Protein AF-A0A6A5ARW5-F1 (afdb_monomer_lite)

Sequence (412 aa):
MKKHVLIIISLGRPPENGKIGLGGFWSSWWFTAIAFGFPFVFEYAVSPYLKASVGVVSVGKLSILACVYGILWVVLAFVSVVTITRSIPGFNDTRRVDKINLTDFPSCLKNYLAMGSIGWELLQLNSIPWQIWKSTYSVKKLGAMVTLDFATLGFDGVELNMFLIKQRIAFVCLLIWFFSLKASNKFKSFPWVNYFITFLLPSFLSTGLFMFLTQEYLYSVACYPVMDANDTKVYMLWSTDIPFLCWTSDHWPFALIGMFGIGLFIPLAVLSSGSHQLAFPQLDLDIQCSPLFGMISQLVKGLMIGAKTFFATNIRMYLLVALAGDLLLFAVHYRFPQACSTRHVRSAKLVVYALSFWSALCAAVSTFMSKEDIPLIVMYVGHAVILGGVAAGLLQWKKHPWLNRQTTTAKL

Organism: Aphanomyces astaci (NCBI:txid112090)

Radius of gyration: 23.98 Å; chains: 1; bounding box: 80×53×68 Å

pLDDT: mean 73.85, std 16.21, range [22.02, 94.44]

Secondary structure (DSSP, 8-state):
---SSSSSSS----SS---SS--HHHHSHHHHHHHHHHHHHIIIIIHHHHHHHHGGGHHHHHHHHHHHHHHHHHHHHHHHHHHHHHHSTTTT-----SS---SSTTHHHHHHHHHHHHHHHHHHHHHHHHHHHTT------TT----B-GGGGTS--B---HHHHHHHHHHHHHHHHHHHHHHTTT-TTSHHHHHIIIIIHHHHHHHTSHHHHHHHHHHTT-EEEEE-TTS-EEEEES-SSS--BTTSTTTHHHHHHHHHIIIIIHHHHHHHHHHHHHH-TT---SS-B-HHHHHHHHHHHHHHHHHHHH-TT-HHHHHHHHHHHHHHHHHHHHH-TT-BSSHHHHHHHHHHHHHHHHHHHHHHHHTTS-TTTS-HHHHHHHHHHHHHHHHHHHHHGGG-TTTT--------

Structure (mmCIF, N/CA/C/O backbone):
data_AF-A0A6A5ARW5-F1
#
_entry.id   AF-A0A6A5ARW5-F1
#
loop_
_atom_site.group_PDB
_atom_site.id
_atom_site.type_symbol
_atom_site.label_atom_id
_atom_site.label_alt_id
_atom_site.label_comp_id
_atom_site.label_asym_id
_atom_site.label_entity_id
_atom_site.label_seq_id
_atom_site.pdbx_PDB_ins_code
_atom_site.Cartn_x
_atom_site.Cartn_y
_atom_site.Cartn_z
_atom_site.occupancy
_atom_site.B_iso_or_equiv
_atom_site.auth_seq_id
_atom_site.auth_comp_id
_atom_site.auth_asym_id
_atom_site.auth_atom_id
_atom_site.pdbx_PDB_model_num
ATOM 1 N N . MET A 1 1 ? 41.280 21.685 27.002 1.00 34.12 1 MET A N 1
ATOM 2 C CA . MET A 1 1 ? 40.980 21.125 25.660 1.00 34.12 1 MET A CA 1
ATOM 3 C C . MET A 1 1 ? 41.126 19.606 25.700 1.00 34.12 1 MET A C 1
ATOM 5 O O . MET A 1 1 ? 42.044 19.136 26.351 1.00 34.12 1 MET A O 1
ATOM 9 N N . LYS A 1 2 ? 40.238 18.878 25.000 1.00 28.91 2 LYS A N 1
ATOM 10 C CA . LYS A 1 2 ? 40.120 17.401 24.884 1.00 28.91 2 LYS A CA 1
ATOM 11 C C . LYS A 1 2 ? 39.446 16.651 26.051 1.00 28.91 2 LYS A C 1
ATOM 13 O O . LYS A 1 2 ? 40.095 15.935 26.800 1.00 28.91 2 LYS A O 1
ATOM 18 N N . LYS A 1 3 ? 38.109 16.740 26.136 1.00 23.66 3 LYS A N 1
ATOM 19 C CA . LYS A 1 3 ? 37.258 15.727 26.809 1.00 23.66 3 LYS A CA 1
ATOM 20 C C . LYS A 1 3 ? 35.828 15.603 26.236 1.00 23.66 3 LYS A C 1
ATOM 22 O O . LYS A 1 3 ? 34.926 15.153 26.929 1.00 23.66 3 LYS A O 1
ATOM 27 N N . HIS A 1 4 ? 35.616 15.961 24.963 1.00 27.09 4 HIS A N 1
ATOM 28 C CA . HIS A 1 4 ? 34.275 15.969 24.341 1.00 27.09 4 HIS A CA 1
ATOM 29 C C . HIS A 1 4 ? 34.122 15.138 23.057 1.00 27.09 4 HIS A C 1
ATOM 31 O O . HIS A 1 4 ? 33.158 15.331 22.331 1.00 27.09 4 HIS A O 1
ATOM 37 N N . VAL A 1 5 ? 35.015 14.186 22.769 1.00 26.86 5 VAL A N 1
ATOM 38 C CA . VAL A 1 5 ? 34.934 13.413 21.504 1.00 26.86 5 VAL A CA 1
ATOM 39 C C . VAL A 1 5 ? 34.736 11.903 21.719 1.00 26.86 5 VAL A C 1
ATOM 41 O O . VAL A 1 5 ? 34.695 11.139 20.767 1.00 26.86 5 VAL A O 1
ATOM 44 N N . LEU A 1 6 ? 34.510 11.444 22.956 1.00 22.75 6 LEU A N 1
ATOM 45 C CA . LEU A 1 6 ? 34.313 10.013 23.243 1.00 22.75 6 LEU A CA 1
ATOM 46 C C . LEU A 1 6 ? 33.035 9.715 24.051 1.00 22.75 6 LEU A C 1
ATOM 48 O O . LEU A 1 6 ? 33.040 8.907 24.970 1.00 22.75 6 LEU A O 1
ATOM 52 N N . ILE A 1 7 ? 31.926 10.375 23.704 1.00 23.81 7 ILE A N 1
ATOM 53 C CA . ILE A 1 7 ? 30.570 10.050 24.193 1.00 23.81 7 ILE A CA 1
ATOM 54 C C . ILE A 1 7 ? 29.627 9.941 22.986 1.00 23.81 7 ILE A C 1
ATOM 56 O O . ILE A 1 7 ? 28.636 10.649 22.900 1.00 23.81 7 ILE A O 1
ATOM 60 N N . ILE A 1 8 ? 29.962 9.123 21.983 1.00 26.53 8 ILE A N 1
ATOM 61 C CA . ILE A 1 8 ? 29.025 8.828 20.874 1.00 26.53 8 ILE A CA 1
ATOM 62 C C . ILE A 1 8 ? 28.931 7.321 20.560 1.00 26.53 8 ILE A C 1
ATOM 64 O O . ILE A 1 8 ? 27.960 6.892 19.950 1.00 26.53 8 ILE A O 1
ATOM 68 N N . ILE A 1 9 ? 29.839 6.464 21.050 1.00 27.69 9 ILE A N 1
ATOM 69 C CA . ILE A 1 9 ? 29.899 5.059 20.586 1.00 27.69 9 ILE A CA 1
ATOM 70 C C . ILE A 1 9 ? 29.451 4.014 21.637 1.00 27.69 9 ILE A C 1
ATOM 72 O O . ILE A 1 9 ? 29.204 2.867 21.283 1.00 27.69 9 ILE A O 1
ATOM 76 N N . SER A 1 10 ? 29.210 4.373 22.907 1.00 22.02 10 SER A N 1
ATOM 77 C CA . SER A 1 10 ? 28.809 3.394 23.947 1.00 22.02 10 SER A CA 1
ATOM 78 C C . SER A 1 10 ? 27.364 3.498 24.472 1.00 22.02 10 SER A C 1
ATOM 80 O O . SER A 1 10 ? 26.979 2.730 25.349 1.00 22.02 10 SER A O 1
ATOM 82 N N . LEU A 1 11 ? 26.509 4.358 23.903 1.00 25.33 11 LEU A N 1
ATOM 83 C CA . LEU A 1 11 ? 25.098 4.543 24.315 1.00 25.33 11 LEU A CA 1
ATOM 84 C C . LEU A 1 11 ? 24.085 3.670 23.531 1.00 25.33 11 LEU A C 1
ATOM 86 O O . LEU A 1 11 ? 22.920 4.030 23.362 1.00 25.33 11 LEU A O 1
ATOM 90 N N . GLY A 1 12 ? 24.526 2.510 23.034 1.00 27.20 12 GLY A N 1
ATOM 91 C CA . GLY A 1 12 ? 23.789 1.695 22.059 1.00 27.20 12 GLY A CA 1
ATOM 92 C C . GLY A 1 12 ? 23.099 0.425 22.570 1.00 27.20 12 GLY A C 1
ATOM 93 O O . GLY A 1 12 ? 22.656 -0.366 21.743 1.00 27.20 12 GLY A O 1
ATOM 94 N N . ARG A 1 13 ? 22.988 0.187 23.884 1.00 30.97 13 ARG A N 1
ATOM 95 C CA . ARG A 1 13 ? 22.122 -0.882 24.430 1.00 30.97 13 ARG A CA 1
ATOM 96 C C . ARG A 1 13 ? 20.913 -0.273 25.146 1.00 30.97 13 ARG A C 1
ATOM 98 O O . ARG A 1 13 ? 21.015 0.030 26.331 1.00 30.97 13 ARG A O 1
ATOM 105 N N . PRO A 1 14 ? 19.762 -0.099 24.473 1.00 31.70 14 PRO A N 1
ATOM 106 C CA . PRO A 1 14 ? 18.497 0.093 25.168 1.00 31.70 14 PRO A CA 1
ATOM 107 C C . PRO A 1 14 ? 18.090 -1.251 25.802 1.00 31.70 14 PRO A C 1
ATOM 109 O O . PRO A 1 14 ? 17.955 -2.227 25.061 1.00 31.70 14 PRO A O 1
ATOM 112 N N . PRO A 1 15 ? 17.878 -1.335 27.131 1.00 30.00 15 PRO A N 1
ATOM 113 C CA . PRO A 1 15 ? 17.478 -2.583 27.786 1.00 30.00 15 PRO A CA 1
ATOM 114 C C . PRO A 1 15 ? 16.090 -3.074 27.358 1.00 30.00 15 PRO A C 1
ATOM 116 O O . PRO A 1 15 ? 15.808 -4.257 27.472 1.00 30.00 15 PRO A O 1
ATOM 119 N N . GLU A 1 16 ? 15.241 -2.214 26.791 1.00 38.47 16 GLU A N 1
ATOM 120 C CA . GLU A 1 16 ? 13.963 -2.611 26.202 1.00 38.47 16 GLU A CA 1
ATOM 121 C C . GLU A 1 16 ? 13.649 -1.711 25.000 1.00 38.47 16 GLU A C 1
ATOM 123 O O . GLU A 1 16 ? 13.251 -0.550 25.148 1.00 38.47 16 GLU A O 1
ATOM 128 N N . ASN A 1 17 ? 13.836 -2.239 23.785 1.00 42.53 17 ASN A N 1
ATOM 129 C CA . ASN A 1 17 ? 13.284 -1.625 22.577 1.00 42.53 17 ASN A CA 1
ATOM 130 C C . ASN A 1 17 ? 11.778 -1.405 22.767 1.00 42.53 17 ASN A 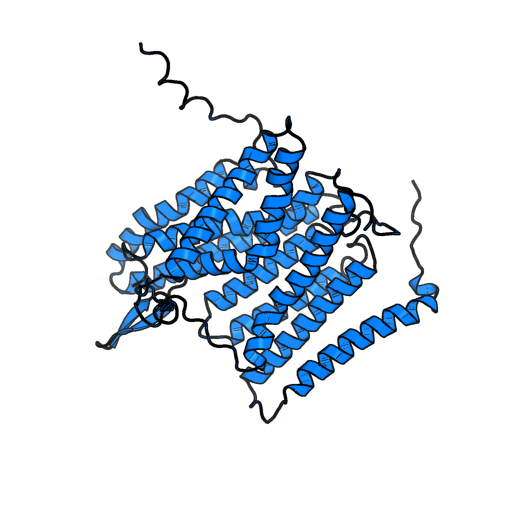C 1
ATOM 132 O O . ASN A 1 17 ? 11.097 -2.254 23.343 1.00 42.53 17 ASN A O 1
ATOM 136 N N . GLY A 1 18 ? 11.267 -0.289 22.248 1.00 47.75 18 GLY A N 1
ATOM 137 C CA . GLY A 1 18 ? 9.839 -0.018 22.117 1.00 47.75 18 GLY A CA 1
ATOM 138 C C . GLY A 1 18 ? 9.104 -1.179 21.463 1.00 47.75 18 GLY A C 1
ATOM 139 O O . GLY A 1 18 ? 9.079 -1.298 20.242 1.00 47.75 18 GLY A O 1
ATOM 140 N N . LYS A 1 19 ? 8.528 -2.075 22.265 1.00 53.03 19 LYS A N 1
ATOM 141 C CA . LYS A 1 19 ? 7.645 -3.127 21.772 1.00 53.03 19 LYS A CA 1
ATOM 142 C C . LYS A 1 19 ? 6.305 -2.449 21.525 1.00 53.03 19 LYS A C 1
ATOM 144 O O . LYS A 1 19 ? 5.520 -2.309 22.454 1.00 53.03 19 LYS A O 1
ATOM 149 N N . ILE A 1 20 ? 6.034 -2.001 20.299 1.00 51.72 20 ILE A N 1
ATOM 150 C CA . ILE A 1 20 ? 4.704 -1.494 19.903 1.00 51.72 20 ILE A CA 1
ATOM 151 C C . ILE A 1 20 ? 3.704 -2.662 19.842 1.00 51.72 20 ILE A C 1
ATOM 153 O O . ILE A 1 20 ? 3.125 -2.945 18.802 1.00 51.72 20 ILE A O 1
ATOM 157 N N . GLY A 1 21 ? 3.608 -3.478 20.893 1.00 51.94 21 GLY A N 1
ATOM 158 C CA . GLY A 1 21 ? 2.839 -4.728 20.896 1.00 51.94 21 GLY A CA 1
ATOM 159 C C . GLY A 1 21 ? 3.303 -5.754 19.852 1.00 51.94 21 GLY A C 1
ATOM 160 O O . GLY A 1 21 ? 2.652 -6.773 19.654 1.00 51.94 21 GLY A O 1
ATOM 161 N N . LEU A 1 22 ? 4.417 -5.492 19.166 1.00 56.62 22 LEU A N 1
ATOM 162 C CA . LEU A 1 22 ? 5.015 -6.375 18.181 1.00 56.62 22 LEU A CA 1
ATOM 163 C C . LEU A 1 22 ? 5.844 -7.425 18.925 1.00 56.62 22 LEU A C 1
ATOM 165 O O . LEU A 1 22 ? 6.716 -7.076 19.726 1.00 56.62 22 LEU A O 1
ATOM 169 N N . GLY A 1 23 ? 5.550 -8.705 18.673 1.00 55.38 23 GLY A N 1
ATOM 170 C CA . GLY A 1 23 ? 6.228 -9.843 19.299 1.00 55.38 23 GLY A CA 1
ATOM 171 C C . GLY A 1 23 ? 7.756 -9.796 19.164 1.00 55.38 23 GLY A C 1
ATOM 172 O O . GLY A 1 23 ? 8.316 -8.987 18.419 1.00 55.38 23 GLY A O 1
ATOM 173 N N . GLY A 1 24 ? 8.442 -10.682 19.892 1.00 65.44 24 GLY A N 1
ATOM 174 C CA . GLY A 1 24 ? 9.901 -10.642 20.062 1.00 65.44 24 GLY A CA 1
ATOM 175 C C . GLY A 1 24 ? 10.695 -10.469 18.762 1.00 65.44 24 GLY A C 1
ATOM 176 O O . GLY A 1 24 ? 11.607 -9.653 18.729 1.00 65.44 24 GLY A O 1
ATOM 177 N N . PHE A 1 25 ? 10.314 -11.153 17.677 1.00 74.38 25 PHE A N 1
ATOM 178 C CA . PHE A 1 25 ? 11.004 -11.053 16.385 1.00 74.38 25 PHE A CA 1
ATOM 179 C C . PHE A 1 25 ? 10.936 -9.647 15.764 1.00 74.38 25 PHE A C 1
ATOM 181 O O . PHE A 1 25 ? 11.974 -9.052 15.495 1.00 74.38 25 PHE A O 1
ATOM 188 N N . TRP A 1 26 ? 9.746 -9.075 15.588 1.00 75.12 26 TRP A N 1
ATOM 189 C CA . TRP A 1 26 ? 9.540 -7.800 14.879 1.00 75.12 26 TRP A CA 1
ATOM 190 C C . TRP A 1 26 ? 10.104 -6.576 15.614 1.00 75.12 26 TRP A C 1
ATOM 192 O O . TRP A 1 26 ? 10.412 -5.559 15.000 1.00 75.12 26 TRP A O 1
ATOM 202 N N . SER A 1 27 ? 10.276 -6.675 16.934 1.00 70.38 27 SER A N 1
ATOM 203 C CA . SER A 1 27 ? 10.943 -5.653 17.756 1.00 70.38 27 SER A CA 1
ATOM 204 C C . SER A 1 27 ? 12.443 -5.925 17.966 1.00 70.38 27 SER A C 1
ATOM 206 O O . SER A 1 27 ? 13.165 -5.080 18.518 1.00 70.38 27 SER A O 1
ATOM 208 N N . SER A 1 28 ? 12.935 -7.083 17.507 1.00 74.56 28 SER A N 1
ATOM 209 C CA . SER A 1 28 ? 14.319 -7.514 17.694 1.00 74.56 28 SER A CA 1
ATOM 210 C C . SER A 1 28 ? 15.310 -6.745 16.828 1.00 74.56 28 SER A C 1
ATOM 212 O O . SER A 1 28 ? 15.003 -6.180 15.771 1.00 74.56 28 SER A O 1
ATOM 214 N N . TRP A 1 29 ? 16.558 -6.779 17.283 1.00 76.00 29 TRP A N 1
ATOM 215 C CA . TRP A 1 29 ? 17.689 -6.313 16.497 1.00 76.00 29 TRP A CA 1
ATOM 216 C C . TRP A 1 29 ? 18.001 -7.228 15.318 1.00 76.00 29 TRP A C 1
ATOM 218 O O . TRP A 1 29 ? 18.399 -6.728 14.276 1.00 76.00 29 TRP A O 1
ATOM 228 N N . TRP A 1 30 ? 17.707 -8.525 15.430 1.00 81.94 30 TRP A N 1
ATOM 229 C CA . TRP A 1 30 ? 17.834 -9.477 14.328 1.00 81.94 30 TRP A CA 1
ATOM 230 C C . TRP A 1 30 ? 16.948 -9.124 13.139 1.00 81.94 30 TRP A C 1
ATOM 232 O O . TRP A 1 30 ? 17.448 -9.042 12.025 1.00 81.94 30 TRP A O 1
ATOM 242 N N . PHE A 1 31 ? 15.666 -8.831 13.366 1.00 84.38 31 PHE A N 1
ATOM 243 C CA . PHE A 1 31 ? 14.779 -8.367 12.297 1.00 84.38 31 PHE A CA 1
ATOM 244 C C . PHE A 1 31 ? 15.320 -7.088 11.650 1.00 84.38 31 PHE A C 1
ATOM 246 O O . PHE A 1 31 ? 15.398 -7.001 10.429 1.00 84.38 31 PHE A O 1
ATOM 253 N N . THR A 1 32 ? 15.756 -6.126 12.472 1.00 82.38 32 THR A N 1
ATOM 254 C CA . THR A 1 32 ? 16.324 -4.865 11.972 1.00 82.38 32 THR A CA 1
ATOM 255 C C . THR A 1 32 ? 17.568 -5.131 11.117 1.00 82.38 32 THR A C 1
ATOM 257 O O . THR A 1 32 ? 17.676 -4.611 10.012 1.00 82.38 32 THR A O 1
ATOM 260 N N . ALA A 1 33 ? 18.477 -5.985 11.591 1.00 85.81 33 ALA A N 1
ATOM 261 C CA . ALA A 1 33 ? 19.699 -6.357 10.891 1.00 85.81 33 ALA A CA 1
ATOM 262 C C . ALA A 1 33 ? 19.416 -7.108 9.584 1.00 85.81 33 ALA A C 1
ATOM 264 O O . ALA A 1 33 ? 20.079 -6.846 8.590 1.00 85.81 33 ALA A O 1
ATOM 265 N N . ILE A 1 34 ? 18.415 -7.992 9.549 1.00 87.12 34 ILE A N 1
ATOM 266 C CA . ILE A 1 34 ? 18.013 -8.705 8.329 1.00 87.12 34 ILE A CA 1
ATOM 267 C C . ILE A 1 34 ? 17.397 -7.729 7.324 1.00 87.12 34 ILE A C 1
ATOM 269 O O . ILE A 1 34 ? 17.800 -7.704 6.165 1.00 87.12 34 ILE A O 1
ATOM 273 N N . ALA A 1 35 ? 16.450 -6.898 7.761 1.00 86.56 35 ALA A N 1
ATOM 274 C CA . ALA A 1 35 ? 15.747 -5.968 6.885 1.00 86.56 35 ALA A CA 1
ATOM 275 C C . ALA A 1 35 ? 16.672 -4.877 6.309 1.00 86.56 35 ALA A C 1
ATOM 277 O O . ALA A 1 35 ? 16.485 -4.484 5.160 1.00 86.56 35 ALA A O 1
ATOM 278 N N . PHE A 1 36 ? 17.693 -4.437 7.057 1.00 88.25 36 PHE A N 1
ATOM 279 C CA . PHE A 1 36 ? 18.730 -3.521 6.558 1.00 88.25 36 PHE A CA 1
ATOM 280 C C . PHE A 1 36 ? 19.872 -4.222 5.814 1.00 88.25 36 PHE A C 1
ATOM 282 O O . PHE A 1 36 ? 20.394 -3.680 4.849 1.00 88.25 36 PHE A O 1
ATOM 289 N N . GLY A 1 37 ? 20.298 -5.403 6.254 1.00 88.12 37 GLY A N 1
ATOM 290 C CA . GLY A 1 37 ? 21.441 -6.103 5.671 1.00 88.12 37 GLY A CA 1
ATOM 291 C C . GLY A 1 37 ? 21.114 -6.738 4.323 1.00 88.12 37 GLY A C 1
ATOM 292 O O . GLY A 1 37 ? 21.933 -6.698 3.408 1.00 88.12 37 GLY A O 1
ATOM 293 N N . PHE A 1 38 ? 19.907 -7.288 4.169 1.00 89.31 38 PHE A N 1
ATOM 294 C CA . PHE A 1 38 ? 19.527 -8.020 2.963 1.00 89.31 38 PHE A CA 1
ATOM 295 C C . PHE A 1 38 ? 19.583 -7.169 1.680 1.00 89.31 38 PHE A C 1
ATOM 297 O O . PHE A 1 38 ? 20.126 -7.666 0.697 1.00 89.31 38 PHE A O 1
ATOM 304 N N . PRO A 1 39 ? 19.118 -5.901 1.648 1.00 91.50 39 PRO A N 1
ATOM 305 C CA . PRO A 1 39 ? 19.265 -5.050 0.463 1.00 91.50 39 PRO A CA 1
ATOM 306 C C . PRO A 1 39 ? 20.725 -4.824 0.041 1.00 91.50 39 PRO A C 1
ATOM 308 O O . PRO A 1 39 ? 21.024 -4.866 -1.148 1.00 91.50 39 PRO A O 1
ATOM 311 N N . PHE A 1 40 ? 21.657 -4.693 0.991 1.00 91.56 40 PHE A N 1
ATOM 312 C CA . PHE A 1 40 ? 23.087 -4.580 0.675 1.00 91.56 40 PHE A CA 1
ATOM 313 C C . PHE A 1 40 ? 23.692 -5.898 0.185 1.00 91.56 40 PHE A C 1
ATOM 315 O O . PHE A 1 40 ? 24.504 -5.898 -0.736 1.00 91.56 40 PHE A O 1
ATOM 322 N N . VAL A 1 41 ? 23.279 -7.036 0.750 1.00 90.12 41 VAL A N 1
ATOM 323 C CA . VAL A 1 41 ? 23.652 -8.358 0.214 1.00 90.12 41 VAL A CA 1
ATOM 324 C C . VAL A 1 41 ? 23.128 -8.513 -1.217 1.00 90.12 41 VAL A C 1
ATOM 326 O O . VAL A 1 41 ? 23.818 -9.045 -2.088 1.00 90.12 41 VAL A O 1
ATOM 329 N N . PHE A 1 42 ? 21.924 -8.008 -1.483 1.00 88.56 42 PHE A N 1
ATOM 330 C CA . PHE A 1 42 ? 21.319 -8.024 -2.806 1.00 88.56 42 PHE A CA 1
ATOM 331 C C . PHE A 1 42 ? 22.136 -7.202 -3.821 1.00 88.56 42 PHE A C 1
ATOM 333 O O . PHE A 1 42 ? 22.424 -7.687 -4.917 1.00 88.56 42 PHE A O 1
ATOM 340 N N . GLU A 1 43 ? 22.573 -6.002 -3.433 1.00 89.88 43 GLU A N 1
ATOM 341 C CA . GLU A 1 43 ? 23.402 -5.114 -4.256 1.00 89.88 43 GLU A CA 1
ATOM 342 C C . GLU A 1 43 ? 24.822 -5.632 -4.484 1.00 89.88 43 GLU A C 1
ATOM 344 O O . GLU A 1 43 ? 25.268 -5.697 -5.629 1.00 89.88 43 GLU A O 1
ATOM 349 N N . TYR A 1 44 ? 25.528 -6.008 -3.418 1.00 90.00 44 TYR A N 1
ATOM 350 C CA . TYR A 1 44 ? 26.971 -6.255 -3.471 1.00 90.00 44 TYR A CA 1
ATOM 351 C C . TYR A 1 44 ? 27.358 -7.725 -3.648 1.00 90.00 44 TYR A C 1
ATOM 353 O O . TYR A 1 44 ? 28.488 -7.998 -4.044 1.00 90.00 44 TYR A O 1
ATOM 361 N N . ALA A 1 45 ? 26.455 -8.678 -3.394 1.00 88.00 45 ALA A N 1
ATOM 362 C CA . ALA A 1 45 ? 26.735 -10.105 -3.579 1.00 88.00 45 ALA A CA 1
ATOM 363 C C . ALA A 1 45 ? 25.869 -10.729 -4.683 1.00 88.00 45 ALA A C 1
ATOM 365 O O . ALA A 1 45 ? 26.398 -11.285 -5.646 1.00 88.00 45 ALA A O 1
ATOM 366 N N . VAL A 1 46 ? 24.540 -10.610 -4.582 1.00 86.75 46 VAL A N 1
ATOM 367 C CA . VAL A 1 46 ? 23.609 -11.295 -5.499 1.00 86.75 46 VAL A CA 1
ATOM 368 C C . VAL A 1 46 ? 23.680 -10.717 -6.912 1.00 86.75 46 VAL A C 1
ATOM 370 O O . VAL A 1 46 ? 23.797 -11.466 -7.883 1.00 86.75 46 VAL A O 1
ATOM 373 N N . SER A 1 47 ? 23.638 -9.390 -7.045 1.00 85.19 47 SER A N 1
ATOM 374 C CA . SER A 1 47 ? 23.678 -8.715 -8.346 1.00 85.19 47 SER A CA 1
ATOM 375 C C . SER A 1 47 ? 24.971 -8.988 -9.133 1.00 85.19 47 SER A C 1
ATOM 377 O O . SER A 1 47 ? 24.862 -9.431 -10.281 1.00 85.19 47 SER A O 1
ATOM 379 N N . PRO A 1 48 ? 26.183 -8.836 -8.560 1.00 83.88 48 PRO A N 1
ATOM 380 C CA . PRO A 1 48 ? 27.427 -9.172 -9.249 1.00 83.88 48 PRO A CA 1
ATOM 381 C C . PRO A 1 48 ? 27.515 -10.652 -9.619 1.00 83.88 48 PRO A C 1
ATOM 383 O O . PRO A 1 48 ? 27.891 -10.971 -10.744 1.00 83.88 48 PRO A O 1
ATOM 386 N N . TYR A 1 49 ? 27.100 -11.555 -8.722 1.00 84.19 49 TYR A N 1
ATOM 387 C CA . TYR A 1 49 ? 27.092 -12.991 -8.996 1.00 84.19 49 TYR A CA 1
ATOM 388 C C . TYR A 1 49 ? 26.199 -13.347 -10.191 1.00 84.19 49 TYR A C 1
ATOM 390 O O . TYR A 1 49 ? 26.618 -14.091 -11.077 1.00 84.19 49 TYR A O 1
ATOM 398 N N . LEU A 1 50 ? 24.984 -12.795 -10.264 1.00 80.69 50 LEU A N 1
ATOM 399 C CA . LEU A 1 50 ? 24.063 -13.047 -11.378 1.00 80.69 50 LEU A CA 1
ATOM 400 C C . LEU A 1 50 ? 24.544 -12.424 -12.692 1.00 80.69 50 LEU A C 1
ATOM 402 O O . LEU A 1 50 ? 24.351 -13.019 -13.753 1.00 80.69 50 LEU A O 1
ATOM 406 N N . LYS A 1 51 ? 25.189 -11.254 -12.630 1.00 75.38 51 LYS A N 1
ATOM 407 C CA . LYS A 1 51 ? 25.814 -10.622 -13.800 1.00 75.38 51 LYS A CA 1
ATOM 408 C C . LYS A 1 51 ? 26.977 -11.465 -14.332 1.00 75.38 51 LYS A C 1
ATOM 410 O O . LYS A 1 51 ? 27.053 -11.681 -15.538 1.00 75.38 51 LYS A O 1
ATOM 415 N N . ALA A 1 52 ? 27.818 -11.999 -13.446 1.00 72.25 52 ALA A N 1
ATOM 416 C CA . ALA A 1 52 ? 28.963 -12.837 -13.806 1.00 72.25 52 ALA A CA 1
ATOM 417 C C . ALA A 1 52 ? 28.563 -14.239 -14.303 1.00 72.25 52 ALA A C 1
ATOM 419 O O . ALA A 1 52 ? 29.202 -14.774 -15.201 1.00 72.25 52 ALA A O 1
ATOM 420 N N . SER A 1 53 ? 27.507 -14.835 -13.740 1.00 66.12 53 SER A N 1
ATOM 421 C CA . SER A 1 53 ? 27.092 -16.212 -14.061 1.00 66.12 53 SER A CA 1
ATOM 422 C C . SER A 1 53 ? 26.139 -16.335 -15.255 1.00 66.12 53 SER A C 1
ATOM 424 O O . SER A 1 53 ? 26.031 -17.423 -15.816 1.00 66.12 53 SER A O 1
ATOM 426 N N . VAL A 1 54 ? 25.418 -15.271 -15.646 1.00 57.97 54 VAL A N 1
ATOM 427 C CA . VAL A 1 54 ? 24.312 -15.381 -16.627 1.00 57.97 54 VAL A CA 1
ATOM 428 C C . VAL A 1 54 ? 24.242 -14.235 -17.660 1.00 57.97 54 VAL A C 1
ATOM 430 O O . VAL A 1 54 ? 23.320 -14.208 -18.479 1.00 57.97 54 VAL A O 1
ATOM 433 N N . GLY A 1 55 ? 25.169 -13.271 -17.658 1.00 60.12 55 GLY A N 1
ATOM 434 C CA . GLY A 1 55 ? 25.196 -12.190 -18.658 1.00 60.12 55 GLY A CA 1
ATOM 435 C C . GLY A 1 55 ? 23.888 -11.376 -18.734 1.00 60.12 55 GLY A C 1
ATOM 436 O O . GLY A 1 55 ? 23.355 -10.945 -17.711 1.00 60.12 55 GLY A O 1
ATOM 437 N N . VAL A 1 56 ? 23.341 -11.163 -19.942 1.00 51.81 56 VAL A N 1
ATOM 438 C CA . VAL A 1 56 ? 22.160 -10.301 -20.221 1.00 51.81 56 VAL A CA 1
ATOM 439 C C . VAL A 1 56 ? 20.852 -10.820 -19.584 1.00 51.81 56 VAL A C 1
ATOM 441 O O . VAL A 1 56 ? 19.961 -10.039 -19.254 1.00 51.81 56 VAL A O 1
ATOM 444 N N . VAL A 1 57 ? 20.746 -12.125 -19.289 1.00 56.41 57 VAL A N 1
ATOM 445 C CA . VAL A 1 57 ? 19.565 -12.743 -18.636 1.00 56.41 57 VAL A CA 1
ATOM 446 C C . VAL A 1 57 ? 19.484 -12.399 -17.129 1.00 56.41 57 VAL A C 1
ATOM 448 O O . VAL A 1 57 ? 18.520 -12.748 -16.444 1.00 56.41 57 VAL A O 1
ATOM 451 N N . SER A 1 58 ? 20.478 -11.691 -16.583 1.00 66.12 58 SER A N 1
ATOM 452 C CA . SER A 1 58 ? 20.580 -11.348 -15.156 1.00 66.12 58 SER A CA 1
ATOM 453 C C . SER A 1 58 ? 19.521 -10.349 -14.665 1.00 66.12 58 SER A C 1
ATOM 455 O O . SER A 1 58 ? 19.047 -10.458 -13.535 1.00 66.12 58 SER A O 1
ATOM 457 N N . VAL A 1 59 ? 19.085 -9.414 -15.513 1.00 71.56 59 VAL A N 1
ATOM 458 C CA . VAL A 1 59 ? 18.254 -8.260 -15.115 1.00 71.56 59 VAL A CA 1
ATOM 459 C C . VAL A 1 59 ? 16.790 -8.652 -14.865 1.00 71.56 59 VAL A C 1
ATOM 461 O O . VAL A 1 59 ? 16.168 -8.244 -13.877 1.00 71.56 59 VAL A O 1
ATOM 464 N N . GLY A 1 60 ? 16.247 -9.537 -15.706 1.00 73.06 60 GLY A N 1
ATOM 465 C CA . GLY A 1 60 ? 14.927 -10.130 -15.485 1.00 73.06 60 GLY A CA 1
ATOM 466 C C . GLY A 1 60 ? 14.884 -10.991 -14.221 1.00 73.06 60 GLY A C 1
ATOM 467 O O . GLY A 1 60 ? 13.932 -10.905 -13.448 1.00 73.06 60 GLY A O 1
ATOM 468 N N . LYS A 1 61 ? 15.951 -11.760 -13.958 1.00 81.06 61 LYS A N 1
ATOM 469 C CA . LYS A 1 61 ? 16.076 -12.578 -12.741 1.00 81.06 61 LYS A CA 1
ATOM 470 C C . LYS A 1 61 ? 16.140 -11.720 -11.475 1.00 81.06 61 LYS A C 1
ATOM 472 O O . LYS A 1 61 ? 15.471 -12.052 -10.503 1.00 81.06 61 LYS A O 1
ATOM 477 N N . LEU A 1 62 ? 16.868 -10.600 -11.494 1.00 83.69 62 LEU A N 1
ATOM 478 C CA . LEU A 1 62 ? 16.907 -9.647 -10.375 1.00 83.69 62 LEU A CA 1
ATOM 479 C C . LEU A 1 62 ? 15.525 -9.061 -10.066 1.00 83.69 62 LEU A C 1
ATOM 481 O O . LEU A 1 62 ? 15.130 -8.994 -8.906 1.00 83.69 62 LEU A O 1
ATOM 485 N N . SER A 1 63 ? 14.758 -8.729 -11.103 1.00 81.19 63 SER A N 1
ATOM 486 C CA . SER A 1 63 ? 13.390 -8.212 -10.961 1.00 81.19 63 SER A CA 1
ATOM 487 C C . SER A 1 63 ? 12.442 -9.247 -10.338 1.00 81.19 63 SER A C 1
ATOM 489 O O . SER A 1 63 ? 11.658 -8.922 -9.447 1.00 81.19 63 SER A O 1
ATOM 491 N N . ILE A 1 64 ? 12.561 -10.517 -10.744 1.00 83.06 64 ILE A N 1
ATOM 492 C CA . ILE A 1 64 ? 11.817 -11.630 -10.133 1.00 83.06 64 ILE A CA 1
ATOM 493 C C . ILE A 1 64 ? 12.227 -11.810 -8.668 1.00 83.06 64 ILE A C 1
ATOM 495 O O . ILE A 1 64 ? 11.363 -11.926 -7.804 1.00 83.06 64 ILE A O 1
ATOM 499 N N . LEU A 1 65 ? 13.527 -11.794 -8.363 1.00 86.00 65 LEU A N 1
ATOM 500 C CA . LEU A 1 65 ? 14.018 -11.934 -6.991 1.00 86.00 65 LEU A CA 1
ATOM 501 C C . LEU A 1 65 ? 13.556 -10.787 -6.082 1.00 86.00 65 LEU A C 1
ATOM 503 O O . LEU A 1 65 ? 13.200 -11.035 -4.933 1.00 86.00 65 LEU A O 1
ATOM 507 N N . ALA A 1 66 ? 13.500 -9.553 -6.588 1.00 85.06 66 ALA A N 1
ATOM 508 C CA . ALA A 1 66 ? 12.953 -8.415 -5.852 1.00 85.06 66 ALA A CA 1
ATOM 509 C C . ALA A 1 66 ? 11.449 -8.579 -5.570 1.00 85.06 66 ALA A C 1
ATOM 511 O O . ALA A 1 66 ? 10.979 -8.271 -4.473 1.00 85.06 66 ALA A O 1
ATOM 512 N N . CYS A 1 67 ? 10.696 -9.137 -6.523 1.00 84.44 67 CYS A N 1
ATOM 513 C CA . CYS A 1 67 ? 9.298 -9.505 -6.309 1.00 84.44 67 CYS A CA 1
ATOM 514 C C . CYS A 1 67 ? 9.162 -10.599 -5.231 1.00 84.44 67 CYS A C 1
ATOM 516 O O . CYS A 1 67 ? 8.372 -10.451 -4.298 1.00 84.44 67 CYS A O 1
ATOM 518 N N . VAL A 1 68 ? 9.990 -11.651 -5.289 1.00 87.25 68 VAL A N 1
ATOM 519 C CA . VAL A 1 68 ? 10.034 -12.727 -4.279 1.00 87.25 68 VAL A CA 1
ATOM 520 C C . VAL A 1 68 ? 10.388 -12.183 -2.893 1.00 87.25 68 VAL A C 1
ATOM 522 O O . VAL A 1 68 ? 9.772 -12.589 -1.909 1.00 87.25 68 VAL A O 1
ATOM 525 N N . TYR A 1 69 ? 11.317 -11.229 -2.802 1.00 88.12 69 TYR A N 1
ATOM 526 C CA . TYR A 1 69 ? 11.638 -10.528 -1.557 1.00 88.12 69 TYR A CA 1
ATOM 527 C C . TYR A 1 69 ? 10.408 -9.823 -0.969 1.00 88.12 69 TYR A C 1
ATOM 529 O O . TYR A 1 69 ? 10.126 -9.968 0.219 1.00 88.12 69 TYR A O 1
ATOM 537 N N . GLY A 1 70 ? 9.625 -9.120 -1.794 1.00 86.44 70 GLY A N 1
ATOM 538 C CA . GLY A 1 70 ? 8.364 -8.516 -1.356 1.00 86.44 70 GLY A CA 1
ATOM 539 C C . GLY A 1 70 ? 7.340 -9.543 -0.875 1.00 86.44 70 GLY A C 1
ATOM 540 O O . GLY A 1 70 ? 6.763 -9.381 0.202 1.00 86.44 70 GLY A O 1
ATOM 541 N N . ILE A 1 71 ? 7.158 -10.633 -1.627 1.00 86.94 71 ILE A N 1
ATOM 542 C CA . ILE A 1 71 ? 6.247 -11.727 -1.259 1.00 86.94 71 ILE A CA 1
ATOM 543 C C . ILE A 1 71 ? 6.652 -12.341 0.084 1.00 86.94 71 ILE A C 1
ATOM 545 O O . ILE A 1 71 ? 5.789 -12.558 0.932 1.00 86.94 71 ILE A O 1
ATOM 549 N N . LEU A 1 72 ? 7.949 -12.567 0.316 1.00 90.94 72 LEU A N 1
ATOM 550 C CA . LEU A 1 72 ? 8.463 -13.109 1.574 1.00 90.94 72 LEU A CA 1
ATOM 551 C C . LEU A 1 72 ? 8.014 -12.265 2.776 1.00 90.94 72 LEU A C 1
ATOM 553 O O . LEU A 1 72 ? 7.485 -12.813 3.743 1.00 90.94 72 LEU A O 1
ATOM 557 N N . TRP A 1 73 ? 8.168 -10.939 2.715 1.00 90.12 73 TRP A N 1
ATOM 558 C CA . TRP A 1 73 ? 7.757 -10.051 3.809 1.00 90.12 73 TRP A CA 1
ATOM 559 C C . TRP A 1 73 ? 6.249 -10.032 4.031 1.00 90.12 73 TRP A C 1
ATOM 561 O O . TRP A 1 73 ? 5.798 -10.038 5.177 1.00 90.12 73 TRP A O 1
ATOM 571 N N . VAL A 1 74 ? 5.468 -10.057 2.951 1.00 86.62 74 VAL A N 1
ATOM 572 C CA . VAL A 1 74 ? 4.004 -10.126 3.020 1.00 86.62 74 VAL A CA 1
ATOM 573 C C . VAL A 1 74 ? 3.548 -11.440 3.661 1.00 86.62 74 VAL A C 1
ATOM 575 O O . VAL A 1 74 ? 2.695 -11.425 4.548 1.00 86.62 74 VAL A O 1
ATOM 578 N N . VAL A 1 75 ? 4.148 -12.570 3.277 1.00 88.00 75 VAL A N 1
ATOM 579 C CA . VAL A 1 75 ? 3.852 -13.887 3.861 1.00 88.00 75 VAL A CA 1
ATOM 580 C C . VAL A 1 75 ? 4.240 -13.925 5.338 1.00 88.00 75 VAL A C 1
ATOM 582 O O . VAL A 1 75 ? 3.440 -14.361 6.164 1.00 88.00 75 VAL A O 1
ATOM 585 N N . LEU A 1 76 ? 5.421 -13.417 5.703 1.00 86.69 76 LEU A N 1
ATOM 586 C CA . LEU A 1 76 ? 5.852 -13.331 7.102 1.00 86.69 76 LEU A CA 1
ATOM 587 C C . LEU A 1 76 ? 4.904 -12.464 7.943 1.00 86.69 76 LEU A C 1
ATOM 589 O O . LEU A 1 76 ? 4.567 -12.839 9.072 1.00 86.69 76 LEU A O 1
ATOM 593 N N . ALA A 1 77 ? 4.438 -11.335 7.401 1.00 84.62 77 ALA A N 1
ATOM 594 C CA . ALA A 1 77 ? 3.441 -10.495 8.055 1.00 84.62 77 ALA A CA 1
ATOM 595 C C . ALA A 1 77 ? 2.115 -11.250 8.233 1.00 84.62 77 ALA A C 1
ATOM 597 O O . ALA A 1 77 ? 1.581 -11.278 9.339 1.00 84.62 77 ALA A O 1
ATOM 598 N N . PHE A 1 78 ? 1.618 -11.934 7.198 1.00 85.00 78 PHE A N 1
ATOM 599 C CA . PHE A 1 78 ? 0.386 -12.724 7.275 1.00 85.00 78 PHE A CA 1
ATOM 600 C C . PHE A 1 78 ? 0.469 -13.854 8.311 1.00 85.00 78 PHE A C 1
ATOM 602 O O . PHE A 1 78 ? -0.409 -13.975 9.165 1.00 85.00 78 PHE A O 1
ATOM 609 N N . VAL A 1 79 ? 1.550 -14.643 8.299 1.00 84.69 79 VAL A N 1
ATOM 610 C CA . VAL A 1 79 ? 1.792 -15.697 9.301 1.00 84.69 79 VAL A CA 1
ATOM 611 C C . VAL A 1 79 ? 1.827 -15.104 10.709 1.00 84.69 79 VAL A C 1
ATOM 613 O O . VAL A 1 79 ? 1.269 -15.683 11.644 1.00 84.69 79 VAL A O 1
ATOM 616 N N . SER A 1 80 ? 2.419 -13.919 10.866 1.00 82.00 80 SER A N 1
ATOM 617 C CA . SER A 1 80 ? 2.442 -13.211 12.146 1.00 82.00 80 SER A CA 1
ATOM 618 C C . SER A 1 80 ? 1.049 -12.770 12.589 1.00 82.00 80 SER A C 1
ATOM 620 O O . SER A 1 80 ? 0.709 -12.987 13.747 1.00 82.00 80 SER A O 1
ATOM 622 N N . VAL A 1 81 ? 0.213 -12.241 11.688 1.00 79.12 81 VAL A N 1
ATOM 623 C CA . VAL A 1 81 ? -1.192 -11.907 11.986 1.00 79.12 81 VAL A CA 1
ATOM 624 C C . VAL A 1 81 ? -1.944 -13.146 12.474 1.00 79.12 81 VAL A C 1
ATOM 626 O O . VAL A 1 81 ? -2.567 -13.106 13.535 1.00 79.12 81 VAL A O 1
ATOM 629 N N . VAL A 1 82 ? -1.843 -14.273 11.759 1.00 79.06 82 VAL A N 1
ATOM 630 C CA . VAL A 1 82 ? -2.494 -15.538 12.150 1.00 79.06 82 VAL A CA 1
ATOM 631 C C . VAL A 1 82 ? -2.009 -16.010 13.522 1.00 79.06 82 VAL A C 1
ATOM 633 O O . VAL A 1 82 ? -2.816 -16.417 14.357 1.00 79.06 82 VAL A O 1
ATOM 636 N N . THR A 1 83 ? -0.702 -15.930 13.772 1.00 75.50 83 THR A N 1
ATOM 637 C CA . THR A 1 83 ? -0.094 -16.367 15.035 1.00 75.50 83 THR A CA 1
ATOM 638 C C . THR A 1 83 ? -0.554 -15.499 16.202 1.00 75.50 83 THR A C 1
ATOM 640 O O . THR A 1 83 ? -1.031 -16.039 17.195 1.00 75.50 83 THR A O 1
ATOM 643 N N . ILE A 1 84 ? -0.484 -14.171 16.061 1.00 73.19 84 ILE A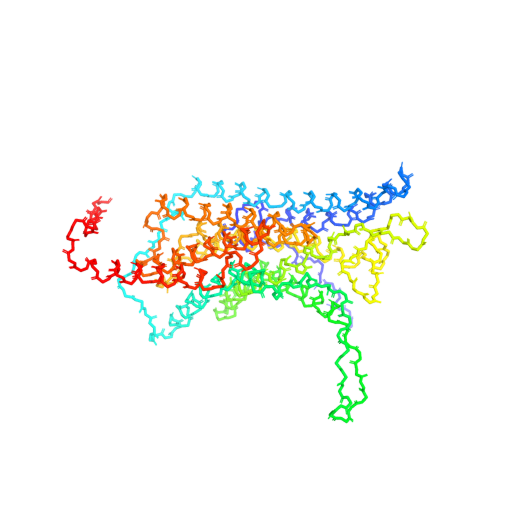 N 1
ATOM 644 C CA . ILE A 1 84 ? -0.922 -13.197 17.075 1.00 73.19 84 ILE A CA 1
ATOM 645 C C . ILE A 1 84 ? -2.402 -13.397 17.416 1.00 73.19 84 ILE A C 1
ATOM 647 O O . ILE A 1 84 ? -2.776 -13.438 18.586 1.00 73.19 84 ILE A O 1
ATOM 651 N N . THR A 1 85 ? -3.239 -13.592 16.396 1.00 69.75 85 THR A N 1
ATOM 652 C CA . THR A 1 85 ? -4.684 -13.797 16.571 1.00 69.75 85 THR A CA 1
ATOM 653 C C . THR A 1 85 ? -5.002 -15.066 17.362 1.00 69.75 85 THR A C 1
ATOM 655 O O . THR A 1 85 ? -6.003 -15.114 18.072 1.00 69.75 85 THR A O 1
ATOM 658 N N . ARG A 1 86 ? -4.176 -16.112 17.236 1.00 70.94 86 ARG A N 1
ATOM 659 C CA . ARG A 1 86 ? -4.346 -17.370 17.979 1.00 70.94 86 ARG A CA 1
ATOM 660 C C . ARG A 1 86 ? -3.752 -17.314 19.384 1.00 70.94 86 ARG A C 1
ATOM 662 O O . ARG A 1 86 ? -4.246 -18.011 20.261 1.00 70.94 86 ARG A O 1
ATOM 669 N N . SER A 1 87 ? -2.684 -16.543 19.581 1.00 65.88 87 SER A N 1
ATOM 670 C CA . SER A 1 87 ? -1.913 -16.546 20.827 1.00 65.88 87 SER A CA 1
ATOM 671 C C . SER A 1 87 ? -2.392 -15.538 21.867 1.00 65.88 87 SER A C 1
ATOM 673 O O . SER A 1 87 ? -2.090 -15.724 23.042 1.00 65.88 87 SER A O 1
ATOM 675 N N . ILE A 1 88 ? -3.120 -14.491 21.467 1.00 65.44 88 ILE A N 1
ATOM 676 C CA . ILE A 1 88 ? -3.621 -13.454 22.376 1.00 65.44 88 ILE A CA 1
ATOM 677 C C . ILE A 1 88 ? -5.141 -13.627 22.561 1.00 65.44 88 ILE A C 1
ATOM 679 O O . ILE A 1 88 ? -5.914 -13.271 21.666 1.00 65.44 88 ILE A O 1
ATOM 683 N N . PRO A 1 89 ? -5.605 -14.159 23.710 1.00 59.69 89 PRO A N 1
ATOM 684 C CA . PRO A 1 89 ? -7.027 -14.191 24.043 1.00 59.69 89 PRO A CA 1
ATOM 685 C C . PRO A 1 89 ? -7.611 -12.773 24.039 1.00 59.69 89 PRO A C 1
ATOM 687 O O . PRO A 1 89 ? -6.985 -11.842 24.540 1.00 59.69 89 PRO A O 1
ATOM 690 N N . GLY A 1 90 ? -8.794 -12.591 23.450 1.00 61.56 90 GLY A N 1
ATOM 691 C CA . GLY A 1 90 ? -9.440 -11.277 23.358 1.00 61.56 90 GLY A CA 1
ATOM 692 C C . GLY A 1 90 ? -8.872 -10.337 22.288 1.00 61.56 90 GLY A C 1
ATOM 693 O O . GLY A 1 90 ? -9.348 -9.215 22.160 1.00 61.56 90 GLY A O 1
ATOM 694 N N . PHE A 1 91 ? -7.925 -10.785 21.449 1.00 66.69 91 PHE A N 1
ATOM 695 C CA . PHE A 1 91 ? -7.404 -9.997 20.315 1.00 66.69 91 PHE A CA 1
ATOM 696 C C . PHE A 1 91 ? -8.491 -9.539 19.330 1.00 66.69 91 PHE A C 1
ATOM 698 O O . PHE A 1 91 ? -8.334 -8.547 18.623 1.00 66.69 91 PHE A O 1
ATOM 705 N N . ASN A 1 92 ? -9.594 -10.284 19.270 1.00 64.12 92 ASN A N 1
ATOM 706 C CA . ASN A 1 92 ? -10.733 -9.988 18.407 1.00 64.12 92 ASN A CA 1
ATOM 707 C C . ASN A 1 92 ? -11.841 -9.213 19.122 1.00 64.12 92 ASN A C 1
ATOM 709 O O . ASN A 1 92 ? -12.780 -8.766 18.459 1.00 64.12 92 ASN A O 1
ATOM 713 N N . ASP A 1 93 ? -11.733 -9.057 20.439 1.00 62.59 93 ASP A N 1
ATOM 714 C CA . ASP A 1 93 ? -12.733 -8.384 21.244 1.00 62.59 93 ASP A CA 1
ATOM 715 C C . ASP A 1 93 ? -12.465 -6.883 21.237 1.00 62.59 93 ASP A C 1
ATOM 717 O O . ASP A 1 93 ? -11.337 -6.402 21.136 1.00 62.59 93 ASP A O 1
ATOM 721 N N . THR A 1 94 ? -13.537 -6.107 21.259 1.00 68.44 94 THR A N 1
ATOM 722 C CA . THR A 1 94 ? -13.468 -4.650 21.202 1.00 68.44 94 THR A CA 1
ATOM 723 C C . THR A 1 94 ? -14.393 -4.101 22.270 1.00 68.44 94 THR A C 1
ATOM 725 O O . THR A 1 94 ? -15.537 -4.550 22.386 1.00 68.44 94 THR A O 1
ATOM 728 N N . ARG A 1 95 ? -13.924 -3.126 23.062 1.00 70.81 95 ARG A N 1
ATOM 729 C CA . ARG A 1 95 ? -14.780 -2.480 24.065 1.00 70.81 95 ARG A CA 1
ATOM 730 C C . ARG A 1 95 ? -15.955 -1.822 23.347 1.00 70.81 95 ARG A C 1
ATOM 732 O O . ARG A 1 95 ? -15.767 -0.991 22.453 1.00 70.81 95 ARG A O 1
ATOM 739 N N . ARG A 1 96 ? -17.163 -2.214 23.748 1.00 69.88 96 ARG A N 1
ATOM 740 C CA . ARG A 1 96 ? -18.402 -1.615 23.260 1.00 69.88 96 ARG A CA 1
ATOM 741 C C . ARG A 1 96 ? -18.633 -0.276 23.929 1.00 69.88 96 ARG A C 1
ATOM 743 O O . ARG A 1 96 ? -18.367 -0.118 25.118 1.00 69.88 96 ARG A O 1
ATOM 750 N N . VAL A 1 97 ? -19.134 0.661 23.139 1.00 70.44 97 VAL A N 1
ATOM 751 C CA . VAL A 1 97 ? -19.456 2.005 23.602 1.00 70.44 97 VAL A CA 1
ATOM 752 C C . VAL A 1 97 ? -20.839 2.370 23.081 1.00 70.44 97 VAL A C 1
ATOM 754 O O . VAL A 1 97 ? -21.126 2.189 21.899 1.00 70.44 97 VAL A O 1
ATOM 757 N N . ASP A 1 98 ? -21.702 2.874 23.961 1.00 66.62 98 ASP A N 1
ATOM 758 C CA . ASP A 1 98 ? -23.080 3.226 23.599 1.00 66.62 98 ASP A CA 1
ATOM 759 C C . ASP A 1 98 ? -23.179 4.603 22.925 1.00 66.62 98 ASP A C 1
ATOM 761 O O . ASP A 1 98 ? -24.092 4.846 22.133 1.00 66.62 98 ASP A O 1
ATOM 765 N N . LYS A 1 99 ? -22.237 5.511 23.213 1.00 70.12 99 LYS A N 1
ATOM 766 C CA . LYS A 1 99 ? -22.177 6.869 22.654 1.00 70.12 99 LYS A CA 1
ATOM 767 C C . LYS A 1 99 ? -20.741 7.269 22.329 1.00 70.12 99 LYS A C 1
ATOM 769 O O . LYS A 1 99 ? -19.853 7.093 23.149 1.00 70.12 99 LYS A O 1
ATOM 774 N N . ILE A 1 100 ? -20.537 7.840 21.145 1.00 75.00 100 ILE A N 1
ATOM 775 C CA . ILE A 1 100 ? -19.238 8.364 20.707 1.00 75.00 100 ILE A CA 1
ATOM 776 C C . ILE A 1 100 ? -19.081 9.789 21.241 1.00 75.00 100 ILE A C 1
ATOM 778 O O . ILE A 1 100 ? -19.941 10.633 20.982 1.00 75.00 100 ILE A O 1
ATOM 782 N N . ASN A 1 101 ? -17.986 10.072 21.942 1.00 71.25 101 ASN A N 1
ATOM 783 C CA . ASN A 1 101 ? -17.663 11.409 22.417 1.00 71.25 101 ASN A CA 1
ATOM 784 C C . ASN A 1 101 ? -17.016 12.240 21.296 1.00 71.25 101 ASN A C 1
ATOM 786 O O . ASN A 1 101 ? -15.888 11.988 20.870 1.00 71.25 101 ASN A O 1
ATOM 790 N N . LEU A 1 102 ? -17.738 13.246 20.805 1.00 77.44 102 LEU A N 1
ATOM 791 C CA . LEU A 1 102 ? -17.251 14.184 19.785 1.00 77.44 102 LEU A CA 1
ATOM 792 C C . LEU A 1 102 ? -17.014 15.595 20.338 1.00 77.44 102 LEU A C 1
ATOM 794 O O . LEU A 1 102 ? -16.658 16.488 19.570 1.00 77.44 102 LEU A O 1
ATOM 798 N N . THR A 1 103 ? -17.197 15.803 21.643 1.00 73.50 103 THR A N 1
ATOM 799 C CA . THR A 1 103 ? -17.160 17.129 22.274 1.00 73.50 103 THR A CA 1
ATOM 800 C C . THR A 1 103 ? -15.891 17.351 23.082 1.00 73.50 103 THR A C 1
ATOM 802 O O . THR A 1 103 ? -15.287 18.417 22.977 1.00 73.50 103 THR A O 1
ATOM 805 N N . ASP A 1 104 ? -15.429 16.347 23.827 1.00 72.81 104 ASP A N 1
ATOM 806 C CA . ASP A 1 104 ? -14.385 16.570 24.828 1.00 72.81 104 ASP A CA 1
ATOM 807 C C . ASP A 1 104 ? -12.988 16.344 24.245 1.00 72.81 104 ASP A C 1
ATOM 809 O O . ASP A 1 104 ? -12.661 15.271 23.725 1.00 72.81 104 ASP A O 1
ATOM 813 N N . PHE A 1 105 ? -12.129 17.359 24.339 1.00 65.19 105 PHE A N 1
ATOM 814 C CA . PHE A 1 105 ? -10.732 17.258 23.923 1.00 65.19 105 PHE A CA 1
ATOM 815 C C . PHE A 1 105 ? -9.906 16.510 24.988 1.00 65.19 105 PHE A C 1
ATOM 817 O O . PHE A 1 105 ? -10.043 16.821 26.170 1.00 65.19 105 PHE A O 1
ATOM 824 N N . PRO A 1 106 ? -9.017 15.557 24.624 1.00 66.62 106 PRO A N 1
ATOM 825 C CA . PRO A 1 106 ? -8.559 15.196 23.273 1.00 66.62 106 PRO A CA 1
ATOM 826 C C . PRO A 1 106 ? -9.317 14.029 22.608 1.00 66.62 106 PRO A C 1
ATOM 828 O O . PRO A 1 106 ? -8.956 13.620 21.500 1.00 66.62 106 PRO A O 1
ATOM 831 N N . SER A 1 107 ? -10.329 13.458 23.264 1.00 67.00 107 SER A N 1
ATOM 832 C CA . SER A 1 107 ? -11.081 12.291 22.774 1.00 67.00 107 SER A CA 1
ATOM 833 C C . SER A 1 107 ? -11.832 12.573 21.469 1.00 67.00 107 SER A C 1
ATOM 835 O O . SER A 1 107 ? -11.836 11.734 20.566 1.00 67.00 107 SER A O 1
ATOM 837 N N . CYS A 1 108 ? -12.357 13.788 21.298 1.00 73.31 108 CYS A N 1
ATOM 838 C CA . CYS A 1 108 ? -13.006 14.216 20.061 1.00 73.31 108 CYS A CA 1
ATOM 839 C C . CYS A 1 108 ? -12.061 14.138 18.848 1.00 73.31 108 CYS A C 1
ATOM 841 O O . CYS A 1 108 ? -12.423 13.556 17.826 1.00 73.31 108 CYS A O 1
ATOM 843 N N . LEU A 1 109 ? -10.816 14.622 18.970 1.00 72.56 109 LEU A N 1
ATOM 844 C CA . LEU A 1 109 ? -9.818 14.589 17.893 1.00 72.56 109 LEU A CA 1
ATOM 845 C C . LEU A 1 109 ? -9.502 13.149 17.464 1.00 72.56 109 LEU A C 1
ATOM 847 O O . LEU A 1 109 ? -9.405 12.858 16.274 1.00 72.56 109 LEU A O 1
ATOM 851 N N . LYS A 1 110 ? -9.384 12.235 18.431 1.00 70.38 110 LYS A N 1
ATOM 852 C CA . LYS A 1 110 ? -9.153 10.806 18.179 1.00 70.38 110 LYS A CA 1
ATOM 853 C C . LYS A 1 110 ? -10.301 10.177 17.388 1.00 70.38 110 LYS A C 1
ATOM 855 O O . LYS A 1 110 ? -10.059 9.474 16.407 1.00 70.38 110 LYS A O 1
ATOM 860 N N . ASN A 1 111 ? -11.539 10.472 17.776 1.00 76.19 111 ASN A N 1
ATOM 861 C CA . ASN A 1 111 ? -12.727 9.970 17.094 1.00 76.19 111 ASN A CA 1
ATOM 862 C C . ASN A 1 111 ? -12.883 10.583 15.685 1.00 76.19 111 ASN A C 1
ATOM 864 O O . ASN A 1 111 ? -13.205 9.853 14.747 1.00 76.19 111 ASN A O 1
ATOM 868 N N . TYR A 1 112 ? -12.549 11.864 15.481 1.00 76.50 112 TYR A N 1
ATOM 869 C CA . TYR A 1 112 ? -12.508 12.469 14.140 1.00 76.50 112 TYR A CA 1
ATOM 870 C C . TYR A 1 112 ? -11.463 11.815 13.230 1.00 76.50 112 TYR A C 1
ATOM 872 O O . TYR A 1 112 ? -11.761 11.507 12.076 1.00 76.50 112 TYR A O 1
ATOM 880 N N . LEU A 1 113 ? -10.258 11.543 13.739 1.00 75.00 113 LEU A N 1
ATOM 881 C CA . LEU A 1 113 ? -9.224 10.834 12.978 1.00 75.00 113 LEU A CA 1
ATOM 882 C C . LEU A 1 113 ? -9.657 9.402 12.628 1.00 75.00 113 LEU A C 1
ATOM 884 O O . LEU A 1 113 ? -9.413 8.939 11.513 1.00 75.00 113 LEU A O 1
ATOM 888 N N . ALA A 1 114 ? -10.348 8.715 13.540 1.00 75.25 114 ALA A N 1
ATOM 889 C CA . ALA A 1 114 ? -10.894 7.385 13.289 1.00 75.25 114 ALA A CA 1
ATOM 890 C C . ALA A 1 114 ? -12.006 7.399 12.222 1.00 75.25 114 ALA A C 1
ATOM 892 O O . ALA A 1 114 ? -12.026 6.535 11.345 1.00 75.25 114 ALA A O 1
ATOM 893 N N . MET A 1 115 ? -12.889 8.406 12.231 1.00 78.38 115 MET A N 1
ATOM 894 C CA . MET A 1 115 ? -13.868 8.625 11.156 1.00 78.38 115 MET A CA 1
ATOM 895 C C . MET A 1 115 ? -13.180 8.916 9.818 1.00 78.38 115 MET A C 1
ATOM 897 O O . MET A 1 115 ? -13.506 8.292 8.806 1.00 78.38 115 MET A O 1
ATOM 901 N N . GLY A 1 116 ? -12.189 9.811 9.820 1.00 79.00 116 GLY A N 1
ATOM 902 C CA . GLY A 1 116 ? -11.387 10.139 8.643 1.00 79.00 116 GLY A CA 1
ATOM 903 C C . GLY A 1 116 ? -10.686 8.914 8.058 1.00 79.00 116 GLY A C 1
ATOM 904 O O . GLY A 1 116 ? -10.677 8.738 6.845 1.00 79.00 116 GLY A O 1
ATOM 905 N N . SER A 1 117 ? -10.188 8.010 8.905 1.00 78.00 117 SER A N 1
ATOM 906 C CA . SER A 1 117 ? -9.590 6.735 8.490 1.00 78.00 117 SER A CA 1
ATOM 907 C C . SER A 1 117 ? -10.574 5.832 7.732 1.00 78.00 117 SER A C 1
ATOM 909 O O . SER A 1 117 ? -10.208 5.249 6.711 1.00 78.00 117 SER A O 1
ATOM 911 N N . ILE A 1 118 ? -11.842 5.759 8.159 1.00 81.69 118 ILE A N 1
ATOM 912 C CA . ILE A 1 118 ? -12.887 5.013 7.430 1.00 81.69 118 ILE A CA 1
ATOM 913 C C . ILE A 1 118 ? -13.141 5.644 6.053 1.00 81.69 118 ILE A C 1
ATOM 915 O O . ILE A 1 118 ? -13.215 4.928 5.055 1.00 81.69 118 ILE A O 1
ATOM 919 N N . GLY A 1 119 ? -13.231 6.975 5.982 1.00 83.81 119 GLY A N 1
ATOM 920 C CA . GLY A 1 119 ? -13.373 7.691 4.710 1.00 83.81 119 GLY A CA 1
ATOM 921 C C . GLY A 1 119 ? -12.161 7.507 3.791 1.00 83.81 119 GLY A C 1
ATOM 922 O O . GLY A 1 119 ? -12.304 7.327 2.584 1.00 83.81 119 GLY A O 1
ATOM 923 N N . TRP A 1 120 ? -10.958 7.478 4.358 1.00 82.81 120 TRP A N 1
ATOM 924 C CA . TRP A 1 120 ? -9.736 7.235 3.606 1.00 82.81 120 TRP A CA 1
ATOM 925 C C . TRP A 1 120 ? -9.685 5.814 3.050 1.00 82.81 120 TRP A C 1
ATOM 927 O O . TRP A 1 120 ? -9.332 5.614 1.894 1.00 82.81 120 TRP A O 1
ATOM 937 N N . GLU A 1 121 ? -10.108 4.822 3.830 1.00 84.19 121 GLU A N 1
ATOM 938 C CA . GLU A 1 121 ? -10.229 3.444 3.361 1.00 84.19 121 GLU A CA 1
ATOM 939 C C . GLU A 1 121 ? -11.205 3.306 2.187 1.00 84.19 121 GLU A C 1
ATOM 941 O O . GLU A 1 121 ? -10.878 2.620 1.218 1.00 84.19 121 GLU A O 1
ATOM 946 N N . LEU A 1 122 ? -12.340 4.016 2.218 1.00 86.88 122 LEU A N 1
ATOM 947 C CA . LEU A 1 122 ? -13.264 4.085 1.082 1.00 86.88 122 LEU A CA 1
ATOM 948 C C . LEU A 1 122 ? -12.548 4.555 -0.190 1.00 86.88 122 LEU A C 1
ATOM 950 O O . LEU A 1 122 ? -12.644 3.898 -1.228 1.00 86.88 122 LEU A O 1
ATOM 954 N N . LEU A 1 123 ? -11.801 5.659 -0.101 1.00 85.75 123 LEU A N 1
ATOM 955 C CA . LEU A 1 123 ? -11.049 6.216 -1.227 1.00 85.75 123 LEU A CA 1
ATOM 956 C C . LEU A 1 123 ? -9.950 5.262 -1.713 1.00 85.75 123 LEU A C 1
ATOM 958 O O . LEU A 1 123 ? -9.789 5.054 -2.917 1.00 85.75 123 LEU A O 1
ATOM 962 N N . GLN A 1 124 ? -9.199 4.666 -0.787 1.00 84.12 124 GLN A N 1
ATOM 963 C CA . GLN A 1 124 ? -8.082 3.777 -1.099 1.00 84.12 124 GLN A CA 1
ATOM 964 C C . GLN A 1 124 ? -8.535 2.526 -1.860 1.00 84.12 124 GLN A C 1
ATOM 966 O O . GLN A 1 124 ? -7.887 2.159 -2.839 1.00 84.12 124 GLN A O 1
ATOM 971 N N . LEU A 1 125 ? -9.646 1.909 -1.448 1.00 85.75 125 LEU A N 1
ATOM 972 C CA . LEU A 1 125 ? -10.164 0.692 -2.076 1.00 85.75 125 LEU A CA 1
ATOM 973 C C . LEU A 1 125 ? -10.892 0.969 -3.408 1.00 85.75 125 LEU A C 1
ATOM 975 O O . LEU A 1 125 ? -10.775 0.185 -4.344 1.00 85.75 125 LEU A O 1
ATOM 979 N N . ASN A 1 126 ? -11.575 2.115 -3.545 1.00 85.56 126 ASN A N 1
ATOM 980 C CA . ASN A 1 126 ? -12.429 2.396 -4.713 1.00 85.56 126 ASN A CA 1
ATOM 981 C C . ASN A 1 126 ? -11.769 3.236 -5.820 1.00 85.56 126 ASN A C 1
ATOM 983 O O . ASN A 1 126 ? -12.233 3.215 -6.962 1.00 85.56 126 ASN A O 1
ATOM 987 N N . SER A 1 127 ? -10.699 3.983 -5.524 1.00 84.12 127 SER A N 1
ATOM 988 C CA . SER A 1 127 ? -10.135 4.965 -6.467 1.00 84.12 127 SER A CA 1
ATOM 989 C C . SER A 1 127 ? -9.694 4.374 -7.812 1.00 84.12 127 SER A C 1
ATOM 991 O O . SER A 1 127 ? -9.968 4.968 -8.855 1.00 84.12 127 SER A O 1
ATOM 993 N N . ILE A 1 128 ? -9.029 3.215 -7.816 1.00 82.50 128 ILE A N 1
ATOM 994 C CA . ILE A 1 128 ? -8.531 2.583 -9.047 1.00 82.50 128 ILE A CA 1
ATOM 995 C C . ILE A 1 128 ? -9.668 1.915 -9.837 1.00 82.50 128 ILE A C 1
ATOM 997 O O . ILE A 1 128 ? -9.778 2.220 -11.026 1.00 82.50 128 ILE A O 1
ATOM 1001 N N . PRO A 1 129 ? -10.547 1.081 -9.235 1.00 83.19 129 PRO A N 1
ATOM 1002 C CA . PRO A 1 129 ? -11.722 0.567 -9.938 1.00 83.19 129 PRO A CA 1
ATOM 1003 C C . PRO A 1 129 ? -12.548 1.666 -10.621 1.00 83.19 129 PRO A C 1
ATOM 1005 O O . PRO A 1 129 ? -12.914 1.528 -11.787 1.00 83.19 129 PRO A O 1
ATOM 1008 N N . TRP A 1 130 ? -12.760 2.805 -9.951 1.00 83.31 130 TRP A N 1
ATOM 1009 C CA . TRP A 1 130 ? -13.456 3.950 -10.547 1.00 83.31 130 TRP A CA 1
ATOM 1010 C C . TRP A 1 130 ? -12.730 4.555 -11.743 1.00 83.31 130 TRP A C 1
ATOM 1012 O O . TRP A 1 130 ? -13.378 4.892 -12.733 1.00 83.31 130 TRP A O 1
ATOM 1022 N N . GLN A 1 131 ? -11.406 4.712 -11.670 1.00 81.56 131 GLN A N 1
ATOM 1023 C CA . GLN A 1 131 ? -10.621 5.220 -12.797 1.00 81.56 131 GLN A CA 1
ATOM 1024 C C . GLN A 1 131 ? -10.734 4.291 -14.010 1.00 81.56 131 GLN A C 1
ATOM 1026 O O . GLN A 1 131 ? -10.928 4.766 -15.130 1.00 81.56 131 GLN A O 1
ATOM 1031 N N . ILE A 1 132 ? -10.647 2.973 -13.793 1.00 79.56 132 ILE A N 1
ATOM 1032 C CA . ILE A 1 132 ? -10.736 1.968 -14.865 1.00 79.56 132 ILE A CA 1
ATOM 1033 C C . ILE A 1 132 ? -12.102 2.066 -15.533 1.00 79.56 132 ILE A C 1
ATOM 1035 O O . ILE A 1 132 ? -12.205 2.264 -16.745 1.00 79.56 132 ILE A O 1
ATOM 1039 N N . TRP A 1 133 ? -13.155 2.050 -14.721 1.00 76.81 133 TRP A N 1
ATOM 1040 C CA . TRP A 1 133 ? -14.525 2.135 -15.200 1.00 76.81 133 TRP A CA 1
ATOM 1041 C C . TRP A 1 133 ? -14.807 3.437 -15.966 1.00 76.81 133 TRP A C 1
ATOM 1043 O O . TRP A 1 133 ? -15.424 3.424 -17.031 1.00 76.81 133 TRP A O 1
ATOM 1053 N N . LYS A 1 134 ? -14.267 4.575 -15.509 1.00 76.50 134 LYS A N 1
ATOM 1054 C CA . LYS A 1 134 ? -14.371 5.871 -16.204 1.00 76.50 134 LYS A CA 1
ATOM 1055 C C . LYS A 1 134 ? -13.448 6.015 -17.422 1.00 76.50 134 LYS A C 1
ATOM 1057 O O . LYS A 1 134 ? -13.478 7.068 -18.044 1.00 76.50 134 LYS A O 1
ATOM 1062 N N . SER A 1 135 ? -12.630 5.005 -17.762 1.00 67.75 135 SER A N 1
ATOM 1063 C CA . SER A 1 135 ? -11.529 5.096 -18.759 1.00 67.75 135 SER A CA 1
ATOM 1064 C C . SER A 1 135 ? -10.592 6.278 -18.529 1.00 67.75 135 SER A C 1
ATOM 1066 O O . SER A 1 135 ? -9.876 6.699 -19.428 1.00 67.75 135 SER A O 1
ATOM 1068 N N . THR A 1 136 ? -10.574 6.812 -17.313 1.00 58.94 136 THR A N 1
ATOM 1069 C CA . THR A 1 136 ? -9.584 7.799 -16.891 1.00 58.94 136 THR A CA 1
ATOM 1070 C C . THR A 1 136 ? -8.359 7.117 -16.301 1.00 58.94 136 THR A C 1
ATOM 1072 O O . THR A 1 136 ? -7.382 7.783 -15.964 1.00 58.94 136 THR A O 1
ATOM 1075 N N . TYR A 1 137 ? -8.392 5.785 -16.174 1.00 63.00 137 TYR A N 1
ATOM 1076 C CA . TYR A 1 137 ? -7.223 4.997 -15.842 1.00 63.00 137 TYR A CA 1
ATOM 1077 C C . TYR A 1 137 ? -6.232 5.038 -16.996 1.00 63.00 137 TYR A C 1
ATOM 1079 O O . TYR A 1 137 ? -6.298 4.264 -17.947 1.00 63.00 137 TYR A O 1
ATOM 1087 N N . SER A 1 138 ? -5.275 5.939 -16.870 1.00 61.97 138 SER A N 1
ATOM 1088 C CA . SER A 1 138 ? -3.977 5.774 -17.485 1.00 61.97 138 SER A CA 1
ATOM 1089 C C . SER A 1 138 ? -3.083 5.043 -16.492 1.00 61.97 138 SER A C 1
ATOM 1091 O O . SER A 1 138 ? -3.061 5.356 -15.294 1.00 61.97 138 SER A O 1
ATOM 1093 N N . VAL A 1 139 ? -2.324 4.058 -16.978 1.00 61.75 139 VAL A N 1
ATOM 1094 C CA . VAL A 1 139 ? -1.202 3.533 -16.202 1.00 61.75 139 VAL A CA 1
ATOM 1095 C C . VAL A 1 139 ? -0.270 4.718 -15.984 1.00 61.75 139 VAL A C 1
ATOM 1097 O O . VAL A 1 139 ? 0.396 5.153 -16.922 1.00 61.75 139 VAL A O 1
ATOM 1100 N N . LYS A 1 140 ? -0.285 5.303 -14.779 1.00 57.16 140 LYS A N 1
ATOM 1101 C CA . LYS A 1 140 ? 0.532 6.478 -14.468 1.00 57.16 140 LYS A CA 1
ATOM 1102 C C . LYS A 1 140 ? 1.994 6.100 -14.685 1.00 57.16 140 LYS A C 1
ATOM 1104 O O . LYS A 1 140 ? 2.542 5.305 -13.929 1.00 57.16 140 LYS A O 1
ATOM 1109 N N . LYS A 1 141 ? 2.588 6.636 -15.749 1.00 58.19 141 LYS A N 1
ATOM 1110 C CA . LYS A 1 141 ? 4.007 6.493 -16.073 1.00 58.19 141 LYS A CA 1
ATOM 1111 C C . LYS A 1 141 ? 4.771 7.386 -15.088 1.00 58.19 141 LYS A C 1
ATOM 1113 O O . LYS A 1 141 ? 4.412 8.549 -14.923 1.00 58.19 141 LYS A O 1
ATOM 1118 N N . LEU A 1 142 ? 5.692 6.813 -14.309 1.00 52.75 142 LEU A N 1
ATOM 1119 C CA . LEU A 1 142 ? 6.203 7.461 -13.090 1.00 52.75 142 LEU A CA 1
ATOM 1120 C C . LEU A 1 142 ? 7.355 8.425 -13.341 1.00 52.75 142 LEU A C 1
ATOM 1122 O O . LEU A 1 142 ? 7.481 9.397 -12.603 1.00 52.75 142 LEU A O 1
ATOM 1126 N N . GLY A 1 143 ? 8.164 8.186 -14.367 1.00 47.62 143 GLY A N 1
ATOM 1127 C CA . GLY A 1 143 ? 9.254 9.090 -14.732 1.00 47.62 143 GLY A CA 1
ATOM 1128 C C . GLY A 1 143 ? 8.817 10.245 -15.628 1.00 47.62 143 GLY A C 1
ATOM 1129 O O . GLY A 1 143 ? 9.619 10.724 -16.421 1.00 47.62 143 GLY A O 1
ATOM 1130 N N . ALA A 1 144 ? 7.561 10.691 -15.519 1.00 44.31 144 ALA A N 1
ATOM 1131 C CA . ALA A 1 144 ? 7.189 11.973 -16.091 1.00 44.31 144 ALA A CA 1
ATOM 1132 C C . ALA A 1 144 ? 7.913 13.057 -15.285 1.00 44.31 144 ALA A C 1
ATOM 1134 O O . ALA A 1 144 ? 7.557 13.341 -14.133 1.00 44.31 144 ALA A O 1
ATOM 1135 N N . MET A 1 145 ? 8.956 13.635 -15.880 1.00 47.81 145 MET A N 1
ATOM 1136 C CA . MET A 1 145 ? 9.409 14.958 -15.485 1.00 47.81 145 MET A CA 1
ATOM 1137 C C . MET A 1 145 ? 8.250 15.902 -15.773 1.00 47.81 145 MET A C 1
ATOM 1139 O O . MET A 1 145 ? 8.040 16.328 -16.901 1.00 47.81 145 MET A O 1
ATOM 1143 N N . VAL A 1 146 ? 7.426 16.157 -14.760 1.00 49.84 146 VAL A N 1
ATOM 1144 C CA . VAL A 1 146 ? 6.434 17.220 -14.858 1.00 49.84 146 VAL A CA 1
ATOM 1145 C C . VAL A 1 146 ? 7.218 18.510 -14.703 1.00 49.84 146 VAL A C 1
ATOM 1147 O O . VAL A 1 146 ? 7.515 18.935 -13.587 1.00 49.84 146 VAL A O 1
ATOM 1150 N N . THR A 1 147 ? 7.595 19.092 -15.833 1.00 50.38 147 THR A N 1
ATOM 1151 C CA . THR A 1 147 ? 8.098 20.455 -15.887 1.00 50.38 147 THR A CA 1
ATOM 1152 C C . THR A 1 147 ? 6.955 21.369 -15.459 1.00 50.38 147 THR A C 1
ATOM 1154 O O . THR A 1 147 ? 5.936 21.506 -16.134 1.00 50.38 147 THR A O 1
ATOM 1157 N N . LEU A 1 148 ? 7.074 21.931 -14.257 1.00 53.09 148 LEU A N 1
ATOM 1158 C CA . LEU A 1 148 ? 6.216 23.031 -13.849 1.00 53.09 148 LEU A CA 1
ATOM 1159 C C . LEU A 1 148 ? 6.822 24.281 -14.471 1.00 53.09 148 LEU A C 1
ATOM 1161 O O . LEU A 1 148 ? 7.757 24.866 -13.930 1.00 53.09 148 LEU A O 1
ATOM 1165 N N . ASP A 1 149 ? 6.327 24.629 -15.653 1.00 52.03 149 ASP A N 1
ATOM 1166 C CA . ASP A 1 149 ? 6.707 25.872 -16.298 1.00 52.03 149 ASP A CA 1
ATOM 1167 C C . ASP A 1 149 ? 6.030 27.037 -15.563 1.00 52.03 149 ASP A C 1
ATOM 1169 O O . ASP A 1 149 ? 4.823 27.264 -15.669 1.00 52.03 149 ASP A O 1
ATOM 1173 N N . PHE A 1 150 ? 6.815 27.741 -14.750 1.00 61.53 150 PHE A N 1
ATOM 1174 C CA 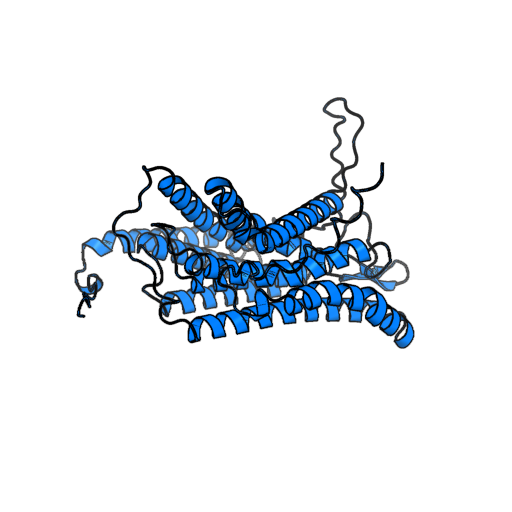. PHE A 1 150 ? 6.384 28.943 -14.045 1.00 61.53 150 PHE A CA 1
ATOM 1175 C C . PHE A 1 150 ? 6.490 30.200 -14.927 1.00 61.53 150 PHE A C 1
ATOM 1177 O O . PHE A 1 150 ? 6.274 31.302 -14.416 1.00 61.53 150 PHE A O 1
ATOM 1184 N N . ALA A 1 151 ? 6.745 30.067 -16.238 1.00 57.22 151 ALA A N 1
ATOM 1185 C CA . ALA A 1 151 ? 6.809 31.195 -17.168 1.00 57.22 151 ALA A CA 1
ATOM 1186 C C . ALA A 1 151 ? 5.519 32.029 -17.180 1.00 57.22 151 ALA A C 1
ATOM 1188 O O . ALA A 1 151 ? 5.578 33.253 -17.276 1.00 57.22 151 ALA A O 1
ATOM 1189 N N . THR A 1 152 ? 4.345 31.416 -16.969 1.00 56.94 152 THR A N 1
ATOM 1190 C CA . THR A 1 152 ? 3.071 32.154 -16.827 1.00 56.94 152 THR A CA 1
ATOM 1191 C C . THR A 1 152 ? 2.990 33.017 -15.561 1.00 56.94 152 THR A C 1
ATOM 1193 O O . THR A 1 152 ? 2.090 33.844 -15.445 1.00 56.94 152 THR A O 1
ATOM 1196 N N . LEU A 1 153 ? 3.907 32.832 -14.606 1.00 58.44 153 LEU A N 1
ATOM 1197 C CA . LEU A 1 153 ? 4.048 33.612 -13.371 1.00 58.44 153 LEU A CA 1
ATOM 1198 C C . LEU A 1 153 ? 5.333 34.468 -13.352 1.00 58.44 153 LEU A C 1
ATOM 1200 O O . LEU A 1 153 ? 5.629 35.075 -12.326 1.00 58.44 153 LEU A O 1
ATOM 1204 N N . GLY A 1 154 ? 6.075 34.546 -14.466 1.00 54.09 154 GLY A N 1
ATOM 1205 C CA . GLY A 1 154 ? 7.256 35.408 -14.610 1.00 54.09 154 GLY A CA 1
ATOM 1206 C C . GLY A 1 154 ? 8.547 34.878 -13.975 1.00 54.09 154 GLY A C 1
ATOM 1207 O O . GLY A 1 154 ? 9.481 35.653 -13.790 1.00 54.09 154 GLY A O 1
ATOM 1208 N N . PHE A 1 155 ? 8.611 33.586 -13.638 1.00 67.00 155 PHE A N 1
ATOM 1209 C CA . PHE A 1 155 ? 9.836 32.929 -13.172 1.00 67.00 155 PHE A CA 1
ATOM 1210 C C . PHE A 1 155 ? 10.428 32.062 -14.285 1.00 67.00 155 PHE A C 1
ATOM 1212 O O . PHE A 1 155 ? 9.676 31.401 -15.004 1.00 67.00 155 PHE A O 1
ATOM 1219 N N . ASP A 1 156 ? 11.761 32.017 -14.384 1.00 59.59 156 ASP A N 1
ATOM 1220 C CA . ASP A 1 156 ? 12.454 31.020 -15.205 1.00 59.59 156 ASP A CA 1
ATOM 1221 C C . ASP A 1 156 ? 11.997 29.620 -14.767 1.00 59.59 156 ASP A C 1
ATOM 1223 O O . ASP A 1 156 ? 12.000 29.296 -13.573 1.00 59.59 156 ASP A O 1
ATOM 1227 N N . GLY A 1 157 ? 11.534 28.809 -15.721 1.00 54.84 157 GLY A N 1
ATOM 1228 C CA . GLY A 1 157 ? 10.983 27.486 -15.447 1.00 54.84 157 GLY A CA 1
ATOM 1229 C C . GLY A 1 157 ? 11.969 26.622 -14.658 1.00 54.84 157 GLY A C 1
ATOM 1230 O O . GLY A 1 157 ? 13.075 26.344 -15.116 1.00 54.84 157 GLY A O 1
ATOM 1231 N N . VAL A 1 158 ? 11.571 26.185 -13.460 1.00 57.84 158 VAL A N 1
ATOM 1232 C CA . VAL A 1 158 ? 12.360 25.247 -12.653 1.00 57.84 158 VAL A CA 1
ATOM 1233 C C . VAL A 1 158 ? 11.904 23.831 -12.983 1.00 57.84 158 VAL A C 1
ATOM 1235 O O . VAL A 1 158 ? 10.788 23.425 -12.650 1.00 57.84 158 VAL A O 1
ATOM 1238 N N . GLU A 1 159 ? 12.779 23.051 -13.611 1.00 58.66 159 GLU A N 1
ATOM 1239 C CA . GLU A 1 159 ? 12.519 21.639 -13.885 1.00 58.66 159 GLU A CA 1
ATOM 1240 C C . GLU A 1 159 ? 12.549 20.827 -12.580 1.00 58.66 159 GLU A C 1
ATOM 1242 O O . GLU A 1 159 ? 13.594 20.639 -11.953 1.00 58.66 159 GLU A O 1
ATOM 1247 N N . LEU A 1 160 ? 11.385 20.335 -12.141 1.00 61.25 160 LEU A N 1
ATOM 1248 C CA . LEU A 1 160 ? 11.266 19.514 -10.937 1.00 61.25 160 LEU A CA 1
ATOM 1249 C C . LEU A 1 160 ? 11.034 18.045 -11.292 1.00 61.25 160 LEU A C 1
ATOM 1251 O O . LEU A 1 160 ? 9.995 17.651 -11.823 1.00 61.25 160 LEU A O 1
ATOM 1255 N N . ASN A 1 161 ? 11.979 17.189 -10.901 1.00 72.25 161 ASN A N 1
ATOM 1256 C CA . ASN A 1 161 ? 11.819 15.747 -11.034 1.00 72.25 161 ASN A CA 1
ATOM 1257 C C . ASN A 1 161 ? 10.876 15.207 -9.942 1.00 72.25 161 ASN A C 1
ATOM 1259 O O . ASN A 1 161 ? 11.283 14.895 -8.819 1.00 72.25 161 ASN A O 1
ATOM 1263 N N . MET A 1 162 ? 9.594 15.077 -10.287 1.00 73.06 162 MET A N 1
ATOM 1264 C CA . MET A 1 162 ? 8.545 14.587 -9.387 1.00 73.06 162 MET A CA 1
ATOM 1265 C C . MET A 1 162 ? 8.824 13.170 -8.858 1.00 73.06 162 MET A C 1
ATOM 1267 O O . MET A 1 162 ? 8.490 12.872 -7.710 1.00 73.06 162 MET A O 1
ATOM 1271 N N . PHE A 1 163 ? 9.446 12.298 -9.659 1.00 76.19 163 PHE A N 1
ATOM 1272 C CA . PHE A 1 163 ? 9.840 10.960 -9.209 1.00 76.19 163 PHE A CA 1
ATOM 1273 C C . PHE A 1 163 ? 10.888 11.050 -8.097 1.00 76.19 163 PHE A C 1
ATOM 1275 O O . PHE A 1 163 ? 10.702 10.480 -7.022 1.00 76.19 163 PHE A O 1
ATOM 1282 N N . LEU A 1 164 ? 11.940 11.846 -8.309 1.00 78.25 164 LEU A N 1
ATOM 1283 C CA . LEU A 1 164 ? 12.980 12.077 -7.309 1.00 78.25 164 LEU A CA 1
ATOM 1284 C C . LEU A 1 164 ? 12.385 12.639 -6.010 1.00 78.25 164 LEU A C 1
ATOM 1286 O O . LEU A 1 164 ? 12.687 12.136 -4.929 1.00 78.25 164 LEU A O 1
ATOM 1290 N N . ILE A 1 165 ? 11.502 13.638 -6.107 1.00 82.12 165 ILE A N 1
ATOM 1291 C CA . ILE A 1 165 ? 10.845 14.254 -4.945 1.00 82.12 165 ILE A CA 1
ATOM 1292 C C . ILE A 1 165 ? 10.054 13.209 -4.151 1.00 82.12 165 ILE A C 1
ATOM 1294 O O . ILE A 1 165 ? 10.231 13.096 -2.937 1.00 82.12 165 ILE A O 1
ATOM 1298 N N . LYS A 1 166 ? 9.229 12.397 -4.821 1.00 84.25 166 LYS A N 1
ATOM 1299 C CA . LYS A 1 166 ? 8.446 11.338 -4.165 1.00 84.25 166 LYS A CA 1
ATOM 1300 C C . LYS A 1 166 ? 9.333 10.307 -3.477 1.00 84.25 166 LYS A C 1
ATOM 1302 O O . LYS A 1 166 ? 9.050 9.936 -2.340 1.00 84.25 166 LYS A O 1
ATOM 1307 N N . GLN A 1 167 ? 10.432 9.906 -4.112 1.00 85.00 167 GLN A N 1
ATOM 1308 C CA . GLN A 1 167 ? 11.396 8.971 -3.530 1.00 85.00 167 GLN A CA 1
ATOM 1309 C C . GLN A 1 167 ? 12.103 9.555 -2.300 1.00 85.00 167 GLN A C 1
ATOM 1311 O O . GLN A 1 167 ? 12.279 8.863 -1.297 1.00 85.00 167 GLN A O 1
ATOM 1316 N N . ARG A 1 168 ? 12.453 10.849 -2.319 1.00 87.50 168 ARG A N 1
ATOM 1317 C CA . ARG A 1 168 ? 13.019 11.540 -1.147 1.00 87.50 168 ARG A CA 1
ATOM 1318 C C . ARG A 1 168 ? 12.012 11.631 -0.004 1.00 87.50 168 ARG A C 1
ATOM 1320 O O . ARG A 1 168 ? 12.376 11.341 1.132 1.00 87.50 168 ARG A O 1
ATOM 1327 N N . ILE A 1 169 ? 10.753 11.958 -0.299 1.00 87.62 169 ILE A N 1
ATOM 1328 C CA . ILE A 1 169 ? 9.672 11.956 0.697 1.00 87.62 169 ILE A CA 1
ATOM 1329 C C . ILE A 1 169 ? 9.506 10.554 1.290 1.00 87.62 169 ILE A C 1
ATOM 1331 O O . ILE A 1 169 ? 9.485 10.408 2.510 1.00 87.62 169 ILE A O 1
ATOM 1335 N N . ALA A 1 170 ? 9.460 9.514 0.453 1.00 89.81 170 ALA A N 1
ATOM 1336 C CA . ALA A 1 170 ? 9.324 8.133 0.904 1.00 89.81 170 ALA A CA 1
ATOM 1337 C C . ALA A 1 170 ? 10.489 7.701 1.811 1.00 89.81 170 ALA A C 1
ATOM 1339 O O . ALA A 1 170 ? 10.268 7.033 2.824 1.00 89.81 170 ALA A O 1
ATOM 1340 N N . PHE A 1 171 ? 11.717 8.125 1.502 1.00 90.75 171 PHE A N 1
ATOM 1341 C CA . PHE A 1 171 ? 12.883 7.878 2.349 1.00 90.75 171 PHE A CA 1
ATOM 1342 C C . PHE A 1 171 ? 12.804 8.617 3.693 1.00 90.75 171 PHE A C 1
ATOM 1344 O O . PHE A 1 171 ? 13.032 8.014 4.740 1.00 90.75 171 PHE A O 1
ATOM 1351 N N . VAL A 1 172 ? 12.413 9.895 3.700 1.00 90.25 172 VAL A N 1
ATOM 1352 C CA . VAL A 1 172 ? 12.214 10.660 4.943 1.00 90.25 172 VAL A CA 1
ATOM 1353 C C . VAL A 1 172 ? 11.123 10.022 5.807 1.00 90.25 172 VAL A C 1
ATOM 1355 O O . VAL A 1 172 ? 11.329 9.821 7.003 1.00 90.25 172 VAL A O 1
ATOM 1358 N N . CYS A 1 173 ? 9.995 9.625 5.213 1.00 88.19 173 CYS A N 1
ATOM 1359 C CA . CYS A 1 173 ? 8.928 8.911 5.914 1.00 88.19 173 CYS A CA 1
ATOM 1360 C C . CYS A 1 173 ? 9.412 7.582 6.508 1.00 88.19 173 CYS A C 1
ATOM 1362 O O . CYS A 1 173 ? 9.037 7.255 7.633 1.00 88.19 173 CYS A O 1
ATOM 1364 N N . LEU A 1 174 ? 10.273 6.847 5.798 1.00 88.69 174 LEU A N 1
ATOM 1365 C CA . LEU A 1 174 ? 10.875 5.611 6.297 1.00 88.69 174 LEU A CA 1
ATOM 1366 C C . LEU A 1 174 ? 11.756 5.862 7.528 1.00 88.69 174 LEU A C 1
ATOM 1368 O O . LEU A 1 174 ? 11.654 5.135 8.516 1.00 88.69 174 LEU A O 1
ATOM 1372 N N . LEU A 1 175 ? 12.597 6.900 7.489 1.00 86.69 175 LEU A N 1
ATOM 1373 C CA . LEU A 1 175 ? 13.458 7.278 8.613 1.00 86.69 175 LEU A CA 1
ATOM 1374 C C . LEU A 1 175 ? 12.642 7.719 9.827 1.00 86.69 175 LEU A C 1
ATOM 1376 O O . LEU A 1 175 ? 12.913 7.273 10.941 1.00 86.69 175 LEU A O 1
ATOM 1380 N N . ILE A 1 176 ? 11.623 8.555 9.609 1.00 83.00 176 ILE A N 1
ATOM 1381 C CA . ILE A 1 176 ? 10.700 8.993 10.660 1.00 83.00 176 ILE A CA 1
ATOM 1382 C C . ILE A 1 176 ? 10.004 7.783 11.280 1.00 83.00 176 ILE A C 1
ATOM 1384 O O . ILE A 1 176 ? 9.970 7.658 12.502 1.00 83.00 176 ILE A O 1
ATOM 1388 N N . TRP A 1 177 ? 9.503 6.864 10.452 1.00 79.75 177 TRP A N 1
ATOM 1389 C CA . TRP A 1 177 ? 8.862 5.640 10.916 1.00 79.75 177 TRP A CA 1
ATOM 1390 C C . TRP A 1 177 ? 9.800 4.811 11.788 1.00 79.75 177 TRP A C 1
ATOM 1392 O O . TRP A 1 177 ? 9.481 4.483 12.930 1.00 79.75 177 TRP A O 1
ATOM 1402 N N . PHE A 1 178 ? 10.990 4.511 11.268 1.00 78.94 178 PHE A N 1
ATOM 1403 C CA . PHE A 1 178 ? 11.990 3.725 11.975 1.00 78.94 178 PHE A CA 1
ATOM 1404 C C . PHE A 1 178 ? 12.399 4.379 13.303 1.00 78.94 178 PHE A C 1
ATOM 1406 O O . PHE A 1 178 ? 12.496 3.700 14.329 1.00 78.94 178 PHE A O 1
ATOM 1413 N N . PHE A 1 179 ? 12.576 5.702 13.309 1.00 77.31 179 PHE A N 1
ATOM 1414 C CA . PHE A 1 179 ? 12.861 6.460 14.519 1.00 77.31 179 PHE A CA 1
ATOM 1415 C C . PHE A 1 179 ? 11.711 6.371 15.525 1.00 77.31 179 PHE A C 1
ATOM 1417 O O . PHE A 1 179 ? 11.961 6.042 16.683 1.00 77.31 179 PHE A O 1
ATOM 1424 N N . SER A 1 180 ? 10.461 6.580 15.101 1.00 73.56 180 SER A N 1
ATOM 1425 C CA . SER A 1 180 ? 9.277 6.444 15.957 1.00 73.56 180 SER A CA 1
ATOM 1426 C C . SER A 1 180 ? 9.197 5.068 16.619 1.00 73.56 180 SER A C 1
ATOM 1428 O O . SER A 1 180 ? 8.934 4.984 17.820 1.00 73.56 180 SER A O 1
ATOM 1430 N N . LEU A 1 181 ? 9.507 3.995 15.880 1.00 70.94 181 LEU A N 1
ATOM 1431 C CA . LEU A 1 181 ? 9.549 2.636 16.430 1.00 70.94 181 LEU A CA 1
ATOM 1432 C C . LEU A 1 181 ? 10.597 2.472 17.540 1.00 70.94 181 LEU A C 1
ATOM 1434 O O . LEU A 1 181 ? 10.365 1.770 18.522 1.00 70.94 181 LEU A O 1
ATOM 1438 N N . LYS A 1 182 ? 11.769 3.098 17.394 1.00 72.12 182 LYS A N 1
ATOM 1439 C CA . LYS A 1 182 ? 12.886 2.944 18.343 1.00 72.12 182 LYS A CA 1
ATOM 1440 C C . LYS A 1 182 ? 12.834 3.933 19.501 1.00 72.12 182 LYS A C 1
ATOM 1442 O O . LYS A 1 182 ? 13.320 3.630 20.590 1.00 72.12 182 LYS A O 1
ATOM 1447 N N . ALA A 1 183 ? 12.249 5.103 19.285 1.00 67.50 183 ALA A N 1
ATOM 1448 C CA . ALA A 1 183 ? 12.184 6.177 20.262 1.00 67.50 183 ALA A CA 1
ATOM 1449 C C . ALA A 1 183 ? 10.972 6.080 21.199 1.00 67.50 183 ALA A C 1
ATOM 1451 O O . ALA A 1 183 ? 10.909 6.834 22.170 1.00 67.50 183 ALA A O 1
ATOM 1452 N N . SER A 1 184 ? 10.044 5.142 20.970 1.00 62.91 184 SER A N 1
ATOM 1453 C CA . SER A 1 184 ? 8.766 5.093 21.689 1.00 62.91 184 SER A CA 1
ATOM 1454 C C . SER A 1 184 ? 8.871 4.958 23.210 1.00 62.91 184 SER A C 1
ATOM 1456 O O . SER A 1 184 ? 7.959 5.341 23.931 1.00 62.91 184 SER A O 1
ATOM 1458 N N . ASN A 1 185 ? 9.988 4.438 23.720 1.00 61.09 185 ASN A N 1
ATOM 1459 C CA . ASN A 1 185 ? 10.224 4.304 25.158 1.00 61.09 185 ASN A CA 1
ATOM 1460 C C . ASN A 1 185 ? 11.015 5.472 25.766 1.00 61.09 185 ASN A C 1
ATOM 1462 O O . ASN A 1 185 ? 11.105 5.558 26.988 1.00 61.09 185 ASN A O 1
ATOM 1466 N N . LYS A 1 186 ? 11.597 6.357 24.944 1.00 65.69 186 LYS A N 1
ATOM 1467 C CA . LYS A 1 186 ? 12.521 7.412 25.396 1.00 65.69 186 LYS A CA 1
ATOM 1468 C C . LYS A 1 186 ? 11.819 8.696 25.830 1.00 65.69 186 LYS A C 1
ATOM 1470 O O . LYS A 1 186 ? 12.362 9.423 26.651 1.00 65.69 186 LYS A O 1
ATOM 1475 N N . PHE A 1 187 ? 10.618 8.962 25.321 1.00 65.94 187 PHE A N 1
ATOM 1476 C CA . PHE A 1 187 ? 9.890 10.205 25.592 1.00 65.94 187 PHE A CA 1
ATOM 1477 C C . PHE A 1 187 ? 8.814 10.074 26.672 1.00 65.94 187 PHE A C 1
ATOM 1479 O O . PHE A 1 187 ? 8.004 10.981 26.821 1.00 65.94 187 PHE A O 1
ATOM 1486 N N . LYS A 1 188 ? 8.815 8.996 27.471 1.00 65.75 188 LYS A N 1
ATOM 1487 C CA . LYS A 1 188 ? 7.816 8.769 28.535 1.00 65.75 188 LYS A CA 1
ATOM 1488 C C . LYS A 1 188 ? 7.672 9.951 29.508 1.00 65.75 188 LYS A C 1
ATOM 1490 O O . LYS A 1 188 ? 6.583 10.166 30.025 1.00 65.75 188 LYS A O 1
ATOM 1495 N N . SER A 1 189 ? 8.740 10.722 29.726 1.00 68.50 189 SER A N 1
ATOM 1496 C CA . SER A 1 189 ? 8.747 11.922 30.576 1.00 68.50 189 SER A CA 1
ATOM 1497 C C . SER A 1 189 ? 7.994 13.125 29.991 1.00 68.50 189 SER A C 1
ATOM 1499 O O . SER A 1 189 ? 7.674 14.048 30.731 1.00 68.50 189 SER A O 1
ATOM 1501 N N . PHE A 1 190 ? 7.690 13.127 28.689 1.00 74.75 190 PHE A N 1
ATOM 1502 C CA . PHE A 1 190 ? 6.969 14.196 27.997 1.00 74.75 190 PHE A CA 1
ATOM 1503 C C . PHE A 1 190 ? 5.684 13.636 27.372 1.00 74.75 190 PHE A C 1
ATOM 1505 O O . PHE A 1 190 ? 5.713 13.176 26.228 1.00 74.75 190 PHE A O 1
ATOM 1512 N N . PRO A 1 191 ? 4.538 13.681 28.080 1.00 70.25 191 PRO A N 1
ATOM 1513 C CA . PRO A 1 191 ? 3.321 12.975 27.675 1.00 70.25 191 PRO A CA 1
ATOM 1514 C C . PRO A 1 191 ? 2.840 13.316 26.261 1.00 70.25 191 PRO A C 1
ATOM 1516 O O . PRO A 1 191 ? 2.497 12.418 25.494 1.00 70.25 191 PRO A O 1
ATOM 1519 N N . TRP A 1 192 ? 2.867 14.598 25.882 1.00 72.44 192 TRP A N 1
ATOM 1520 C CA . TRP A 1 192 ? 2.404 15.038 24.563 1.00 72.44 192 TRP A CA 1
ATOM 1521 C C . TRP A 1 192 ? 3.353 14.627 23.429 1.00 72.44 192 TRP A C 1
ATOM 1523 O O . TRP A 1 192 ? 2.908 14.124 22.399 1.00 72.44 192 TRP A O 1
ATOM 1533 N N . VAL A 1 193 ? 4.666 14.765 23.635 1.00 74.62 193 VAL A N 1
ATOM 1534 C CA . VAL A 1 193 ? 5.685 14.346 22.657 1.00 74.62 193 VAL A CA 1
ATOM 1535 C C . VAL A 1 193 ? 5.662 12.829 22.484 1.00 74.62 193 VAL A C 1
ATOM 1537 O O . VAL A 1 193 ? 5.693 12.331 21.360 1.00 74.62 193 VAL A O 1
ATOM 1540 N N . ASN A 1 194 ? 5.530 12.091 23.588 1.00 72.94 194 ASN A N 1
ATOM 1541 C CA . ASN A 1 194 ? 5.355 10.648 23.556 1.00 72.94 194 ASN A CA 1
ATOM 1542 C C . ASN A 1 194 ? 4.106 10.272 22.759 1.00 72.94 194 ASN A C 1
ATOM 1544 O O . ASN A 1 194 ? 4.182 9.454 21.850 1.00 72.94 194 ASN A O 1
ATOM 1548 N N . TYR A 1 195 ? 2.970 10.907 23.042 1.00 71.94 195 TYR A N 1
ATOM 1549 C CA . TYR A 1 195 ? 1.721 10.664 22.329 1.00 71.94 195 TYR A CA 1
ATOM 1550 C C . TYR A 1 195 ? 1.846 10.945 20.822 1.00 71.94 195 TYR A C 1
ATOM 1552 O O . TYR A 1 195 ? 1.435 10.130 19.996 1.00 71.94 195 TYR A O 1
ATOM 1560 N N . PHE A 1 196 ? 2.480 12.052 20.437 1.00 75.44 196 PHE A N 1
ATOM 1561 C CA . PHE A 1 196 ? 2.697 12.372 19.029 1.00 75.44 196 PHE A CA 1
ATOM 1562 C C . PHE A 1 196 ? 3.593 11.338 18.324 1.00 75.44 196 PHE A C 1
ATOM 1564 O O . PHE A 1 196 ? 3.209 10.793 17.289 1.00 75.44 196 PHE A O 1
ATOM 1571 N N . ILE A 1 197 ? 4.757 11.024 18.903 1.00 71.75 197 ILE A N 1
ATOM 1572 C CA . ILE A 1 197 ? 5.777 10.154 18.291 1.00 71.75 197 ILE A CA 1
ATOM 1573 C C . ILE A 1 197 ? 5.351 8.683 18.267 1.00 71.75 197 ILE A C 1
ATOM 1575 O O . ILE A 1 197 ? 5.689 7.970 17.322 1.00 71.75 197 ILE A O 1
ATOM 1579 N N . THR A 1 198 ? 4.633 8.218 19.293 1.00 67.69 198 THR A N 1
ATOM 1580 C CA . THR A 1 198 ? 4.285 6.796 19.461 1.00 67.69 198 THR A CA 1
ATOM 1581 C C . THR A 1 198 ? 2.915 6.423 18.930 1.00 67.69 198 THR A C 1
ATOM 1583 O O . THR A 1 198 ? 2.674 5.242 18.685 1.00 67.69 198 THR A O 1
ATOM 1586 N N . PHE A 1 199 ? 2.034 7.404 18.729 1.00 70.12 199 PHE A N 1
ATOM 1587 C CA . PHE A 1 199 ? 0.664 7.150 18.307 1.00 70.12 199 PHE A CA 1
ATOM 1588 C C . PHE A 1 199 ? 0.280 7.930 17.049 1.00 70.12 199 PHE A C 1
ATOM 1590 O O . PHE A 1 199 ? -0.006 7.302 16.030 1.00 70.12 199 PHE A O 1
ATOM 1597 N N . LEU A 1 200 ? 0.295 9.268 17.073 1.00 73.44 200 LEU A N 1
ATOM 1598 C CA . LEU A 1 200 ? -0.227 10.072 15.955 1.00 73.44 200 LEU A CA 1
ATOM 1599 C C . LEU A 1 200 ? 0.594 9.912 14.673 1.00 73.44 200 LEU A C 1
ATOM 1601 O O . LEU A 1 200 ? 0.034 9.623 13.618 1.00 73.44 200 LEU A O 1
ATOM 1605 N N . LEU A 1 201 ? 1.912 10.094 14.764 1.00 76.31 201 LEU A N 1
ATOM 1606 C CA . LEU A 1 201 ? 2.796 10.085 13.604 1.00 76.31 201 LEU A CA 1
ATOM 1607 C C . LEU A 1 201 ? 2.855 8.699 12.936 1.00 76.31 201 LEU A C 1
ATOM 1609 O O . LEU A 1 201 ? 2.644 8.635 11.722 1.00 76.31 201 LEU A O 1
ATOM 1613 N N . PRO A 1 202 ? 3.018 7.584 13.680 1.00 73.56 202 PRO A N 1
ATOM 1614 C CA . PRO A 1 202 ? 2.865 6.257 13.103 1.00 73.56 202 PRO A CA 1
ATOM 1615 C C . PRO A 1 202 ? 1.461 6.036 12.523 1.00 73.56 202 PRO A C 1
ATOM 1617 O O . PRO A 1 202 ? 1.317 5.667 11.367 1.00 73.56 202 PRO A O 1
ATOM 1620 N N . SER A 1 203 ? 0.389 6.346 13.251 1.00 71.12 203 SER A N 1
ATOM 1621 C CA . SER A 1 203 ? -0.964 6.108 12.723 1.00 71.12 203 SER A CA 1
ATOM 1622 C C . SER A 1 203 ? -1.231 6.876 11.422 1.00 71.12 203 SER A C 1
ATOM 1624 O O . SER A 1 203 ? -1.850 6.341 10.504 1.00 71.12 203 SER A O 1
ATOM 1626 N N . PHE A 1 204 ? -0.725 8.105 11.296 1.00 75.25 204 PHE A N 1
ATOM 1627 C CA . PHE A 1 204 ? -0.856 8.902 10.078 1.00 75.25 204 PHE A CA 1
ATOM 1628 C C . PHE A 1 204 ? -0.053 8.318 8.907 1.00 75.25 204 PHE A C 1
ATOM 1630 O O . PHE A 1 204 ? -0.595 8.155 7.810 1.00 75.25 204 PHE A O 1
ATOM 1637 N N . LEU A 1 205 ? 1.211 7.945 9.139 1.00 75.25 205 LEU A N 1
ATOM 1638 C CA . LEU A 1 205 ? 2.076 7.353 8.116 1.00 75.25 205 LEU A CA 1
ATOM 1639 C C . LEU A 1 205 ? 1.551 5.986 7.636 1.00 75.25 205 LEU A C 1
ATOM 1641 O O . LEU A 1 205 ? 1.548 5.732 6.434 1.00 75.25 205 LEU A O 1
ATOM 1645 N N . SER A 1 206 ? 1.048 5.136 8.540 1.00 69.12 206 SER A N 1
ATOM 1646 C CA . SER A 1 206 ? 0.527 3.795 8.216 1.00 69.12 206 SER A CA 1
ATOM 1647 C C . SER A 1 206 ? -0.942 3.756 7.798 1.00 69.12 206 SER A C 1
ATOM 1649 O O . SER A 1 206 ? -1.418 2.714 7.355 1.00 69.12 206 SER A O 1
ATOM 1651 N N . THR A 1 207 ? -1.679 4.860 7.904 1.00 70.19 207 THR A N 1
ATOM 1652 C CA . THR A 1 207 ? -3.089 4.914 7.483 1.00 70.19 207 THR A CA 1
ATOM 1653 C C . THR A 1 207 ? -3.267 5.868 6.309 1.00 70.19 207 THR A C 1
ATOM 1655 O O . THR A 1 207 ? -3.617 5.440 5.207 1.00 70.19 207 THR A O 1
ATOM 1658 N N . GLY A 1 208 ? -2.976 7.154 6.525 1.00 70.94 208 GLY A N 1
ATOM 1659 C CA . GLY A 1 208 ? -3.128 8.208 5.524 1.00 70.94 208 GLY A CA 1
ATOM 1660 C C . GLY A 1 208 ? -2.165 8.021 4.355 1.00 70.94 208 GLY A C 1
ATOM 1661 O O . GLY A 1 208 ? -2.575 7.958 3.198 1.00 70.94 208 GLY A O 1
ATOM 1662 N N . LEU A 1 209 ? -0.879 7.842 4.648 1.00 81.12 209 LEU A N 1
ATOM 1663 C CA . LEU A 1 209 ? 0.147 7.755 3.607 1.00 81.12 209 LEU A CA 1
ATOM 1664 C C . LEU A 1 209 ? 0.496 6.329 3.174 1.00 81.12 209 LEU A C 1
ATOM 1666 O O . LEU A 1 209 ? 1.247 6.178 2.218 1.00 81.12 209 LEU A O 1
ATOM 1670 N N . PHE A 1 210 ? -0.079 5.293 3.789 1.00 83.38 210 PHE A N 1
ATOM 1671 C CA . PHE A 1 210 ? 0.290 3.900 3.513 1.00 83.38 210 PHE A CA 1
ATOM 1672 C C . PHE A 1 210 ? 0.226 3.536 2.037 1.00 83.38 210 PHE A C 1
ATOM 1674 O O . PHE A 1 210 ? 1.229 3.122 1.470 1.00 83.38 210 PHE A O 1
ATOM 1681 N N . MET A 1 211 ? -0.921 3.757 1.387 1.00 82.00 211 MET A N 1
ATOM 1682 C CA . MET A 1 211 ? -1.065 3.388 -0.021 1.00 82.00 211 MET A CA 1
ATOM 1683 C C . MET A 1 211 ? -0.080 4.146 -0.919 1.00 82.00 211 MET A C 1
ATOM 1685 O O . MET A 1 211 ? 0.430 3.596 -1.887 1.00 82.00 211 MET A O 1
ATOM 1689 N N . PHE A 1 212 ? 0.200 5.407 -0.595 1.00 84.31 212 PHE A N 1
ATOM 1690 C CA . PHE A 1 212 ? 1.175 6.203 -1.327 1.00 84.31 212 PHE A CA 1
ATOM 1691 C C . PHE A 1 212 ? 2.594 5.661 -1.116 1.00 84.31 212 PHE A C 1
ATOM 1693 O O . PHE A 1 212 ? 3.264 5.325 -2.083 1.00 84.31 212 PHE A O 1
ATOM 1700 N N . LEU A 1 213 ? 3.028 5.493 0.134 1.00 87.81 213 LEU A N 1
ATOM 1701 C CA . LEU A 1 213 ? 4.376 5.033 0.476 1.00 87.81 213 LEU A CA 1
ATOM 1702 C C . LEU A 1 213 ? 4.646 3.616 -0.029 1.00 87.81 213 LEU A C 1
ATOM 1704 O O . LEU A 1 213 ? 5.660 3.383 -0.677 1.00 87.81 213 LEU A O 1
ATOM 1708 N N . THR A 1 214 ? 3.719 2.683 0.199 1.00 87.94 214 THR A N 1
ATOM 1709 C CA . THR A 1 214 ? 3.810 1.311 -0.313 1.00 87.94 214 THR A CA 1
ATOM 1710 C C . THR A 1 214 ? 3.930 1.304 -1.829 1.00 87.94 214 THR A C 1
ATOM 1712 O O . THR A 1 214 ? 4.758 0.580 -2.373 1.00 87.94 214 THR A O 1
ATOM 1715 N N . GLN A 1 215 ? 3.154 2.144 -2.514 1.00 86.44 215 GLN A N 1
ATOM 1716 C CA . GLN A 1 215 ? 3.243 2.283 -3.959 1.00 86.44 215 GLN A CA 1
ATOM 1717 C C . GLN A 1 215 ? 4.621 2.799 -4.394 1.00 86.44 215 GLN A C 1
ATOM 1719 O O . GLN A 1 215 ? 5.219 2.204 -5.286 1.00 86.44 215 GLN A O 1
ATOM 1724 N N . GLU A 1 216 ? 5.141 3.856 -3.766 1.00 87.25 216 GLU A N 1
ATOM 1725 C CA . GLU A 1 216 ? 6.461 4.397 -4.107 1.00 87.25 216 GLU A CA 1
ATOM 1726 C C . GLU A 1 216 ? 7.582 3.380 -3.846 1.00 87.25 216 GLU A C 1
ATOM 1728 O O . GLU A 1 216 ? 8.433 3.213 -4.713 1.00 87.25 216 GLU A O 1
ATOM 1733 N N . TYR A 1 217 ? 7.557 2.638 -2.730 1.00 90.06 217 TYR A N 1
ATOM 1734 C CA . TYR A 1 217 ? 8.569 1.613 -2.438 1.00 90.06 217 TYR A CA 1
ATOM 1735 C C . TYR A 1 217 ? 8.548 0.452 -3.434 1.00 90.06 217 TYR A C 1
ATOM 1737 O O . TYR A 1 217 ? 9.600 -0.003 -3.880 1.00 90.06 217 TYR A O 1
ATOM 1745 N N . LEU A 1 218 ? 7.355 -0.037 -3.783 1.00 88.38 218 LEU A N 1
ATOM 1746 C CA . LEU A 1 218 ? 7.209 -1.126 -4.746 1.00 88.38 218 LEU A CA 1
ATOM 1747 C C . LEU A 1 218 ? 7.605 -0.667 -6.155 1.00 88.38 218 LEU A C 1
ATOM 1749 O O . LEU A 1 218 ? 8.192 -1.445 -6.902 1.00 88.38 218 LEU A O 1
ATOM 1753 N N . TYR A 1 219 ? 7.332 0.590 -6.520 1.00 83.94 219 TYR A N 1
ATOM 1754 C CA . TYR A 1 219 ? 7.729 1.112 -7.826 1.00 83.94 219 TYR A CA 1
ATOM 1755 C C . TYR A 1 219 ? 9.237 1.215 -7.981 1.00 83.94 219 TYR A C 1
ATOM 1757 O O . TYR A 1 219 ? 9.732 0.900 -9.058 1.00 83.94 219 TYR A O 1
ATOM 1765 N N . SER A 1 220 ? 9.973 1.575 -6.929 1.00 86.31 220 SER A N 1
ATOM 1766 C CA . SER A 1 220 ? 11.437 1.681 -6.986 1.00 86.31 220 SER A CA 1
ATOM 1767 C C . SER A 1 220 ? 12.152 0.358 -7.262 1.00 86.31 220 SER A C 1
ATOM 1769 O O . SER A 1 220 ? 13.363 0.353 -7.439 1.00 86.31 220 SER A O 1
ATOM 1771 N N . VAL A 1 221 ? 11.429 -0.766 -7.260 1.00 87.50 221 VAL A N 1
ATOM 1772 C CA . VAL A 1 221 ? 11.963 -2.102 -7.561 1.00 87.50 221 VAL A CA 1
ATOM 1773 C C . VAL A 1 221 ? 11.238 -2.796 -8.723 1.00 87.50 221 VAL A C 1
ATOM 1775 O O . VAL A 1 221 ? 11.659 -3.871 -9.151 1.00 87.50 221 VAL A O 1
ATOM 1778 N N . ALA A 1 222 ? 10.151 -2.214 -9.243 1.00 85.06 222 ALA A N 1
ATOM 1779 C CA . ALA A 1 222 ? 9.322 -2.816 -10.284 1.00 85.06 222 ALA A CA 1
ATOM 1780 C C . ALA A 1 222 ? 9.866 -2.494 -11.684 1.00 85.06 222 ALA A C 1
ATOM 1782 O O . ALA A 1 222 ? 9.619 -1.428 -12.248 1.00 85.06 222 ALA A O 1
ATOM 1783 N N . CYS A 1 223 ? 10.590 -3.455 -12.251 1.00 84.00 223 CYS A N 1
ATOM 1784 C CA . CYS A 1 223 ? 11.244 -3.340 -13.549 1.00 84.00 223 CYS A CA 1
ATOM 1785 C C . CYS A 1 223 ? 10.494 -4.097 -14.644 1.00 84.00 223 CYS A C 1
ATOM 1787 O O . CYS A 1 223 ? 10.127 -5.262 -14.474 1.00 84.00 223 CYS A O 1
ATOM 1789 N N . TYR A 1 224 ? 10.327 -3.447 -15.793 1.00 81.44 224 TYR A N 1
ATOM 1790 C CA . TYR A 1 224 ? 9.514 -3.926 -16.904 1.00 81.44 224 TYR A CA 1
ATOM 1791 C C . TYR A 1 224 ? 10.355 -4.174 -18.150 1.00 81.44 224 TYR A C 1
ATOM 1793 O O . TYR A 1 224 ? 11.231 -3.364 -18.448 1.00 81.44 224 TYR A O 1
ATOM 1801 N N . PRO A 1 225 ? 10.093 -5.257 -18.899 1.00 80.06 225 PRO A N 1
ATOM 1802 C CA . PRO A 1 225 ? 10.763 -5.482 -20.166 1.00 80.06 225 PRO A CA 1
ATOM 1803 C C . PRO A 1 225 ? 10.229 -4.540 -21.254 1.00 80.06 225 PRO A C 1
ATOM 1805 O O . PRO A 1 225 ? 9.019 -4.443 -21.452 1.00 80.06 225 PRO A O 1
ATOM 1808 N N . VAL A 1 226 ? 11.141 -3.910 -21.984 1.00 78.62 226 VAL A N 1
ATOM 1809 C CA . VAL A 1 226 ? 10.907 -3.060 -23.158 1.00 78.62 226 VAL A CA 1
ATOM 1810 C C . VAL A 1 226 ? 11.866 -3.521 -24.262 1.00 78.62 226 VAL A C 1
ATOM 1812 O O . VAL A 1 226 ? 12.950 -4.016 -23.956 1.00 78.62 226 VAL A O 1
ATOM 1815 N N . MET A 1 227 ? 11.468 -3.417 -25.531 1.00 78.94 227 MET A N 1
ATOM 1816 C CA . MET A 1 227 ? 12.385 -3.644 -26.654 1.00 78.94 227 MET A CA 1
ATOM 1817 C C . MET A 1 227 ? 13.069 -2.326 -27.014 1.00 78.94 227 MET A C 1
ATOM 1819 O O . MET A 1 227 ? 12.390 -1.314 -27.181 1.00 78.94 227 MET A O 1
ATOM 1823 N N . ASP A 1 228 ? 14.396 -2.336 -27.084 1.00 75.25 228 ASP A N 1
ATOM 1824 C CA . ASP A 1 228 ? 15.191 -1.194 -27.540 1.00 75.25 228 ASP A CA 1
ATOM 1825 C C . ASP A 1 228 ? 15.165 -1.076 -29.080 1.00 75.25 228 ASP A C 1
ATOM 1827 O O . ASP A 1 228 ? 14.700 -1.980 -29.773 1.00 75.25 228 ASP A O 1
ATOM 1831 N N . ALA A 1 229 ? 15.704 0.012 -29.636 1.00 76.50 229 ALA A N 1
ATOM 1832 C CA . ALA A 1 229 ? 15.794 0.271 -31.077 1.00 76.50 229 ALA A CA 1
ATOM 1833 C C . ALA A 1 229 ? 16.519 -0.840 -31.868 1.00 76.50 229 ALA A C 1
ATOM 1835 O O . ALA A 1 229 ? 16.286 -0.999 -33.063 1.00 76.50 229 ALA A O 1
ATOM 1836 N N . ASN A 1 230 ? 17.357 -1.631 -31.192 1.00 79.50 230 ASN A N 1
ATOM 1837 C CA . ASN A 1 230 ? 18.071 -2.780 -31.755 1.00 79.50 230 ASN A CA 1
ATOM 1838 C C . ASN A 1 230 ? 17.328 -4.120 -31.558 1.00 79.50 230 ASN A C 1
ATOM 1840 O O . ASN A 1 230 ? 17.944 -5.177 -31.676 1.00 79.50 230 ASN A O 1
ATOM 1844 N N . ASP A 1 231 ? 16.043 -4.083 -31.193 1.00 78.62 231 ASP A N 1
ATOM 1845 C CA . ASP A 1 231 ? 15.196 -5.246 -30.882 1.00 78.62 231 ASP A CA 1
ATOM 1846 C C . ASP A 1 231 ? 15.743 -6.126 -29.737 1.00 78.62 231 ASP A C 1
ATOM 1848 O O . ASP A 1 231 ? 15.480 -7.325 -29.616 1.00 78.62 231 ASP A O 1
ATOM 1852 N N . THR A 1 232 ? 16.537 -5.518 -28.853 1.00 77.06 232 THR A N 1
ATOM 1853 C CA . THR A 1 232 ? 17.069 -6.165 -27.655 1.00 77.06 232 THR A CA 1
ATOM 1854 C C . THR A 1 232 ? 16.165 -5.889 -26.460 1.00 77.06 232 THR A C 1
ATOM 1856 O O . THR A 1 232 ? 15.709 -4.771 -26.219 1.00 77.06 232 THR A O 1
ATOM 1859 N N . LYS A 1 233 ? 15.904 -6.931 -25.668 1.00 76.31 233 LYS A N 1
ATOM 1860 C CA . LYS A 1 233 ? 15.064 -6.826 -24.474 1.00 76.31 233 LYS A CA 1
ATOM 1861 C C . LYS A 1 233 ? 15.837 -6.162 -23.334 1.00 76.31 233 LYS A C 1
ATOM 1863 O O . LYS A 1 233 ? 16.730 -6.770 -22.744 1.00 76.31 233 LYS A O 1
ATOM 1868 N N . VAL A 1 234 ? 15.438 -4.949 -22.979 1.00 77.81 234 VAL A N 1
ATOM 1869 C CA . VAL A 1 234 ? 15.976 -4.160 -21.866 1.00 77.81 234 VAL A CA 1
ATOM 1870 C C . VAL A 1 234 ? 14.944 -4.054 -20.748 1.00 77.81 234 VAL A C 1
ATOM 1872 O O . VAL A 1 234 ? 13.743 -4.120 -20.989 1.00 77.81 234 VAL A O 1
ATOM 1875 N N . TYR A 1 235 ? 15.393 -3.935 -19.498 1.00 80.69 235 TYR A N 1
ATOM 1876 C CA . TYR A 1 235 ? 14.489 -3.742 -18.362 1.00 80.69 235 TYR A CA 1
ATOM 1877 C C . TYR A 1 235 ? 14.597 -2.314 -17.858 1.00 80.69 235 TYR A C 1
ATOM 1879 O O . TYR A 1 235 ? 15.686 -1.846 -17.525 1.00 80.69 235 TYR A O 1
ATOM 1887 N N . MET A 1 236 ? 13.458 -1.643 -17.779 1.00 79.25 236 MET A N 1
ATOM 1888 C CA . MET A 1 236 ? 13.368 -0.236 -17.421 1.00 79.25 236 MET A CA 1
ATOM 1889 C C . MET A 1 236 ? 12.342 -0.044 -16.310 1.00 79.25 236 MET A C 1
ATOM 1891 O O . MET A 1 236 ? 11.368 -0.797 -16.195 1.00 79.25 236 MET A O 1
ATOM 1895 N N . LEU A 1 237 ? 12.546 0.990 -15.498 1.00 78.12 237 LEU A N 1
ATOM 1896 C CA . LEU A 1 237 ? 11.464 1.531 -14.684 1.00 78.12 237 LEU A CA 1
ATOM 1897 C C . LEU A 1 237 ? 10.380 2.097 -15.609 1.00 78.12 237 LEU A C 1
ATOM 1899 O O . LEU A 1 237 ? 10.670 2.663 -16.662 1.00 78.12 237 LEU A O 1
ATOM 1903 N N . TRP A 1 238 ? 9.117 1.962 -15.211 1.00 70.12 238 TRP A N 1
ATOM 1904 C CA . TRP A 1 238 ? 7.973 2.417 -16.004 1.00 70.12 238 TRP A CA 1
ATOM 1905 C C . TRP A 1 238 ? 7.936 3.964 -16.123 1.00 70.12 238 TRP A C 1
ATOM 1907 O O . TRP A 1 238 ? 7.406 4.651 -15.244 1.00 70.12 238 TRP A O 1
ATOM 1917 N N . SER A 1 239 ? 8.514 4.521 -17.200 1.00 60.16 239 SER A N 1
ATOM 1918 C CA . SER A 1 239 ? 8.752 5.963 -17.444 1.00 60.16 239 SER A CA 1
ATOM 1919 C C . SER A 1 239 ? 8.504 6.360 -18.915 1.00 60.16 239 SER A C 1
ATOM 1921 O O . SER A 1 239 ? 8.656 5.517 -19.795 1.00 60.16 239 SER A O 1
ATOM 1923 N N . THR A 1 240 ? 8.088 7.611 -19.183 1.00 45.59 240 THR A N 1
ATOM 1924 C CA . THR A 1 240 ? 7.861 8.167 -20.540 1.00 45.59 240 THR A CA 1
ATOM 1925 C C . THR A 1 240 ? 9.075 8.849 -21.149 1.00 45.59 240 THR A C 1
ATOM 1927 O O . THR A 1 240 ? 9.288 8.692 -22.345 1.00 45.59 240 THR A O 1
ATOM 1930 N N . ASP A 1 241 ? 9.840 9.600 -20.354 1.00 51.59 241 ASP A N 1
ATOM 1931 C CA . ASP A 1 241 ? 10.668 10.675 -20.925 1.00 51.59 241 ASP A CA 1
ATOM 1932 C C . ASP A 1 241 ? 12.168 10.458 -20.703 1.00 51.59 241 ASP A C 1
ATOM 1934 O O . ASP A 1 241 ? 12.980 10.846 -21.536 1.00 51.59 241 ASP A O 1
ATOM 1938 N N . ILE A 1 242 ? 12.545 9.755 -19.627 1.00 54.47 242 ILE A N 1
ATOM 1939 C CA . ILE A 1 242 ? 13.898 9.215 -19.439 1.00 54.47 242 ILE A CA 1
ATOM 1940 C C . ILE A 1 242 ? 13.781 7.780 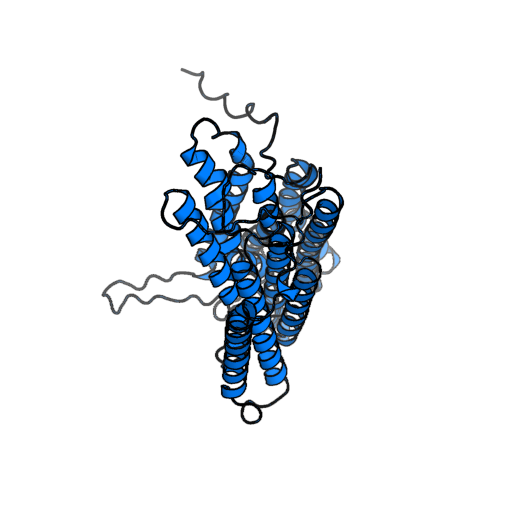-18.915 1.00 54.47 242 ILE A C 1
ATOM 1942 O O . ILE A 1 242 ? 13.265 7.574 -17.806 1.00 54.47 242 ILE A O 1
ATOM 1946 N N . PRO A 1 243 ? 14.220 6.767 -19.679 1.00 63.28 243 PRO A N 1
ATOM 1947 C CA . PRO A 1 243 ? 14.224 5.393 -19.208 1.00 63.28 243 PRO A CA 1
ATOM 1948 C C . PRO A 1 243 ? 15.364 5.191 -18.203 1.00 63.28 243 PRO A C 1
ATOM 1950 O O . PRO A 1 243 ? 16.537 5.161 -18.568 1.00 63.28 243 PRO A O 1
ATOM 1953 N N . PHE A 1 244 ? 15.033 5.011 -16.921 1.00 72.44 244 PHE A N 1
ATOM 1954 C CA . PHE A 1 244 ? 16.006 4.490 -15.961 1.00 72.44 244 PHE A CA 1
ATOM 1955 C C . PHE A 1 244 ? 16.206 3.002 -16.229 1.00 72.44 244 PHE A C 1
ATOM 1957 O O . PHE A 1 244 ? 15.297 2.193 -16.011 1.00 72.44 244 PHE A O 1
ATOM 1964 N N . LEU A 1 245 ? 17.402 2.650 -16.702 1.00 82.00 245 LEU A N 1
ATOM 1965 C CA . LEU A 1 245 ? 17.787 1.259 -16.879 1.00 82.00 245 LEU A CA 1
ATOM 1966 C C . LEU A 1 245 ? 17.827 0.579 -15.509 1.00 82.00 245 LEU A C 1
ATOM 1968 O O . LEU A 1 245 ? 18.477 1.053 -14.578 1.00 82.00 245 LEU A O 1
ATOM 1972 N N . CYS A 1 246 ? 17.127 -0.536 -15.375 1.00 85.25 246 CYS A N 1
ATOM 1973 C CA . CYS A 1 246 ? 17.049 -1.225 -14.104 1.00 85.25 246 CYS A CA 1
ATOM 1974 C C . CYS A 1 246 ? 18.366 -1.912 -13.726 1.00 85.25 246 CYS A C 1
ATOM 1976 O O . CYS A 1 246 ? 19.081 -2.460 -14.564 1.00 85.25 246 CYS A O 1
ATOM 1978 N N . TRP A 1 247 ? 18.626 -1.958 -12.418 1.00 85.50 247 TRP A N 1
ATOM 1979 C CA . TRP A 1 247 ? 19.743 -2.686 -11.791 1.00 85.50 247 TRP A CA 1
ATOM 1980 C C . TRP A 1 247 ? 21.148 -2.199 -12.208 1.00 85.50 247 TRP A C 1
ATOM 1982 O O . TRP A 1 247 ? 22.139 -2.942 -12.132 1.00 85.50 247 TRP A O 1
ATOM 1992 N N . THR A 1 248 ? 21.237 -0.935 -12.621 1.00 84.12 248 THR A N 1
ATOM 1993 C CA . THR A 1 248 ? 22.475 -0.169 -12.835 1.00 84.12 248 THR A CA 1
ATOM 1994 C C . THR A 1 248 ? 22.828 0.671 -11.606 1.00 84.12 248 THR A C 1
ATOM 1996 O O . THR A 1 248 ? 22.036 0.761 -10.665 1.00 84.12 248 THR A O 1
ATOM 1999 N N . SER A 1 249 ? 24.009 1.300 -11.616 1.00 83.44 249 SER A N 1
ATOM 2000 C CA . SER A 1 249 ? 24.435 2.271 -10.592 1.00 83.44 249 SER A CA 1
ATOM 2001 C C . SER A 1 249 ? 23.389 3.352 -10.332 1.00 83.44 249 SER A C 1
ATOM 2003 O O . SER A 1 249 ? 23.193 3.752 -9.191 1.00 83.44 249 SER A O 1
ATOM 2005 N N . ASP A 1 250 ? 22.678 3.769 -11.377 1.00 82.25 250 ASP A N 1
ATOM 2006 C CA . ASP A 1 250 ? 21.721 4.872 -11.305 1.00 82.25 250 ASP A CA 1
ATOM 2007 C C . ASP A 1 250 ? 20.387 4.419 -10.701 1.00 82.25 250 ASP A C 1
ATOM 2009 O O . ASP A 1 250 ? 19.664 5.211 -10.099 1.00 82.25 250 ASP A O 1
ATOM 2013 N N . HIS A 1 251 ? 20.069 3.125 -10.814 1.00 86.00 251 HIS A N 1
ATOM 2014 C CA . HIS A 1 251 ? 18.868 2.535 -10.233 1.00 86.00 251 HIS A CA 1
ATOM 2015 C C . HIS A 1 251 ? 19.034 2.160 -8.756 1.00 86.00 251 HIS A C 1
ATOM 2017 O O . HIS A 1 251 ? 18.082 2.284 -7.985 1.00 86.00 251 HIS A O 1
ATOM 2023 N N . TRP A 1 252 ? 20.221 1.696 -8.348 1.00 87.69 252 TRP A N 1
ATOM 2024 C CA . TRP A 1 252 ? 20.464 1.168 -6.998 1.00 87.69 252 TRP A CA 1
ATOM 2025 C C . TRP A 1 252 ? 20.023 2.083 -5.851 1.00 87.69 252 TRP A C 1
ATOM 2027 O O . TRP A 1 252 ? 19.365 1.576 -4.941 1.00 87.69 252 TRP A O 1
ATOM 2037 N N . PRO A 1 253 ? 20.262 3.408 -5.884 1.00 88.19 253 PRO A N 1
ATOM 2038 C CA . PRO A 1 253 ? 19.779 4.303 -4.837 1.00 88.19 253 PRO A CA 1
ATOM 2039 C C . PRO A 1 253 ? 18.260 4.231 -4.633 1.00 88.19 253 PRO A C 1
ATOM 2041 O O . PRO A 1 253 ? 17.787 4.274 -3.498 1.00 88.19 253 PRO A O 1
ATOM 2044 N N . PHE A 1 254 ? 17.488 4.086 -5.714 1.00 87.81 254 PHE A N 1
ATOM 2045 C CA . PHE A 1 254 ? 16.034 3.930 -5.651 1.00 87.81 254 PHE A CA 1
ATOM 2046 C C . PHE A 1 254 ? 15.649 2.522 -5.203 1.00 87.81 254 PHE A C 1
ATOM 2048 O O . PHE A 1 254 ? 14.819 2.371 -4.304 1.00 87.81 254 PHE A O 1
ATOM 2055 N N . ALA A 1 255 ? 16.295 1.501 -5.768 1.00 89.38 255 ALA A N 1
ATOM 2056 C CA . ALA A 1 255 ? 16.046 0.108 -5.419 1.00 89.38 255 ALA A CA 1
ATOM 2057 C C . ALA A 1 255 ? 16.282 -0.154 -3.925 1.00 89.38 255 ALA A C 1
ATOM 2059 O O . ALA A 1 255 ? 15.456 -0.802 -3.289 1.00 89.38 255 ALA A O 1
ATOM 2060 N N . LEU A 1 256 ? 17.338 0.412 -3.333 1.00 91.50 256 LEU A N 1
ATOM 2061 C CA . LEU A 1 256 ? 17.606 0.323 -1.897 1.00 91.50 256 LEU A CA 1
ATOM 2062 C C . LEU A 1 256 ? 16.480 0.941 -1.064 1.00 91.50 256 LEU A C 1
ATOM 2064 O O . LEU A 1 256 ? 16.002 0.301 -0.129 1.00 91.50 256 LEU A O 1
ATOM 2068 N N . ILE A 1 257 ? 16.012 2.147 -1.410 1.00 91.31 257 ILE A N 1
ATOM 2069 C CA . ILE A 1 257 ? 14.877 2.788 -0.720 1.00 91.31 257 ILE A CA 1
ATOM 2070 C C . ILE A 1 257 ? 13.634 1.895 -0.804 1.00 91.31 257 ILE A C 1
ATOM 2072 O O . ILE A 1 257 ? 12.966 1.677 0.208 1.00 91.31 257 ILE A O 1
ATOM 2076 N N . GLY A 1 258 ? 13.349 1.344 -1.987 1.00 91.75 258 GLY A N 1
ATOM 2077 C CA . GLY A 1 258 ? 12.234 0.426 -2.201 1.00 91.75 258 GLY A CA 1
ATOM 2078 C C . GLY A 1 258 ? 12.352 -0.847 -1.369 1.00 91.75 258 GLY A C 1
ATOM 2079 O O . GLY A 1 258 ? 11.423 -1.202 -0.646 1.00 91.75 258 GLY A O 1
ATOM 2080 N N . MET A 1 259 ? 13.514 -1.500 -1.388 1.00 92.69 259 MET A N 1
ATOM 2081 C CA . MET A 1 259 ? 13.763 -2.714 -0.612 1.00 92.69 259 MET A CA 1
ATOM 2082 C C . MET A 1 259 ? 13.702 -2.454 0.899 1.00 92.69 259 MET A C 1
ATOM 2084 O O . MET A 1 259 ? 13.061 -3.224 1.612 1.00 92.69 259 MET A O 1
ATOM 2088 N N . PHE A 1 260 ? 14.272 -1.352 1.399 1.00 92.69 260 PHE A N 1
ATOM 2089 C CA . PHE A 1 260 ? 14.137 -0.982 2.811 1.00 92.69 260 PHE A CA 1
ATOM 2090 C C . PHE A 1 260 ? 12.683 -0.700 3.190 1.00 92.69 260 PHE A C 1
ATOM 2092 O O . PHE A 1 260 ? 12.226 -1.152 4.238 1.00 92.69 260 PHE A O 1
ATOM 2099 N N . GLY A 1 261 ? 11.929 0.005 2.344 1.00 91.00 261 GLY A N 1
ATOM 2100 C CA . GLY A 1 261 ? 10.505 0.242 2.562 1.00 91.00 261 GLY A CA 1
ATOM 2101 C C . GLY A 1 261 ? 9.695 -1.055 2.607 1.00 91.00 261 GLY A C 1
ATOM 2102 O O . GLY A 1 261 ? 8.874 -1.249 3.503 1.00 91.00 261 GLY A O 1
ATOM 2103 N N . ILE A 1 262 ? 9.979 -1.990 1.701 1.00 91.19 262 ILE A N 1
ATOM 2104 C CA . ILE A 1 262 ? 9.334 -3.305 1.663 1.00 91.19 262 ILE A CA 1
ATOM 2105 C C . ILE A 1 262 ? 9.662 -4.134 2.914 1.00 91.19 262 ILE A C 1
ATOM 2107 O O . ILE A 1 262 ? 8.757 -4.735 3.487 1.00 91.19 262 ILE A O 1
ATOM 2111 N N . GLY A 1 263 ? 10.921 -4.153 3.364 1.00 88.88 263 GLY A N 1
ATOM 2112 C CA . GLY A 1 263 ? 11.347 -4.969 4.505 1.00 88.88 263 GLY A CA 1
ATOM 2113 C C . GLY A 1 263 ? 11.050 -4.370 5.882 1.00 88.88 263 GLY A C 1
ATOM 2114 O O . GLY A 1 263 ? 10.775 -5.105 6.828 1.00 88.88 263 GLY A O 1
ATOM 2115 N N . LEU A 1 264 ? 11.091 -3.042 6.017 1.00 87.00 264 LEU A N 1
ATOM 2116 C CA . LEU A 1 264 ? 10.886 -2.349 7.293 1.00 87.00 264 LEU A CA 1
ATOM 2117 C C . LEU A 1 264 ? 9.485 -1.760 7.405 1.00 87.00 264 LEU A C 1
ATOM 2119 O O . LEU A 1 264 ? 8.807 -1.992 8.398 1.00 87.00 264 LEU A O 1
ATOM 2123 N N . PHE A 1 265 ? 9.042 -0.975 6.423 1.00 87.69 265 PHE A N 1
ATOM 2124 C CA . PHE A 1 265 ? 7.796 -0.225 6.557 1.00 87.69 265 PHE A CA 1
ATOM 2125 C C . PHE A 1 265 ? 6.575 -1.124 6.385 1.00 87.69 265 PHE A C 1
ATOM 2127 O O . PHE A 1 265 ? 5.744 -1.164 7.285 1.00 87.69 265 PHE A O 1
ATOM 2134 N N . ILE A 1 266 ? 6.469 -1.876 5.284 1.00 87.38 266 ILE A N 1
ATOM 2135 C CA . ILE A 1 266 ? 5.255 -2.648 4.956 1.00 87.38 266 ILE A CA 1
ATOM 2136 C C . ILE A 1 266 ? 4.848 -3.631 6.071 1.00 87.38 266 ILE A C 1
ATOM 2138 O O . ILE A 1 266 ? 3.733 -3.495 6.583 1.00 87.38 266 ILE A O 1
ATOM 2142 N N . PRO A 1 267 ? 5.688 -4.599 6.495 1.00 84.75 267 PRO A N 1
ATOM 2143 C CA . PRO A 1 267 ? 5.269 -5.579 7.493 1.00 84.75 267 PRO A CA 1
ATOM 2144 C C . PRO A 1 267 ? 4.983 -4.926 8.848 1.00 84.75 267 PRO A C 1
ATOM 2146 O O . PRO A 1 267 ? 4.006 -5.278 9.509 1.00 84.75 267 PRO A O 1
ATOM 2149 N N . LEU A 1 268 ? 5.786 -3.936 9.251 1.00 81.00 268 LEU A N 1
ATOM 2150 C CA . LEU A 1 268 ? 5.585 -3.243 10.522 1.00 81.00 268 LEU A CA 1
ATOM 2151 C C . LEU A 1 268 ? 4.345 -2.353 10.498 1.00 81.00 268 LEU A C 1
ATOM 2153 O O . LEU A 1 268 ? 3.674 -2.291 11.513 1.00 81.00 268 LEU A O 1
ATOM 2157 N N . ALA A 1 269 ? 4.013 -1.702 9.382 1.00 81.00 269 ALA A N 1
ATOM 2158 C CA . ALA A 1 269 ? 2.797 -0.903 9.237 1.00 81.00 269 ALA A CA 1
ATOM 2159 C C . ALA A 1 269 ? 1.537 -1.781 9.263 1.00 81.00 269 ALA A C 1
ATOM 2161 O O . ALA A 1 269 ? 0.547 -1.419 9.901 1.00 81.00 269 ALA A O 1
ATOM 2162 N N . VAL A 1 270 ? 1.585 -2.961 8.630 1.00 83.19 270 VAL A N 1
ATOM 2163 C CA . VAL A 1 270 ? 0.503 -3.955 8.704 1.00 83.19 270 VAL A CA 1
ATOM 2164 C C . VAL A 1 270 ? 0.308 -4.404 10.148 1.00 83.19 270 VAL A C 1
ATOM 2166 O O . VAL A 1 270 ? -0.797 -4.304 10.674 1.00 83.19 270 VAL A O 1
ATOM 2169 N N . LEU A 1 271 ? 1.371 -4.851 10.819 1.00 78.25 271 LEU A N 1
ATOM 2170 C CA . LEU A 1 271 ? 1.270 -5.385 12.177 1.00 78.25 271 LEU A CA 1
ATOM 2171 C C . LEU A 1 271 ? 0.977 -4.292 13.218 1.00 78.25 271 LEU A C 1
ATOM 2173 O O . LEU A 1 271 ? 0.182 -4.510 14.132 1.00 78.25 271 LEU A O 1
ATOM 2177 N N . SER A 1 272 ? 1.556 -3.099 13.072 1.00 73.25 272 SER A N 1
ATOM 2178 C CA . SER A 1 272 ? 1.332 -2.001 14.014 1.00 73.25 272 SER A CA 1
ATOM 2179 C C . SER A 1 272 ? -0.106 -1.498 13.983 1.00 73.25 272 SER A C 1
ATOM 2181 O O . SER A 1 272 ? -0.639 -1.140 15.033 1.00 73.25 272 SER A O 1
ATOM 2183 N N . SER A 1 273 ? -0.769 -1.555 12.821 1.00 71.44 273 SER A N 1
ATOM 2184 C CA . SER A 1 273 ? -2.162 -1.118 12.666 1.00 71.44 273 SER A CA 1
ATOM 2185 C C . SER A 1 273 ? -3.131 -1.770 13.661 1.00 71.44 273 SER A C 1
ATOM 2187 O O . SER A 1 273 ? -4.087 -1.123 14.084 1.00 71.44 273 SER A O 1
ATOM 2189 N N . GLY A 1 274 ? -2.863 -3.012 14.080 1.00 62.50 274 GLY A N 1
ATOM 2190 C CA . GLY A 1 274 ? -3.604 -3.674 15.153 1.00 62.50 274 GLY A CA 1
ATOM 2191 C C . GLY A 1 274 ? -2.893 -3.634 16.509 1.00 62.50 274 GLY A C 1
ATOM 2192 O O . GLY A 1 274 ? -3.542 -3.473 17.540 1.00 62.50 274 GLY A O 1
ATOM 2193 N N . SER A 1 275 ? -1.562 -3.747 16.550 1.00 60.19 275 SER A N 1
ATOM 2194 C CA . SER A 1 275 ? -0.837 -3.886 17.820 1.00 60.19 275 SER A CA 1
ATOM 2195 C C . SER A 1 275 ? -0.755 -2.594 18.643 1.00 60.19 275 SER A C 1
ATOM 2197 O O . SER A 1 275 ? -0.589 -2.666 19.861 1.00 60.19 275 SER A O 1
ATOM 2199 N N . HIS A 1 276 ? -0.947 -1.418 18.030 1.00 58.16 276 HIS A N 1
ATOM 2200 C CA . HIS A 1 276 ? -1.063 -0.147 18.758 1.00 58.16 276 HIS A CA 1
ATOM 2201 C C . HIS A 1 276 ? -2.228 -0.143 19.760 1.00 58.16 276 HIS A C 1
ATOM 2203 O O . HIS A 1 276 ? -2.091 0.430 20.840 1.00 58.16 276 HIS A O 1
ATOM 2209 N N . GLN A 1 277 ? -3.339 -0.815 19.441 1.00 55.19 277 GLN A N 1
ATOM 2210 C CA . GLN A 1 277 ? -4.501 -0.909 20.333 1.00 55.19 277 GLN A CA 1
ATOM 2211 C C . GLN A 1 277 ? -4.219 -1.789 21.565 1.00 55.19 277 GLN A C 1
ATOM 2213 O O . GLN A 1 277 ? -4.768 -1.544 22.634 1.00 55.19 277 GLN A O 1
ATOM 2218 N N . LEU A 1 278 ? -3.320 -2.775 21.445 1.00 52.72 278 LEU A N 1
ATOM 2219 C CA . LEU A 1 278 ? -2.897 -3.639 22.556 1.00 52.72 278 LEU A CA 1
ATOM 2220 C C . LEU A 1 278 ? -1.802 -3.023 23.427 1.00 52.72 278 LEU A C 1
ATOM 2222 O O . LEU A 1 278 ? -1.760 -3.262 24.628 1.00 52.72 278 LEU A O 1
ATOM 2226 N N . ALA A 1 279 ? -0.872 -2.288 22.812 1.00 48.88 279 ALA A N 1
ATOM 2227 C CA . ALA A 1 279 ? 0.274 -1.707 23.509 1.00 48.88 279 ALA A CA 1
ATOM 2228 C C . ALA A 1 279 ? -0.115 -0.492 24.362 1.00 48.88 279 ALA A C 1
ATOM 2230 O O . ALA A 1 279 ? 0.560 -0.183 25.343 1.00 48.88 279 ALA A O 1
ATOM 2231 N N . PHE A 1 280 ? -1.208 0.181 23.993 1.00 52.69 280 PHE A N 1
ATOM 2232 C CA . PHE A 1 280 ? -1.714 1.361 24.683 1.00 52.69 280 PHE A CA 1
ATOM 2233 C C . PHE A 1 280 ? -3.221 1.232 24.967 1.00 52.69 280 PHE A C 1
ATOM 2235 O O . PHE A 1 280 ? -4.019 1.995 24.419 1.00 52.69 280 PHE A O 1
ATOM 2242 N N . PRO A 1 281 ? -3.629 0.307 25.860 1.00 48.66 281 PRO A N 1
ATOM 2243 C CA . PRO A 1 281 ? -5.036 0.090 26.212 1.00 48.66 281 PRO A CA 1
ATOM 2244 C C . PRO A 1 281 ? -5.687 1.303 26.904 1.00 48.66 281 PRO A C 1
ATOM 2246 O O . PRO A 1 281 ? -6.902 1.347 27.055 1.00 48.66 281 PRO A O 1
ATOM 2249 N N . GLN A 1 282 ? -4.891 2.303 27.304 1.00 43.25 282 GLN A N 1
ATOM 2250 C CA . GLN A 1 282 ? -5.341 3.567 27.902 1.00 43.25 282 GLN A CA 1
ATOM 2251 C C . GLN A 1 282 ? -5.833 4.611 26.880 1.00 43.25 282 GLN A C 1
ATOM 2253 O O . GLN A 1 282 ? -6.188 5.723 27.265 1.00 43.25 282 GLN A O 1
ATOM 2258 N N . LEU A 1 283 ? -5.846 4.315 25.574 1.00 53.09 283 LEU A N 1
ATOM 2259 C CA . LEU A 1 283 ? -6.542 5.177 24.620 1.00 53.09 283 LEU A CA 1
ATOM 2260 C C . LEU A 1 283 ? -8.035 4.832 24.601 1.00 53.09 283 LEU A C 1
ATOM 2262 O O . LEU A 1 283 ? -8.458 3.951 23.861 1.00 53.09 283 LEU A O 1
ATOM 2266 N N . ASP A 1 284 ? -8.826 5.581 25.370 1.00 56.03 284 ASP A N 1
ATOM 2267 C CA . ASP A 1 284 ? -10.289 5.646 25.257 1.00 56.03 284 ASP A CA 1
ATOM 2268 C C . ASP A 1 284 ? -10.707 6.154 23.857 1.00 56.03 284 ASP A C 1
ATOM 2270 O O . ASP A 1 284 ? -11.016 7.331 23.671 1.00 56.03 284 ASP A O 1
ATOM 2274 N N . LEU A 1 285 ? -10.634 5.298 22.831 1.00 65.94 285 LEU A N 1
ATOM 2275 C CA . LEU A 1 285 ? -11.241 5.546 21.522 1.00 65.94 285 LEU A CA 1
ATOM 2276 C C . LEU A 1 285 ? -12.642 4.941 21.505 1.00 65.94 285 LEU A C 1
ATOM 2278 O O . LEU A 1 285 ? -12.809 3.729 21.656 1.00 65.94 285 LEU A O 1
ATOM 2282 N N . ASP A 1 286 ? -13.642 5.769 21.223 1.00 68.31 286 ASP A N 1
ATOM 2283 C CA . ASP A 1 286 ? -15.015 5.287 21.088 1.00 68.31 286 ASP A CA 1
ATOM 2284 C C . ASP A 1 286 ? -15.252 4.636 19.724 1.00 68.31 286 ASP A C 1
ATOM 2286 O O . ASP A 1 286 ? -16.138 3.794 19.581 1.00 68.31 286 ASP A O 1
ATOM 2290 N N . ILE A 1 287 ? -14.462 5.001 18.708 1.00 71.31 287 ILE A N 1
ATOM 2291 C CA . ILE A 1 287 ? -14.505 4.429 17.356 1.00 71.31 287 ILE A CA 1
ATOM 2292 C C . ILE A 1 287 ? -13.322 3.492 17.168 1.00 71.31 287 ILE A C 1
ATOM 2294 O O . ILE A 1 287 ? -12.247 3.887 16.730 1.00 71.31 287 ILE A O 1
ATOM 2298 N N . GLN A 1 288 ? -13.534 2.219 17.457 1.00 74.75 288 GLN A N 1
ATOM 2299 C CA . GLN A 1 288 ? -12.508 1.200 17.303 1.00 74.75 288 GLN A CA 1
ATOM 2300 C C . GLN A 1 288 ? -13.105 -0.037 16.646 1.00 74.75 288 GLN A C 1
ATOM 2302 O O . GLN A 1 288 ? -14.266 -0.387 16.862 1.00 74.75 288 GLN A O 1
ATOM 2307 N N . CYS A 1 289 ? -12.298 -0.683 15.818 1.00 74.31 289 CYS A N 1
ATOM 2308 C CA . CYS A 1 289 ? -12.540 -2.041 15.362 1.00 74.31 289 CYS A CA 1
ATOM 2309 C C . CYS A 1 289 ? -11.368 -2.905 15.794 1.00 74.31 289 CYS A C 1
ATOM 2311 O O . CYS A 1 289 ? -10.295 -2.369 16.083 1.00 74.31 289 CYS A O 1
ATOM 2313 N N . SER A 1 290 ? -11.585 -4.215 15.838 1.00 75.06 290 SER A N 1
ATOM 2314 C CA . SER A 1 290 ? -10.628 -5.130 16.412 1.00 75.06 290 SER A CA 1
ATOM 2315 C C . SER A 1 290 ? -9.299 -5.046 15.658 1.00 75.06 290 SER A C 1
ATOM 2317 O O . SER A 1 290 ? -9.286 -4.856 14.430 1.00 75.06 290 SER A O 1
ATOM 2319 N N . PRO A 1 291 ? -8.180 -5.211 16.378 1.00 75.88 291 PRO A N 1
ATOM 2320 C CA . PRO A 1 291 ? -6.838 -5.218 15.811 1.00 75.88 291 PRO A CA 1
ATOM 2321 C C . PRO A 1 291 ? -6.706 -6.067 14.539 1.00 75.88 291 PRO A C 1
ATOM 2323 O O . PRO A 1 291 ? -6.042 -5.667 13.581 1.00 75.88 291 PRO A O 1
ATOM 2326 N N . LEU A 1 292 ? -7.394 -7.214 14.503 1.00 80.31 292 LEU A N 1
ATOM 2327 C CA . LEU A 1 292 ? -7.411 -8.130 13.365 1.00 80.31 292 LEU A CA 1
ATOM 2328 C C . LEU A 1 292 ? -7.952 -7.483 12.084 1.00 80.31 292 LEU A C 1
ATOM 2330 O O . LEU A 1 292 ? -7.359 -7.654 11.019 1.00 80.31 292 LEU A O 1
ATOM 2334 N N . PHE A 1 293 ? -9.055 -6.731 12.165 1.00 79.69 293 PHE A N 1
ATOM 2335 C CA . PHE A 1 293 ? -9.613 -6.055 10.987 1.00 79.69 293 PHE A CA 1
ATOM 2336 C C . PHE A 1 293 ? -8.657 -5.001 10.449 1.00 79.69 293 PHE A C 1
ATOM 2338 O O . PHE A 1 293 ? -8.516 -4.884 9.233 1.00 79.69 293 PHE A O 1
ATOM 2345 N N . GLY A 1 294 ? -7.993 -4.260 11.343 1.00 80.31 294 GLY A N 1
ATOM 2346 C CA . GLY A 1 294 ? -6.974 -3.284 10.962 1.00 80.31 294 GLY A CA 1
ATOM 2347 C C . GLY A 1 294 ? -5.838 -3.942 10.179 1.00 80.31 294 GLY A C 1
ATOM 2348 O O . GLY A 1 294 ? -5.550 -3.536 9.053 1.00 80.31 294 GLY A O 1
ATOM 2349 N N . MET A 1 295 ? -5.273 -5.020 10.729 1.00 84.12 295 MET A N 1
ATOM 2350 C CA . MET A 1 295 ? -4.172 -5.758 10.104 1.00 84.12 295 MET A CA 1
ATOM 2351 C C . MET A 1 295 ? -4.561 -6.358 8.746 1.00 84.12 295 MET A C 1
ATOM 2353 O O . MET A 1 295 ? -3.821 -6.208 7.774 1.00 84.12 295 MET A O 1
ATOM 2357 N N . ILE A 1 296 ? -5.724 -7.013 8.648 1.00 87.56 296 ILE A N 1
ATOM 2358 C CA . ILE A 1 296 ? -6.171 -7.638 7.392 1.00 87.56 296 ILE A CA 1
ATOM 2359 C C . ILE A 1 296 ? -6.492 -6.580 6.331 1.00 87.56 296 ILE A C 1
ATOM 2361 O O . ILE A 1 296 ? -6.102 -6.751 5.178 1.00 87.56 296 ILE A O 1
ATOM 2365 N N . SER A 1 297 ? -7.138 -5.469 6.703 1.00 86.94 297 SER A N 1
ATOM 2366 C CA . SER A 1 297 ? -7.397 -4.354 5.779 1.00 86.94 297 SER A CA 1
ATOM 2367 C C . SER A 1 297 ? -6.101 -3.796 5.192 1.00 86.94 297 SER A C 1
ATOM 2369 O O . SER A 1 297 ? -5.982 -3.663 3.973 1.00 86.94 297 SER A O 1
ATOM 2371 N N . GLN A 1 298 ? -5.088 -3.544 6.027 1.00 86.75 298 GLN A N 1
ATOM 2372 C CA . GLN A 1 298 ? -3.792 -3.057 5.546 1.00 86.75 298 GLN A CA 1
ATOM 2373 C C . GLN A 1 298 ? -3.075 -4.075 4.655 1.00 86.75 298 GLN A C 1
ATOM 2375 O O . GLN A 1 298 ? -2.467 -3.699 3.652 1.00 86.75 298 GLN A O 1
ATOM 2380 N N . LEU A 1 299 ? -3.184 -5.367 4.973 1.00 89.50 299 LEU A N 1
ATOM 2381 C CA . LEU A 1 299 ? -2.631 -6.430 4.141 1.00 89.50 299 LEU A CA 1
ATOM 2382 C C . LEU A 1 299 ? -3.288 -6.469 2.753 1.00 89.50 299 LEU A C 1
ATOM 2384 O O . LEU A 1 299 ? -2.578 -6.492 1.749 1.00 89.50 299 LEU A O 1
ATOM 2388 N N . VAL A 1 300 ? -4.624 -6.433 2.684 1.00 90.69 300 VAL A N 1
ATOM 2389 C CA . VAL A 1 300 ? -5.381 -6.418 1.418 1.00 90.69 300 VAL A CA 1
ATOM 2390 C C . VAL A 1 300 ? -4.992 -5.208 0.571 1.00 90.69 300 VAL A C 1
ATOM 2392 O O . VAL A 1 300 ? -4.648 -5.354 -0.600 1.00 90.69 300 VAL A O 1
ATOM 2395 N N . LYS A 1 301 ? -4.949 -4.020 1.176 1.00 88.56 301 LYS A N 1
ATOM 2396 C CA . LYS A 1 301 ? -4.499 -2.784 0.522 1.00 88.56 301 LYS A CA 1
ATOM 2397 C C . LYS A 1 301 ? -3.075 -2.896 -0.029 1.00 88.56 301 LYS A C 1
ATOM 2399 O O . LYS A 1 301 ? -2.822 -2.524 -1.176 1.00 88.56 301 LYS A O 1
ATOM 2404 N N . GLY A 1 302 ? -2.153 -3.446 0.763 1.00 88.56 302 GLY A N 1
ATOM 2405 C CA . GLY A 1 302 ? -0.774 -3.693 0.344 1.00 88.56 302 GLY A CA 1
ATOM 2406 C C . GLY A 1 302 ? -0.686 -4.650 -0.848 1.00 88.56 302 GLY A C 1
ATOM 2407 O O . GLY A 1 302 ? 0.030 -4.365 -1.806 1.00 88.56 302 GLY A O 1
ATOM 2408 N N . LEU A 1 303 ? -1.465 -5.738 -0.832 1.00 89.50 303 LEU A N 1
ATOM 2409 C CA . LEU A 1 303 ? -1.559 -6.698 -1.938 1.00 89.50 303 LEU A CA 1
ATOM 2410 C C . LEU A 1 303 ? -2.124 -6.062 -3.211 1.00 89.50 303 LEU A C 1
ATOM 2412 O O . LEU A 1 303 ? -1.583 -6.282 -4.292 1.00 89.50 303 LEU A O 1
ATOM 2416 N N . MET A 1 304 ? -3.170 -5.241 -3.095 1.00 89.56 304 MET A N 1
ATOM 2417 C CA . MET A 1 304 ? -3.751 -4.514 -4.226 1.00 89.56 304 MET A CA 1
ATOM 2418 C C . MET A 1 304 ? -2.725 -3.582 -4.880 1.00 89.56 304 MET A C 1
ATOM 2420 O O . MET A 1 304 ? -2.603 -3.563 -6.103 1.00 89.56 304 MET A O 1
ATOM 2424 N N . ILE A 1 305 ? -1.945 -2.832 -4.096 1.00 86.94 305 ILE A N 1
ATOM 2425 C CA . ILE A 1 305 ? -0.864 -2.009 -4.660 1.00 86.94 305 ILE A CA 1
ATOM 2426 C C . ILE A 1 305 ? 0.217 -2.881 -5.279 1.00 86.94 305 ILE A C 1
ATOM 2428 O O . ILE A 1 305 ? 0.637 -2.592 -6.391 1.00 86.94 305 ILE A O 1
ATOM 2432 N N . GLY A 1 306 ? 0.643 -3.950 -4.603 1.00 86.19 306 GLY A N 1
ATOM 2433 C CA . GLY A 1 306 ? 1.595 -4.911 -5.161 1.00 86.19 306 GLY A CA 1
ATOM 2434 C C . GL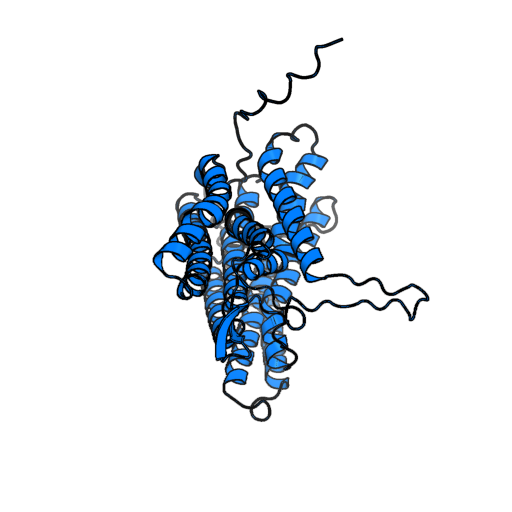Y A 1 306 ? 1.157 -5.403 -6.535 1.00 86.19 306 GLY A C 1
ATOM 2435 O O . GLY A 1 306 ? 1.931 -5.349 -7.488 1.00 86.19 306 GLY A O 1
ATOM 2436 N N . ALA A 1 307 ? -0.116 -5.780 -6.662 1.00 87.75 307 ALA A N 1
ATOM 2437 C CA . ALA A 1 307 ? -0.689 -6.224 -7.919 1.00 87.75 307 ALA A CA 1
ATOM 2438 C C . ALA A 1 307 ? -0.671 -5.115 -8.984 1.00 87.75 307 ALA A C 1
ATOM 2440 O O . ALA A 1 307 ? -0.217 -5.334 -10.103 1.00 87.75 307 ALA A O 1
ATOM 2441 N N . LYS A 1 308 ? -1.090 -3.896 -8.626 1.00 85.12 308 LYS A N 1
ATOM 2442 C CA . LYS A 1 308 ? -1.038 -2.727 -9.517 1.00 85.12 308 LYS A CA 1
ATOM 2443 C C . LYS A 1 308 ? 0.388 -2.420 -9.990 1.00 85.12 308 LYS A C 1
ATOM 2445 O O . LYS A 1 308 ? 0.582 -2.054 -11.144 1.00 85.12 308 LYS A O 1
ATOM 2450 N N . THR A 1 309 ? 1.364 -2.531 -9.095 1.00 83.50 309 THR A N 1
ATOM 2451 C CA . THR A 1 309 ? 2.738 -2.063 -9.295 1.00 83.50 309 THR A CA 1
ATOM 2452 C C . THR A 1 309 ? 3.641 -3.086 -9.966 1.00 83.50 309 THR A C 1
ATOM 2454 O O . THR A 1 309 ? 4.568 -2.665 -10.642 1.00 83.50 309 THR A O 1
ATOM 2457 N N . PHE A 1 310 ? 3.410 -4.392 -9.813 1.00 80.88 310 PHE A N 1
ATOM 2458 C CA . PHE A 1 310 ? 4.177 -5.429 -10.522 1.00 80.88 310 PHE A CA 1
ATOM 2459 C C . PHE A 1 310 ? 3.489 -5.918 -11.801 1.00 80.88 310 PHE A C 1
ATOM 2461 O O . PHE A 1 310 ? 4.157 -6.417 -12.702 1.00 80.88 310 PHE A O 1
ATOM 2468 N N . PHE A 1 311 ? 2.168 -5.748 -11.907 1.00 80.31 311 PHE A N 1
ATOM 2469 C CA . PHE A 1 311 ? 1.381 -6.135 -13.079 1.00 80.31 311 PHE A CA 1
ATOM 2470 C C . PHE A 1 311 ? 0.726 -4.917 -13.744 1.00 80.31 311 PHE A C 1
ATOM 2472 O O . PHE A 1 311 ? -0.418 -4.995 -14.185 1.00 80.31 311 PHE A O 1
ATOM 2479 N N . ALA A 1 312 ? 1.434 -3.785 -13.843 1.00 76.25 312 ALA A N 1
ATOM 2480 C CA . ALA A 1 312 ? 0.873 -2.541 -14.385 1.00 76.25 312 ALA A CA 1
ATOM 2481 C C . ALA A 1 312 ? 0.328 -2.678 -15.820 1.00 76.25 312 ALA A C 1
ATOM 2483 O O . ALA A 1 312 ? -0.627 -1.998 -16.190 1.00 76.25 312 ALA A O 1
ATOM 2484 N N . THR A 1 313 ? 0.898 -3.583 -16.619 1.00 75.38 313 THR A N 1
ATOM 2485 C CA . THR A 1 313 ? 0.441 -3.897 -17.983 1.00 75.38 313 THR A CA 1
ATOM 2486 C C . THR A 1 313 ? -0.731 -4.880 -18.026 1.00 75.38 313 THR A C 1
ATOM 2488 O O . THR A 1 313 ? -1.374 -5.022 -19.062 1.00 75.38 313 THR A O 1
ATOM 2491 N N . ASN A 1 314 ? -1.044 -5.546 -16.913 1.00 83.00 314 ASN A N 1
ATOM 2492 C CA . ASN A 1 314 ? -2.143 -6.495 -16.797 1.00 83.00 314 ASN A CA 1
ATOM 2493 C C . ASN A 1 314 ? -3.085 -6.085 -15.658 1.00 83.00 314 ASN A C 1
ATOM 2495 O O . ASN A 1 314 ? -3.089 -6.659 -14.566 1.00 83.00 314 ASN A O 1
ATOM 2499 N N . ILE A 1 315 ? -3.939 -5.102 -15.949 1.00 83.88 315 ILE A N 1
ATOM 2500 C CA . ILE A 1 315 ? -4.899 -4.548 -14.986 1.00 83.88 315 ILE A CA 1
ATOM 2501 C C . ILE A 1 315 ? -5.886 -5.591 -14.438 1.00 83.88 315 ILE A C 1
ATOM 2503 O O . ILE A 1 315 ? -6.418 -5.430 -13.341 1.00 83.88 315 ILE A O 1
ATOM 2507 N N . ARG A 1 316 ? -6.103 -6.700 -15.159 1.00 87.88 316 ARG A N 1
ATOM 2508 C CA . ARG A 1 316 ? -6.977 -7.790 -14.706 1.00 87.88 316 ARG A CA 1
ATOM 2509 C C . ARG A 1 316 ? -6.431 -8.465 -13.451 1.00 87.88 316 ARG A C 1
ATOM 2511 O O . ARG A 1 316 ? -7.212 -8.782 -12.562 1.00 87.88 316 ARG A O 1
ATOM 2518 N N . MET A 1 317 ? -5.109 -8.619 -13.331 1.00 87.94 317 MET A N 1
ATOM 2519 C CA . MET A 1 317 ? -4.496 -9.178 -12.118 1.00 87.94 317 MET A CA 1
ATOM 2520 C C . MET A 1 317 ? -4.788 -8.314 -10.890 1.00 87.94 317 MET A C 1
ATOM 2522 O O . MET A 1 317 ? -5.152 -8.839 -9.841 1.00 87.94 317 MET A O 1
ATOM 2526 N N . TYR A 1 318 ? -4.704 -6.989 -11.034 1.00 89.81 318 TYR A N 1
ATOM 2527 C CA . TYR A 1 318 ? -5.100 -6.060 -9.976 1.00 89.81 318 TYR A CA 1
ATOM 2528 C C . TYR A 1 318 ? -6.567 -6.252 -9.564 1.00 89.81 318 TYR A C 1
ATOM 2530 O O . TYR A 1 318 ? -6.860 -6.355 -8.375 1.00 89.81 318 TYR A O 1
ATOM 2538 N N . LEU A 1 319 ? -7.482 -6.337 -10.535 1.00 91.19 319 LEU A N 1
ATOM 2539 C CA . LEU A 1 319 ? -8.919 -6.473 -10.276 1.00 91.19 319 LEU A CA 1
ATOM 2540 C C . LEU A 1 319 ? -9.269 -7.805 -9.601 1.00 91.19 319 LEU A C 1
ATOM 2542 O O . LEU A 1 319 ? -10.101 -7.828 -8.698 1.00 91.19 319 LEU A O 1
ATOM 2546 N N . LEU A 1 320 ? -8.596 -8.897 -9.972 1.00 92.75 320 LEU A N 1
ATOM 2547 C CA . LEU A 1 320 ? -8.751 -10.192 -9.306 1.00 92.75 320 LEU A CA 1
ATOM 2548 C C . LEU A 1 320 ? -8.279 -10.144 -7.848 1.00 92.75 320 LEU A C 1
ATOM 2550 O O . LEU A 1 320 ? -8.976 -10.638 -6.963 1.00 92.75 320 LEU A O 1
ATOM 2554 N N . VAL A 1 321 ? -7.128 -9.516 -7.584 1.00 92.31 321 VAL A N 1
ATOM 2555 C CA . VAL A 1 321 ? -6.618 -9.332 -6.216 1.00 92.31 321 VAL A CA 1
ATOM 2556 C C . VAL A 1 321 ? -7.545 -8.431 -5.396 1.00 92.31 321 VAL A C 1
ATOM 2558 O O . VAL A 1 321 ? -7.790 -8.730 -4.230 1.00 92.31 321 VAL A O 1
ATOM 2561 N N . ALA A 1 322 ? -8.100 -7.375 -5.997 1.00 91.81 322 ALA A N 1
ATOM 2562 C CA . ALA A 1 322 ? -9.084 -6.504 -5.356 1.00 91.81 322 ALA A CA 1
ATOM 2563 C C . ALA A 1 322 ? -10.351 -7.277 -4.952 1.00 91.81 322 ALA A C 1
ATOM 2565 O O . ALA A 1 322 ? -10.725 -7.265 -3.783 1.00 91.81 322 ALA A O 1
ATOM 2566 N N . LEU A 1 323 ? -10.952 -8.029 -5.883 1.00 94.44 323 LEU A N 1
ATOM 2567 C CA . LEU A 1 323 ? -12.137 -8.851 -5.615 1.00 94.44 323 LEU A CA 1
ATOM 2568 C C . LEU A 1 323 ? -11.882 -9.902 -4.528 1.00 94.44 323 LEU A C 1
ATOM 2570 O O . LEU A 1 323 ? -12.683 -10.047 -3.606 1.00 94.44 323 LEU A O 1
ATOM 2574 N N . ALA A 1 324 ? -10.759 -10.622 -4.606 1.00 94.38 324 ALA A N 1
ATOM 2575 C CA . ALA A 1 324 ? -10.383 -11.608 -3.595 1.00 94.38 324 ALA A CA 1
ATOM 2576 C C . ALA A 1 324 ? -10.143 -10.962 -2.218 1.00 94.38 324 ALA A C 1
ATOM 2578 O O . ALA A 1 324 ? -10.544 -11.513 -1.191 1.00 94.38 324 ALA A O 1
ATOM 2579 N N . GLY A 1 325 ? -9.524 -9.780 -2.197 1.00 92.19 325 GLY A N 1
ATOM 2580 C CA . GLY A 1 325 ? -9.311 -8.983 -0.994 1.00 92.19 325 GLY A CA 1
ATOM 2581 C C . GLY A 1 325 ? -10.618 -8.544 -0.337 1.00 92.19 325 GLY A C 1
ATOM 2582 O O . GLY A 1 325 ? -10.789 -8.726 0.867 1.00 92.19 325 GLY A O 1
ATOM 2583 N N . ASP A 1 326 ? -11.572 -8.046 -1.123 1.00 92.44 326 ASP A N 1
ATOM 2584 C CA . ASP A 1 326 ? -12.895 -7.657 -0.629 1.00 92.44 326 ASP A CA 1
ATOM 2585 C C . ASP A 1 326 ? -13.682 -8.864 -0.090 1.00 92.44 326 ASP A C 1
ATOM 2587 O O . ASP A 1 326 ? -14.287 -8.784 0.982 1.00 92.44 326 ASP A O 1
ATOM 2591 N N . LEU A 1 327 ? -13.614 -10.023 -0.759 1.00 92.88 327 LEU A N 1
ATOM 2592 C CA . LEU A 1 327 ? -14.195 -11.275 -0.256 1.00 92.88 327 LEU A CA 1
ATOM 2593 C C . LEU A 1 327 ? -13.585 -11.705 1.083 1.00 92.88 327 LEU A C 1
ATOM 2595 O O . LEU A 1 327 ? -14.315 -12.125 1.985 1.00 92.88 327 LEU A O 1
ATOM 2599 N N . LEU A 1 328 ? -12.267 -11.564 1.248 1.00 91.12 328 LEU A N 1
ATOM 2600 C CA . LEU A 1 328 ? -11.601 -11.823 2.522 1.00 91.12 328 LEU A CA 1
ATOM 2601 C C . LEU A 1 328 ? -12.096 -10.860 3.612 1.00 91.12 328 LEU A C 1
ATOM 2603 O O . LEU A 1 328 ? -12.396 -11.298 4.724 1.00 91.12 328 LEU A O 1
ATOM 2607 N N . LEU A 1 329 ? -12.243 -9.569 3.298 1.00 89.56 329 LEU A N 1
ATOM 2608 C CA . LEU A 1 329 ? -12.775 -8.574 4.233 1.00 89.56 329 LEU A CA 1
ATOM 2609 C C . LEU A 1 329 ? -14.216 -8.893 4.647 1.00 89.56 329 LEU A C 1
ATOM 2611 O O . LEU A 1 329 ? -14.542 -8.787 5.832 1.00 89.56 329 LEU A O 1
ATOM 2615 N N . PHE A 1 330 ? -15.059 -9.368 3.723 1.00 88.44 330 PHE A N 1
ATOM 2616 C CA . PHE A 1 330 ? -16.390 -9.876 4.058 1.00 88.44 330 PHE A CA 1
ATOM 2617 C C . PHE A 1 330 ? -16.336 -11.108 4.957 1.00 88.44 330 PHE A C 1
ATOM 2619 O O . PHE A 1 330 ? -17.036 -11.148 5.969 1.00 88.44 330 PHE A O 1
ATOM 2626 N N . ALA A 1 331 ? -15.506 -12.100 4.631 1.00 87.38 331 ALA A N 1
ATOM 2627 C CA . ALA A 1 331 ? -15.387 -13.321 5.423 1.00 87.38 331 ALA A CA 1
ATOM 2628 C C . ALA A 1 331 ? -14.998 -13.008 6.877 1.00 87.38 331 ALA A C 1
ATOM 2630 O O . ALA A 1 331 ? -15.621 -13.505 7.817 1.00 87.38 331 ALA A O 1
ATOM 2631 N N . VAL A 1 332 ? -14.028 -12.110 7.068 1.00 83.38 332 VAL A N 1
ATOM 2632 C CA . VAL A 1 332 ? -13.609 -11.632 8.392 1.00 83.38 332 VAL A CA 1
ATOM 2633 C C . VAL A 1 332 ? -14.748 -10.860 9.067 1.00 83.38 332 VAL A C 1
ATOM 2635 O O . VAL A 1 332 ? -15.054 -11.116 10.233 1.00 83.38 332 VAL A O 1
ATOM 2638 N N . HIS A 1 333 ? -15.455 -9.995 8.330 1.00 82.62 333 HIS A N 1
ATOM 2639 C CA . HIS A 1 333 ? -16.626 -9.264 8.826 1.00 82.62 333 HIS A CA 1
ATOM 2640 C C . HIS A 1 333 ? -17.729 -10.169 9.384 1.00 82.62 333 HIS A C 1
ATOM 2642 O O . HIS A 1 333 ? -18.271 -9.900 10.460 1.00 82.62 333 HIS A O 1
ATOM 2648 N N . TYR A 1 334 ? -18.073 -11.238 8.668 1.00 81.19 334 TYR A N 1
ATOM 2649 C CA . TYR A 1 334 ? -19.105 -12.179 9.097 1.00 81.19 334 TYR A CA 1
ATOM 2650 C C . TYR A 1 334 ? -18.630 -13.090 10.225 1.00 81.19 334 TYR A C 1
ATOM 2652 O O . TYR A 1 334 ? -19.403 -13.397 11.133 1.00 81.19 334 TYR A O 1
ATOM 2660 N N . ARG A 1 335 ? -17.353 -13.484 10.210 1.00 81.88 335 ARG A N 1
ATOM 2661 C CA . ARG A 1 335 ? -16.781 -14.372 11.225 1.00 81.88 335 ARG A CA 1
ATOM 2662 C C . ARG A 1 335 ? -16.704 -13.734 12.613 1.00 81.88 335 ARG A C 1
ATOM 2664 O O . ARG A 1 335 ? -16.771 -14.467 13.605 1.00 81.88 335 ARG A O 1
ATOM 2671 N N . PHE A 1 336 ? -16.571 -12.407 12.685 1.00 76.56 336 PHE A N 1
ATOM 2672 C CA . PHE A 1 336 ? -16.359 -11.658 13.928 1.00 76.56 336 PHE A CA 1
ATOM 2673 C C . PHE A 1 336 ? -17.398 -10.537 14.117 1.00 76.56 336 PHE A C 1
ATOM 2675 O O . PHE A 1 336 ? -17.104 -9.351 13.953 1.00 76.56 336 PHE A O 1
ATOM 2682 N N . PRO A 1 337 ? -18.635 -10.879 14.515 1.00 68.06 337 PRO A N 1
ATOM 2683 C CA . PRO A 1 337 ? -19.730 -9.916 14.605 1.00 68.06 337 PRO A CA 1
ATOM 2684 C C . PRO A 1 337 ? -19.571 -8.859 15.713 1.00 68.06 337 PRO A C 1
ATOM 2686 O O . PRO A 1 337 ? -20.280 -7.850 15.696 1.00 68.06 337 PRO A O 1
ATOM 2689 N N . GLN A 1 338 ? -18.665 -9.069 16.671 1.00 69.81 338 GLN A N 1
ATOM 2690 C CA . GLN A 1 338 ? -18.422 -8.155 17.794 1.00 69.81 338 GLN A CA 1
ATOM 2691 C C . GLN A 1 338 ? -17.150 -7.309 17.635 1.00 69.81 338 GLN A C 1
ATOM 2693 O O . GLN A 1 338 ? -16.712 -6.668 18.581 1.00 69.81 338 GLN A O 1
ATOM 2698 N N . ALA A 1 339 ? -16.570 -7.280 16.436 1.00 71.19 339 ALA A N 1
ATOM 2699 C CA . ALA A 1 339 ? -15.263 -6.684 16.196 1.00 71.19 339 ALA A CA 1
ATOM 2700 C C . ALA A 1 339 ? -15.244 -5.155 16.052 1.00 71.19 339 ALA A C 1
ATOM 2702 O O . ALA A 1 339 ? -14.243 -4.625 15.601 1.00 71.19 339 ALA A O 1
ATOM 2703 N N . CYS A 1 340 ? -16.316 -4.422 16.355 1.00 76.12 340 CYS A N 1
ATOM 2704 C CA . CYS A 1 340 ? -16.263 -2.958 16.405 1.00 76.12 340 CYS A CA 1
ATOM 2705 C C . CYS A 1 340 ? -17.042 -2.437 17.612 1.00 76.12 340 CYS A C 1
ATOM 2707 O O . CYS A 1 340 ? -18.039 -3.037 18.016 1.00 76.12 340 CYS A O 1
ATOM 2709 N N . SER A 1 341 ? -16.601 -1.301 18.155 1.00 76.12 341 SER A N 1
ATOM 2710 C CA . SER A 1 341 ? -17.162 -0.669 19.356 1.00 76.12 341 SER A CA 1
ATOM 2711 C C . SER A 1 341 ? -18.629 -0.302 19.209 1.00 76.12 341 SER A C 1
ATOM 2713 O O . SER A 1 341 ? -19.399 -0.441 20.158 1.00 76.12 341 SER A O 1
ATOM 2715 N N . THR A 1 342 ? -19.016 0.147 18.013 1.00 77.38 342 THR A N 1
ATOM 2716 C CA . THR A 1 342 ? -20.392 0.503 17.687 1.00 77.38 342 THR A CA 1
ATOM 2717 C C . THR A 1 342 ? -20.853 -0.183 16.411 1.00 77.38 342 THR A C 1
ATOM 2719 O O . THR A 1 342 ? -20.096 -0.469 15.476 1.00 77.38 342 THR A O 1
ATOM 2722 N N . ARG A 1 343 ? -22.162 -0.398 16.337 1.00 74.38 343 ARG A N 1
ATOM 2723 C CA . ARG A 1 343 ? -22.798 -0.981 15.159 1.00 74.38 343 ARG A CA 1
ATOM 2724 C C . ARG A 1 343 ? -22.780 -0.049 13.944 1.00 74.38 343 ARG A C 1
ATOM 2726 O O . ARG A 1 343 ? -22.738 -0.533 12.813 1.00 74.38 343 ARG A O 1
ATOM 2733 N N . HIS A 1 344 ? -22.784 1.265 14.159 1.00 79.12 344 HIS A N 1
ATOM 2734 C CA . HIS A 1 344 ? -22.675 2.250 13.081 1.00 79.12 344 HIS A CA 1
ATOM 2735 C C . HIS A 1 344 ? -21.321 2.148 12.380 1.00 79.12 344 HIS A C 1
ATOM 2737 O O . HIS A 1 344 ? -21.275 2.068 11.156 1.00 79.12 344 HIS A O 1
ATOM 2743 N N . VAL A 1 345 ? -20.237 2.033 13.152 1.00 79.19 345 VAL A N 1
ATOM 2744 C CA . VAL A 1 345 ? -18.880 1.841 12.620 1.00 79.19 345 VAL A CA 1
ATOM 2745 C C . VAL A 1 345 ? -18.779 0.521 11.858 1.00 79.19 345 VAL A C 1
ATOM 2747 O O . VAL A 1 345 ? -18.268 0.488 10.739 1.00 79.19 345 VAL A O 1
ATOM 2750 N N . ARG A 1 346 ? -19.352 -0.555 12.410 1.00 80.75 346 ARG A N 1
ATOM 2751 C CA . ARG A 1 346 ? -19.434 -1.850 11.723 1.00 80.75 346 ARG A CA 1
ATOM 2752 C C . ARG A 1 346 ? -20.160 -1.741 10.375 1.00 80.75 346 ARG A C 1
ATOM 2754 O O . ARG A 1 346 ? -19.671 -2.254 9.373 1.00 80.75 346 ARG A O 1
ATOM 2761 N N . SER A 1 347 ? -21.307 -1.067 10.348 1.00 82.00 347 SER A N 1
ATOM 2762 C CA . SER A 1 347 ? -22.112 -0.895 9.130 1.00 82.00 347 SER A CA 1
ATOM 2763 C C . SER A 1 347 ? -21.387 -0.031 8.097 1.00 82.00 347 SER A C 1
ATOM 2765 O O . SER A 1 347 ? -21.387 -0.368 6.919 1.00 82.00 347 SER A O 1
ATOM 2767 N N . ALA A 1 348 ? -20.701 1.030 8.534 1.00 84.19 348 ALA A N 1
ATOM 2768 C CA . ALA A 1 348 ? -19.894 1.878 7.663 1.00 84.19 348 ALA A CA 1
ATOM 2769 C C . ALA A 1 348 ? -18.767 1.087 6.977 1.00 84.19 348 ALA A C 1
ATOM 2771 O O . ALA A 1 348 ? -18.613 1.181 5.764 1.00 84.19 348 ALA A O 1
ATOM 2772 N N . LYS A 1 349 ? -18.031 0.241 7.714 1.00 85.31 349 LYS A N 1
ATOM 2773 C CA . LYS A 1 349 ? -17.007 -0.644 7.124 1.00 85.31 349 LYS A CA 1
ATOM 2774 C C . LYS A 1 349 ? -17.603 -1.618 6.103 1.00 85.31 349 LYS A C 1
ATOM 2776 O O . LYS A 1 349 ? -17.037 -1.799 5.033 1.00 85.31 349 LYS A O 1
ATOM 2781 N N . LEU A 1 350 ? -18.762 -2.208 6.406 1.00 86.75 350 LEU A N 1
ATOM 2782 C CA . LEU A 1 350 ? -19.440 -3.116 5.478 1.00 86.75 350 LEU A CA 1
ATOM 2783 C C . LEU A 1 350 ? -19.848 -2.410 4.176 1.00 86.75 350 LEU A C 1
ATOM 2785 O O . LEU A 1 350 ? -19.667 -2.974 3.101 1.00 86.75 350 LEU A O 1
ATOM 2789 N N . VAL A 1 351 ? -20.346 -1.170 4.266 1.00 89.19 351 VAL A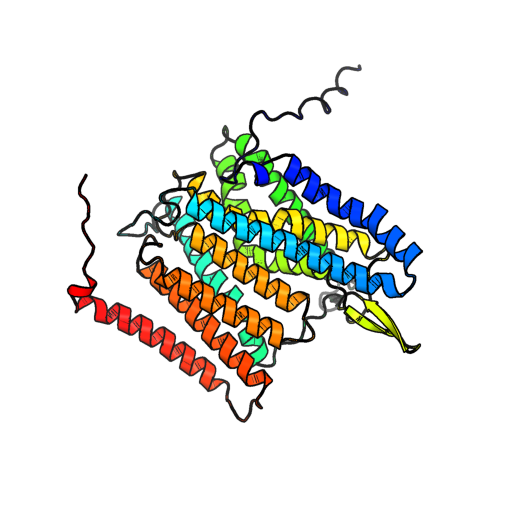 N 1
ATOM 2790 C CA . VAL A 1 351 ? -20.639 -0.330 3.091 1.00 89.19 351 VAL A CA 1
ATOM 2791 C C . VAL A 1 351 ? -19.381 -0.116 2.262 1.00 89.19 351 VAL A C 1
ATOM 2793 O O . VAL A 1 351 ? -19.426 -0.293 1.051 1.00 89.19 351 VAL A O 1
ATOM 2796 N N . VAL A 1 352 ? -18.257 0.222 2.897 1.00 89.62 352 VAL A N 1
ATOM 2797 C CA . VAL A 1 352 ? -16.986 0.430 2.192 1.00 89.62 352 VAL A CA 1
ATOM 2798 C C . VAL A 1 352 ? -16.588 -0.807 1.383 1.00 89.62 352 VAL A C 1
ATOM 2800 O O . VAL A 1 352 ? -16.272 -0.675 0.201 1.00 89.62 352 VAL A O 1
ATOM 2803 N N . TYR A 1 353 ? -16.665 -1.998 1.980 1.00 89.69 353 TYR A N 1
ATOM 2804 C CA . TYR A 1 353 ? -16.309 -3.251 1.303 1.00 89.69 353 TYR A CA 1
ATOM 2805 C C . TYR A 1 353 ? -17.307 -3.617 0.195 1.00 89.69 353 TYR A C 1
ATOM 2807 O O . TYR A 1 353 ? -16.901 -4.067 -0.870 1.00 89.69 353 TYR A O 1
ATOM 2815 N N . ALA A 1 354 ? -18.604 -3.360 0.391 1.00 90.75 354 ALA A N 1
ATOM 2816 C CA . ALA A 1 354 ? -19.632 -3.559 -0.637 1.00 90.75 354 ALA A CA 1
ATOM 2817 C C . ALA A 1 354 ? -19.467 -2.630 -1.837 1.00 90.75 354 ALA A C 1
ATOM 2819 O O . ALA A 1 354 ? -19.541 -3.085 -2.978 1.00 90.75 354 ALA A O 1
ATOM 2820 N N . LEU A 1 355 ? -19.195 -1.349 -1.593 1.00 92.12 355 LEU A N 1
ATOM 2821 C CA . LEU A 1 355 ? -18.906 -0.394 -2.657 1.00 92.12 355 LEU A CA 1
ATOM 2822 C C . LEU A 1 355 ? -17.614 -0.764 -3.392 1.00 92.12 355 LEU A C 1
ATOM 2824 O O . LEU A 1 355 ? -17.600 -0.707 -4.621 1.00 92.12 355 LEU A O 1
ATOM 2828 N N . SER A 1 356 ? -16.572 -1.181 -2.661 1.00 91.75 356 SER A N 1
ATOM 2829 C CA . SER A 1 356 ? -15.306 -1.642 -3.246 1.00 91.75 356 SER A CA 1
ATOM 2830 C C . SER A 1 356 ? -15.520 -2.846 -4.152 1.00 91.75 356 SER A C 1
ATOM 2832 O O . SER A 1 356 ? -15.201 -2.777 -5.339 1.00 91.75 356 SER A O 1
ATOM 2834 N N . PHE A 1 357 ? -16.171 -3.890 -3.636 1.00 93.19 357 PHE A N 1
ATOM 2835 C CA . PHE A 1 357 ? -16.432 -5.117 -4.377 1.00 93.19 357 PHE A CA 1
ATOM 2836 C C . PHE A 1 357 ? -17.250 -4.849 -5.638 1.00 93.19 357 PHE A C 1
ATOM 2838 O O . PHE A 1 357 ? -16.893 -5.309 -6.719 1.00 93.19 357 PHE A O 1
ATOM 2845 N N . TRP A 1 358 ? -18.323 -4.059 -5.521 1.00 93.50 358 TRP A N 1
ATOM 2846 C CA . TRP A 1 358 ? -19.144 -3.681 -6.667 1.00 93.50 358 TRP A CA 1
ATOM 2847 C C . TRP A 1 358 ? -18.340 -2.900 -7.709 1.00 93.50 358 TRP A C 1
ATOM 2849 O O . TRP A 1 358 ? -18.384 -3.220 -8.894 1.00 93.50 358 TRP A O 1
ATOM 2859 N N . SER A 1 359 ? -17.547 -1.917 -7.272 1.00 91.44 359 SER A N 1
ATOM 2860 C CA . SER A 1 359 ? -16.708 -1.122 -8.173 1.00 91.44 359 SER A CA 1
ATOM 2861 C C . SER A 1 359 ? -15.653 -1.985 -8.872 1.00 91.44 359 SER A C 1
ATOM 2863 O O . SER A 1 359 ? -15.447 -1.835 -10.076 1.00 91.44 359 SER A O 1
ATOM 2865 N N . ALA A 1 360 ? -14.997 -2.894 -8.145 1.00 90.94 360 ALA A N 1
ATOM 2866 C CA . ALA A 1 360 ? -14.011 -3.825 -8.686 1.00 90.94 360 ALA A CA 1
ATOM 2867 C C . ALA A 1 360 ? -14.645 -4.823 -9.664 1.00 90.94 360 ALA A C 1
ATOM 2869 O O . ALA A 1 360 ? -14.056 -5.104 -10.707 1.00 90.94 360 ALA A O 1
ATOM 2870 N N . LEU A 1 361 ? -15.858 -5.302 -9.374 1.00 91.56 361 LEU A N 1
ATOM 2871 C CA . LEU A 1 361 ? -16.610 -6.201 -10.245 1.00 91.56 361 LEU A CA 1
ATOM 2872 C C . LEU A 1 361 ? -16.980 -5.505 -11.552 1.00 91.56 361 LEU A C 1
ATOM 2874 O O . LEU A 1 361 ? -16.655 -6.020 -12.617 1.00 91.56 361 LEU A O 1
ATOM 2878 N N . CYS A 1 362 ? -17.586 -4.315 -11.482 1.00 89.25 362 CYS A N 1
ATOM 2879 C CA . CYS A 1 362 ? -17.865 -3.505 -12.665 1.00 89.25 362 CYS A CA 1
ATOM 2880 C C . CYS A 1 362 ? -16.576 -3.291 -13.470 1.00 89.25 362 CYS A C 1
ATOM 2882 O O . CYS A 1 362 ? -16.507 -3.668 -14.639 1.00 89.25 362 CYS A O 1
ATOM 2884 N N . ALA A 1 363 ? -15.512 -2.787 -12.838 1.00 88.50 363 ALA A N 1
ATOM 2885 C CA . ALA A 1 363 ? -14.230 -2.586 -13.504 1.00 88.50 363 ALA A CA 1
ATOM 2886 C C . ALA A 1 363 ? -13.714 -3.867 -14.184 1.00 88.50 363 ALA A C 1
ATOM 2888 O O . ALA A 1 363 ? -13.284 -3.798 -15.334 1.00 88.50 363 ALA A O 1
ATOM 2889 N N . ALA A 1 364 ? -13.824 -5.036 -13.544 1.00 89.31 364 ALA A N 1
ATOM 2890 C CA . ALA A 1 364 ? -13.451 -6.318 -14.139 1.00 89.31 364 ALA A CA 1
ATOM 2891 C C . ALA A 1 364 ? -14.268 -6.635 -15.394 1.00 89.31 364 ALA A C 1
ATOM 2893 O O . ALA A 1 364 ? -13.673 -6.934 -16.431 1.00 89.31 364 ALA A O 1
ATOM 2894 N N . VAL A 1 365 ? -15.597 -6.499 -15.346 1.00 87.44 365 VAL A N 1
ATOM 2895 C CA . VAL A 1 365 ? -16.461 -6.742 -16.512 1.00 87.44 365 VAL A CA 1
ATOM 2896 C C . VAL A 1 365 ? -16.126 -5.792 -17.667 1.00 87.44 365 VAL A C 1
ATOM 2898 O O . VAL A 1 365 ? -16.027 -6.243 -18.807 1.00 87.44 365 VAL A O 1
ATOM 2901 N N . SER A 1 366 ? -15.818 -4.517 -17.394 1.00 85.75 366 SER A N 1
ATOM 2902 C CA . SER A 1 366 ? -15.396 -3.575 -18.451 1.00 85.75 366 SER A CA 1
ATOM 2903 C C . SER A 1 366 ? -14.079 -3.941 -19.139 1.00 85.75 366 SER A C 1
ATOM 2905 O O . SER A 1 366 ? -13.765 -3.387 -20.185 1.00 85.75 366 SER A O 1
ATOM 2907 N N . THR A 1 367 ? -13.291 -4.871 -18.582 1.00 85.12 367 THR A N 1
ATOM 2908 C CA . THR A 1 367 ? -12.102 -5.393 -19.276 1.00 85.12 367 THR A CA 1
ATOM 2909 C C . THR A 1 367 ? -12.417 -6.512 -20.273 1.00 85.12 367 THR A C 1
ATOM 2911 O O . THR A 1 367 ? -11.515 -6.928 -21.006 1.00 85.12 367 THR A O 1
ATOM 2914 N N . PHE A 1 368 ? -13.653 -7.022 -20.286 1.00 83.94 368 PHE A N 1
ATOM 2915 C CA . PHE A 1 368 ? -14.123 -8.093 -21.172 1.00 83.94 368 PHE A CA 1
ATOM 2916 C C . PHE A 1 368 ? -15.215 -7.642 -22.146 1.00 83.94 368 PHE A C 1
ATOM 2918 O O . PHE A 1 368 ? -15.431 -8.313 -23.149 1.00 83.94 368 PHE A O 1
ATOM 2925 N N . MET A 1 369 ? -15.896 -6.533 -21.859 1.00 80.81 369 MET A N 1
ATOM 2926 C CA . MET A 1 369 ? -17.021 -6.021 -22.644 1.00 80.81 369 MET A CA 1
ATOM 2927 C C . MET A 1 369 ? -16.786 -4.565 -23.033 1.00 80.81 369 MET A C 1
ATOM 2929 O O . MET A 1 369 ? -16.045 -3.850 -22.351 1.00 80.81 369 MET A O 1
ATOM 2933 N N . SER A 1 370 ? -17.414 -4.118 -24.122 1.00 70.06 370 SER A N 1
ATOM 2934 C CA . SER A 1 370 ? -17.343 -2.712 -24.503 1.00 70.06 370 SER A CA 1
ATOM 2935 C C . SER A 1 370 ? -18.158 -1.863 -23.520 1.00 70.06 370 SER A C 1
ATOM 2937 O O . SER A 1 370 ? -19.060 -2.341 -22.830 1.00 70.06 370 SER A O 1
ATOM 2939 N N . LYS A 1 371 ? -17.838 -0.572 -23.425 1.00 63.75 371 LYS A N 1
ATOM 2940 C CA . LYS A 1 371 ? -18.565 0.353 -22.538 1.00 63.75 371 LYS A CA 1
ATOM 2941 C C . LYS A 1 371 ? -19.975 0.670 -23.018 1.00 63.75 371 LYS A C 1
ATOM 2943 O O . LYS A 1 371 ? -20.797 1.105 -22.217 1.00 63.75 371 LYS A O 1
ATOM 2948 N N . GLU A 1 372 ? -20.222 0.483 -24.308 1.00 67.62 372 GLU A N 1
ATOM 2949 C CA . GLU A 1 372 ? -21.541 0.647 -24.912 1.00 67.62 372 GLU A CA 1
ATOM 2950 C C . GLU A 1 372 ? -22.495 -0.438 -24.398 1.00 67.62 372 GLU A C 1
ATOM 2952 O O . GLU A 1 372 ? -23.670 -0.159 -24.168 1.00 67.62 372 GLU A O 1
ATOM 2957 N N . ASP A 1 373 ? -21.959 -1.623 -24.086 1.00 68.00 373 ASP A N 1
ATOM 2958 C CA . ASP A 1 373 ? -22.725 -2.747 -23.546 1.00 68.00 373 ASP A CA 1
ATOM 2959 C C . ASP A 1 373 ? -23.102 -2.558 -22.068 1.00 68.00 373 ASP A C 1
ATOM 2961 O O . ASP A 1 373 ? -24.140 -3.050 -21.624 1.00 68.00 373 ASP A O 1
ATOM 2965 N N . ILE A 1 374 ? -22.270 -1.860 -21.277 1.00 71.69 374 ILE A N 1
ATOM 2966 C CA . ILE A 1 374 ? -22.540 -1.618 -19.850 1.00 71.69 374 ILE A CA 1
ATOM 2967 C C . ILE A 1 374 ? -22.269 -0.154 -19.474 1.00 71.69 374 ILE A C 1
ATOM 2969 O O . ILE A 1 374 ? -21.131 0.219 -19.163 1.00 71.69 374 ILE A O 1
ATOM 2973 N N . PRO A 1 375 ? -23.318 0.686 -19.425 1.00 76.62 375 PRO A N 1
ATOM 2974 C CA . PRO A 1 375 ? -23.165 2.107 -19.164 1.00 76.62 375 PRO A CA 1
ATOM 2975 C C . PRO A 1 375 ? -22.751 2.406 -17.719 1.00 76.62 375 PRO A C 1
ATOM 2977 O O . PRO A 1 375 ? -23.090 1.698 -16.767 1.00 76.62 375 PRO A O 1
ATOM 2980 N N . LEU A 1 376 ? -22.092 3.556 -17.540 1.00 79.12 376 LEU A N 1
ATOM 2981 C CA . LEU A 1 376 ? -21.605 4.055 -16.248 1.00 79.12 376 LEU A CA 1
ATOM 2982 C C . LEU A 1 376 ? -22.705 4.120 -15.167 1.00 79.12 376 LEU A C 1
ATOM 2984 O O . LEU A 1 376 ? -22.422 3.966 -13.978 1.00 79.12 376 LEU A O 1
ATOM 2988 N N . ILE A 1 377 ? -23.957 4.310 -15.595 1.00 83.00 377 ILE A N 1
ATOM 2989 C CA . ILE A 1 377 ? -25.151 4.346 -14.747 1.00 83.00 377 ILE A CA 1
ATOM 2990 C C . ILE A 1 377 ? -25.323 3.063 -13.921 1.00 83.00 377 ILE A C 1
ATOM 2992 O O . ILE A 1 377 ? -25.751 3.153 -12.777 1.00 83.00 377 ILE A O 1
ATOM 2996 N N . VAL A 1 378 ? -24.917 1.892 -14.432 1.00 85.38 378 VAL A N 1
ATOM 2997 C CA . VAL A 1 378 ? -25.025 0.607 -13.715 1.00 85.38 378 VAL A CA 1
ATOM 2998 C C . VAL A 1 378 ? -24.196 0.628 -12.432 1.00 85.38 378 VAL A C 1
ATOM 3000 O O . VAL A 1 378 ? -24.665 0.203 -11.375 1.00 85.38 378 VAL A O 1
ATOM 3003 N N . MET A 1 379 ? -22.990 1.200 -12.492 1.00 85.50 379 MET A N 1
ATOM 3004 C CA . MET A 1 379 ? -22.136 1.350 -11.315 1.00 85.50 379 MET A CA 1
ATOM 3005 C C . MET A 1 379 ? -22.808 2.247 -10.265 1.00 85.50 379 MET A C 1
ATOM 3007 O O . MET A 1 379 ? -22.915 1.846 -9.106 1.00 85.50 379 MET A O 1
ATOM 3011 N N . TYR A 1 380 ? -23.309 3.418 -10.674 1.00 87.56 380 TYR A N 1
ATOM 3012 C CA . TYR A 1 380 ? -23.956 4.367 -9.761 1.00 87.56 380 TYR A CA 1
ATOM 3013 C C . TYR A 1 380 ? -25.267 3.843 -9.175 1.00 87.56 380 TYR A C 1
ATOM 3015 O O . TYR A 1 380 ? -25.522 4.046 -7.989 1.00 87.56 380 TYR A O 1
ATOM 3023 N N . VAL A 1 381 ? -26.075 3.135 -9.968 1.00 89.81 381 VAL A N 1
ATOM 3024 C CA . VAL A 1 381 ? -27.296 2.479 -9.486 1.00 89.81 381 VAL A CA 1
ATOM 3025 C C . VAL A 1 381 ? -26.945 1.437 -8.430 1.00 89.81 381 VAL A C 1
ATOM 3027 O O . VAL A 1 381 ? -27.544 1.444 -7.359 1.00 89.81 381 VAL A O 1
ATOM 3030 N N . GLY A 1 382 ? -25.930 0.599 -8.662 1.00 89.12 382 GLY A N 1
ATOM 3031 C CA . GLY A 1 382 ? -25.488 -0.364 -7.653 1.00 89.12 382 GLY A CA 1
ATOM 3032 C C . GLY A 1 382 ? -24.987 0.304 -6.367 1.00 89.12 382 GLY A C 1
ATOM 3033 O O . GLY A 1 382 ? -25.365 -0.120 -5.276 1.00 89.12 382 GLY A O 1
ATOM 3034 N N . HIS A 1 383 ? -24.228 1.405 -6.458 1.00 91.00 383 HIS A N 1
ATOM 3035 C CA . HIS A 1 383 ? -23.845 2.189 -5.273 1.00 91.00 383 HIS A CA 1
ATOM 3036 C C . HIS A 1 383 ? -25.062 2.742 -4.525 1.00 91.00 383 HIS A C 1
ATOM 3038 O O . HIS A 1 383 ? -25.122 2.635 -3.300 1.00 91.00 383 HIS A O 1
ATOM 3044 N N . ALA A 1 384 ? -26.043 3.292 -5.244 1.00 89.94 384 ALA A N 1
ATOM 3045 C CA . ALA A 1 384 ? -27.274 3.810 -4.656 1.00 89.94 384 ALA A CA 1
ATOM 3046 C C . ALA A 1 384 ? -28.087 2.704 -3.965 1.00 89.94 384 ALA A C 1
ATOM 3048 O O . ALA A 1 384 ? -28.576 2.915 -2.858 1.00 89.94 384 ALA A O 1
ATOM 3049 N N . VAL A 1 385 ? -28.173 1.511 -4.563 1.00 90.56 385 VAL A N 1
ATOM 3050 C CA . VAL A 1 385 ? -28.838 0.340 -3.968 1.00 90.56 385 VAL A CA 1
ATOM 3051 C C . VAL A 1 385 ? -28.121 -0.119 -2.699 1.00 90.56 385 VAL A C 1
ATOM 3053 O O . VAL A 1 385 ? -28.778 -0.374 -1.694 1.00 90.56 385 VAL A O 1
ATOM 3056 N N . ILE A 1 386 ? -26.787 -0.178 -2.699 1.00 90.50 386 ILE A N 1
ATOM 3057 C CA . ILE A 1 386 ? -25.999 -0.559 -1.515 1.00 90.50 386 ILE A CA 1
ATOM 3058 C C . ILE A 1 386 ? -26.216 0.448 -0.377 1.00 90.50 386 ILE A C 1
ATOM 3060 O O . ILE A 1 386 ? -26.520 0.059 0.753 1.00 90.50 386 ILE A O 1
ATOM 3064 N N . LEU A 1 387 ? -26.105 1.746 -0.671 1.00 87.12 387 LEU A N 1
ATOM 3065 C CA . LEU A 1 387 ? -26.308 2.808 0.317 1.00 87.12 387 LEU A CA 1
ATOM 3066 C C . LEU A 1 387 ? -27.754 2.835 0.831 1.00 87.12 387 LEU A C 1
ATOM 3068 O O . LEU A 1 387 ? -27.977 2.900 2.041 1.00 87.12 387 LEU A O 1
ATOM 3072 N N . GLY A 1 388 ? -28.730 2.726 -0.073 1.00 82.62 388 GLY A N 1
ATOM 3073 C CA . GLY A 1 388 ? -30.155 2.690 0.243 1.00 82.62 388 GLY A CA 1
ATOM 3074 C C . GLY A 1 388 ? -30.548 1.461 1.060 1.00 82.62 388 GLY A C 1
ATOM 3075 O O . GLY A 1 388 ? -31.284 1.587 2.035 1.00 82.62 388 GLY A O 1
ATOM 3076 N N . GLY A 1 389 ? -30.000 0.287 0.737 1.00 81.69 389 GLY A N 1
ATOM 3077 C CA . GLY A 1 389 ? -30.218 -0.954 1.478 1.00 81.69 389 GLY A CA 1
ATOM 3078 C C . GLY A 1 389 ? -29.675 -0.890 2.906 1.00 81.69 389 GLY A C 1
ATOM 3079 O O . GLY A 1 389 ? -30.355 -1.302 3.846 1.00 81.69 389 GLY A O 1
ATOM 3080 N N . VAL A 1 390 ? -28.492 -0.300 3.105 1.00 78.12 390 VAL A N 1
ATOM 3081 C CA . VAL A 1 390 ? -27.941 -0.097 4.454 1.00 78.12 390 VAL A CA 1
ATOM 3082 C C . VAL A 1 390 ? -28.727 0.959 5.228 1.00 78.12 390 VAL A C 1
ATOM 3084 O O . VAL A 1 390 ? -29.033 0.739 6.400 1.00 78.12 390 VAL A O 1
ATOM 3087 N N . ALA A 1 391 ? -29.121 2.064 4.592 1.00 74.00 391 ALA A N 1
ATOM 3088 C CA . ALA A 1 391 ? -29.977 3.069 5.220 1.00 74.00 391 ALA A CA 1
ATOM 3089 C C . ALA A 1 391 ? -31.329 2.469 5.650 1.00 74.00 391 ALA A C 1
ATOM 3091 O O . ALA A 1 391 ? -31.740 2.632 6.799 1.00 74.00 391 ALA A O 1
ATOM 3092 N N . ALA A 1 392 ? -31.978 1.695 4.777 1.00 71.31 392 ALA A N 1
ATOM 3093 C CA . ALA A 1 392 ? -33.225 0.997 5.074 1.00 71.31 392 ALA A CA 1
ATOM 3094 C C . ALA A 1 392 ? -33.054 -0.043 6.195 1.00 71.31 392 ALA A C 1
ATOM 3096 O O . ALA A 1 392 ? -33.868 -0.085 7.115 1.00 71.31 392 ALA A O 1
ATOM 3097 N N . GLY A 1 393 ? -31.971 -0.826 6.183 1.00 70.38 393 GLY A N 1
ATOM 3098 C CA . GLY A 1 393 ? -31.661 -1.798 7.236 1.00 70.38 393 GLY A CA 1
ATOM 3099 C C . GLY A 1 393 ? -31.364 -1.156 8.598 1.00 70.38 393 GLY A C 1
ATOM 3100 O O . GLY A 1 393 ? -31.719 -1.710 9.641 1.00 70.38 393 GLY A O 1
ATOM 3101 N N . LEU A 1 394 ? -30.761 0.037 8.616 1.00 68.12 394 LEU A N 1
ATOM 3102 C CA . LEU A 1 394 ? -30.570 0.830 9.834 1.00 68.12 394 LEU A CA 1
ATOM 3103 C C . LEU A 1 394 ? -31.897 1.415 10.350 1.00 68.12 394 LEU A C 1
ATOM 3105 O O . LEU A 1 394 ? -32.117 1.430 11.562 1.00 68.12 394 LEU A O 1
ATOM 3109 N N . LEU A 1 395 ? -32.795 1.838 9.453 1.00 64.81 395 LEU A N 1
ATOM 3110 C CA . LEU A 1 395 ? -34.116 2.387 9.788 1.00 64.81 395 LEU A CA 1
ATOM 3111 C C . LEU A 1 395 ? -35.111 1.316 10.269 1.00 64.81 395 LEU A C 1
ATOM 3113 O O . LEU A 1 395 ? -35.821 1.527 11.254 1.00 64.81 395 LEU A O 1
ATOM 3117 N N . GLN A 1 396 ? -35.151 0.149 9.619 1.00 62.41 396 GLN A N 1
ATOM 3118 C CA . GLN A 1 396 ? -36.045 -0.962 9.976 1.00 62.41 396 GLN A CA 1
ATOM 3119 C C . GLN A 1 396 ? -35.635 -1.672 11.274 1.00 62.41 396 GLN A C 1
ATOM 3121 O O . GLN A 1 396 ? -36.455 -2.336 11.905 1.00 62.41 396 GLN A O 1
ATOM 3126 N N . TRP A 1 397 ? -34.396 -1.490 11.735 1.00 55.50 397 TRP A N 1
ATOM 3127 C CA . TRP A 1 397 ? -33.901 -2.146 12.944 1.00 55.50 397 TRP A CA 1
ATOM 3128 C C . TRP A 1 397 ? -34.637 -1.737 14.224 1.00 55.50 397 TRP A C 1
ATOM 3130 O O . TRP A 1 397 ? -34.761 -2.547 15.139 1.00 55.50 397 TRP A O 1
ATOM 3140 N N . LYS A 1 398 ? -35.189 -0.517 14.297 1.00 54.25 398 LYS A N 1
ATOM 3141 C CA . LYS A 1 398 ? -36.012 -0.102 15.449 1.00 54.25 398 LYS A CA 1
ATOM 3142 C C . LYS A 1 398 ? -37.270 -0.968 15.638 1.00 54.25 398 LYS A C 1
ATOM 3144 O O . LYS A 1 398 ? -37.891 -0.878 16.690 1.00 54.25 398 LYS A O 1
ATOM 3149 N N . LYS A 1 399 ? -37.650 -1.784 14.646 1.00 50.38 399 LYS A N 1
ATOM 3150 C CA . LYS A 1 399 ? -38.916 -2.530 14.620 1.00 50.38 399 LYS A CA 1
ATOM 3151 C C . LYS A 1 399 ? -38.808 -4.025 14.960 1.00 50.38 399 LYS A C 1
ATOM 3153 O O . LYS A 1 399 ? -39.849 -4.644 15.143 1.00 50.38 399 LYS A O 1
ATOM 3158 N N . HIS A 1 400 ? -37.609 -4.616 15.082 1.00 44.19 400 HIS A N 1
ATOM 3159 C CA . HIS A 1 400 ? -37.456 -6.075 15.258 1.00 44.19 400 HIS A CA 1
ATOM 3160 C C . HIS A 1 400 ? -36.650 -6.484 16.515 1.00 44.19 400 HIS A C 1
ATOM 3162 O O . HIS A 1 400 ? -35.417 -6.494 16.487 1.00 44.19 400 HIS A O 1
ATOM 3168 N N . PRO A 1 401 ? -37.327 -6.905 17.607 1.00 42.31 401 PRO A N 1
ATOM 3169 C CA . PRO A 1 401 ? -36.716 -7.269 18.893 1.00 42.31 401 PRO A CA 1
ATOM 3170 C C . PRO A 1 401 ? -35.801 -8.508 18.890 1.00 42.31 401 PRO A C 1
ATOM 3172 O O . PRO A 1 401 ? -35.013 -8.684 19.813 1.00 42.31 401 PRO A O 1
ATOM 3175 N N . TRP A 1 402 ? -35.853 -9.388 17.886 1.00 40.22 402 TRP A N 1
ATOM 3176 C CA . TRP A 1 402 ? -34.974 -10.573 17.850 1.00 40.22 402 TRP A CA 1
ATOM 3177 C C . TRP A 1 402 ? -33.546 -10.250 17.385 1.00 40.22 402 TRP A C 1
ATOM 3179 O O . TRP A 1 402 ? -32.599 -10.931 17.771 1.00 40.22 402 TRP A O 1
ATOM 3189 N N . LEU A 1 403 ? -33.372 -9.169 16.615 1.00 40.88 403 LEU A N 1
ATOM 3190 C CA . LEU A 1 403 ? -32.065 -8.569 16.315 1.00 40.88 403 LEU A CA 1
ATOM 3191 C C . LEU A 1 403 ? -31.486 -7.835 17.542 1.00 40.88 403 LEU A C 1
ATOM 3193 O O . LEU A 1 403 ? -30.313 -7.470 17.567 1.00 40.88 403 LEU A O 1
ATOM 3197 N N . ASN A 1 404 ? -32.313 -7.679 18.581 1.00 41.59 404 ASN A N 1
ATOM 3198 C CA . ASN A 1 404 ? -32.027 -7.073 19.874 1.00 41.59 404 ASN A CA 1
ATOM 3199 C C . ASN A 1 404 ? -31.472 -8.075 20.901 1.00 41.59 404 ASN A C 1
ATOM 3201 O O . ASN A 1 404 ? -31.348 -7.713 22.069 1.00 41.59 404 ASN A O 1
ATOM 3205 N N . ARG A 1 405 ? -31.091 -9.309 20.510 1.00 40.44 405 ARG A N 1
ATOM 3206 C CA . ARG A 1 405 ? -30.222 -10.161 21.347 1.00 40.44 405 ARG A CA 1
ATOM 3207 C C . ARG A 1 405 ? -28.819 -9.547 21.416 1.00 40.44 405 ARG A C 1
ATOM 3209 O O . ARG A 1 405 ? -27.839 -10.072 20.896 1.00 40.44 405 ARG A O 1
ATOM 3216 N N . GLN A 1 406 ? -28.723 -8.421 22.113 1.00 44.34 406 GLN A N 1
ATOM 3217 C CA . GLN A 1 406 ? -27.620 -8.182 23.017 1.00 44.34 406 GLN A CA 1
ATOM 3218 C C . GLN A 1 406 ? -27.644 -9.362 23.989 1.00 44.34 406 GLN A C 1
ATOM 3220 O O . GLN A 1 406 ? -28.452 -9.395 24.911 1.00 44.34 406 GLN A O 1
ATOM 3225 N N . THR A 1 407 ? -26.841 -10.394 23.738 1.00 37.94 407 THR A N 1
ATOM 3226 C CA . THR A 1 407 ? -26.531 -11.365 24.782 1.00 37.94 407 THR A CA 1
ATOM 3227 C C . THR A 1 407 ? -25.814 -10.597 25.878 1.00 37.94 407 THR A C 1
ATOM 3229 O O . THR A 1 407 ? -24.606 -10.377 25.826 1.00 37.94 407 THR A O 1
ATOM 3232 N N . THR A 1 408 ? -26.593 -10.152 26.855 1.00 35.44 408 THR A N 1
ATOM 3233 C CA . THR A 1 408 ? -26.214 -10.053 28.254 1.00 35.44 408 THR A CA 1
ATOM 3234 C C . THR A 1 408 ? -25.686 -11.418 28.692 1.00 35.44 408 THR A C 1
ATOM 3236 O O . THR A 1 408 ? -26.362 -12.204 29.339 1.00 35.44 408 THR A O 1
ATOM 3239 N N . THR A 1 409 ? -24.448 -11.723 28.325 1.00 35.78 409 THR A N 1
ATOM 3240 C CA . THR A 1 409 ? -23.594 -12.607 29.116 1.00 35.78 409 THR A CA 1
ATOM 3241 C C . THR A 1 409 ? -22.603 -11.723 29.853 1.00 35.78 409 THR A C 1
ATOM 3243 O O . THR A 1 409 ? -21.398 -11.810 29.668 1.00 35.78 409 THR A O 1
ATOM 3246 N N . ALA A 1 410 ? -23.149 -10.830 30.678 1.00 40.12 410 ALA A N 1
ATOM 3247 C CA . ALA A 1 410 ? -22.553 -10.579 31.972 1.00 40.12 410 ALA A CA 1
ATOM 3248 C C . ALA A 1 410 ? -23.016 -11.734 32.864 1.00 40.12 410 ALA A C 1
ATOM 3250 O O . ALA A 1 410 ? -24.145 -11.713 33.347 1.00 40.12 410 ALA A O 1
ATOM 3251 N N . LYS A 1 411 ? -22.182 -12.765 33.015 1.00 30.31 411 LYS A N 1
ATOM 3252 C CA . LYS A 1 411 ? -22.163 -13.605 34.216 1.00 30.31 411 LYS A CA 1
ATOM 3253 C C . LYS A 1 411 ? -20.732 -14.091 34.457 1.00 30.31 411 LYS A C 1
ATOM 3255 O O . LYS A 1 411 ? -20.280 -14.984 33.749 1.00 30.31 411 LYS A O 1
ATOM 3260 N N . LEU A 1 412 ? -20.166 -13.482 35.506 1.00 33.12 412 LEU A N 1
ATOM 3261 C CA . LEU A 1 412 ? -18.977 -13.800 36.307 1.00 33.12 412 LEU A CA 1
ATOM 3262 C C . LEU A 1 412 ? -17.614 -13.574 35.651 1.00 33.12 412 LEU A C 1
ATOM 3264 O O . LEU A 1 412 ? -17.185 -14.409 34.830 1.00 33.12 412 LEU A O 1
#

Foldseek 3Di:
DDDPDPPPPPPPDDVDFQPLLPDPLLSDPVLVCCLQVVLVCLQPPVQVVLCVPPPPVSQVVSLVVLLVLLVVLLVVLVVSLVVCVVPDPCLLFDAADPDQDLDDPPQNVLQVVLVVLLVLLLCLLQVQLVCLLVVVDDLPQQQPQPFPQCVVVVDHTDRDRPLVVLLVVLLVLLVLLVCLSRCLVVCPVPVVVNCCSPPVSLCCCLRVCVLVSLLQLLLLSQWDWDQDPVRDTFIFRRHDPDTDGPSDPVSSVSNSSSSSCSSNVLSCSLQSQQSNCVSCVVSPHLWFFRSSLRNLSSSLSSVLSNQCNNPVVPVLSSLVSSLVSLVVSVVVLVVRVNGTNDPVSSLSSNLSSQLSNLSSVSSNVCVVDPCVVPPPVVSVVSNVCSVVVSVVVVVCVVPDCVVVPPPPPPDD